Protein AF-0000000078660093 (afdb_homodimer)

InterPro domains:
  IPR001667 DDH domain [PF01368] (19-157)
  IPR003156 DHHA1 domain [PF02272] (225-298)
  IPR038763 DHH phosphoesterase superfamily [SSF64182] (18-307)
  IPR051319 Bifunctional oligoribonuclease/pAp-phosphatase and c-di-AMP PDE [PTHR47618] (3-318)

Sequence (646 aa):
MSQIDKFVNKVLEKEINDIAIVMHNKPDGDSLGSSVALEESLLRLGKKVDLIIHNKIPKKYKSIVGKNRVNRKILPSFGKHYDLLIMVDFSDPTRTVNNVENLSNFIVVLDHHIANLPYGDLYICEDCSATGMLVYKIIEKIDKITPTIATAIYLSIIADTNNFRNQNTTSETLALSSKLLSFGANIEVVNSIMDDKSLAYMKLIGLTFKDIEYDANYKITYLVITRDKIKASGATGEEVSSLIDQIRWVKDSDITFLFIEGISNVRISARSNKTPVNDILKNFGGGGHRNAAGCAINGAFIHTVVYDVLKYSKGYIDNVKKKMSQIDKFVNKVLEKEINDIAIVMHNKPDGDSLGSSVALEESLLRLGKKVDLIIHNKIPKKYKSIVGKNRVNRKILPSFGKHYDLLIMVDFSDPTRTVNNVENLSNFIVVLDHHIANLPYGDLYICEDCSATGMLVYKIIEKIDKITPTIATAIYLSIIADTNNFRNQNTTSETLALSSKLLSFGANIEVVNSIMDDKSLAYMKLIGLTFKDIEYDANYKITYLVITRDKIKASGATGEEVSSLIDQIRWVKDSDITFLFIEGISNVRISARSNKTPVNDILKNFGGGGHRNAAGCAINGAFIHTVVYDVLKYSKGYIDNVKKK

Structure (mmCIF, N/CA/C/O backbone):
data_AF-0000000078660093-model_v1
#
loop_
_entity.id
_entity.type
_entity.pdbx_description
1 polymer Gp260
#
loop_
_atom_site.group_PDB
_atom_site.id
_atom_site.type_symbol
_atom_site.label_atom_id
_atom_site.label_alt_id
_atom_site.label_comp_id
_atom_site.label_asym_id
_atom_site.label_entity_id
_atom_site.label_seq_id
_atom_site.pdbx_PDB_ins_code
_atom_site.Cartn_x
_atom_site.Cartn_y
_atom_site.Cartn_z
_atom_site.occupancy
_atom_site.B_iso_or_equiv
_atom_site.auth_seq_id
_atom_site.auth_comp_id
_atom_site.auth_asym_id
_atom_site.auth_atom_id
_atom_site.pdbx_PDB_model_num
ATOM 1 N N . MET A 1 1 ? 24.297 29.109 -10.828 1 74.88 1 MET A N 1
ATOM 2 C CA . MET A 1 1 ? 23.938 28.609 -9.508 1 74.88 1 MET A CA 1
ATOM 3 C C . MET A 1 1 ? 22.484 28.156 -9.484 1 74.88 1 MET A C 1
ATOM 5 O O . MET A 1 1 ? 21.594 28.875 -9.938 1 74.88 1 MET A O 1
ATOM 9 N N . SER A 1 2 ? 22.25 26.969 -9.039 1 89.06 2 SER A N 1
ATOM 10 C CA . SER A 1 2 ? 20.891 26.453 -8.992 1 89.06 2 SER A CA 1
ATOM 11 C C . SER A 1 2 ? 20.062 27.172 -7.93 1 89.06 2 SER A C 1
ATOM 13 O O . SER A 1 2 ? 20.609 27.844 -7.055 1 89.06 2 SER A O 1
ATOM 15 N N . GLN A 1 3 ? 18.859 27.188 -8.094 1 92.31 3 GLN A N 1
ATOM 16 C CA . GLN A 1 3 ? 17.984 27.797 -7.094 1 92.31 3 GLN A CA 1
ATOM 17 C C . GLN A 1 3 ? 18.219 27.172 -5.719 1 92.31 3 GLN A C 1
ATOM 19 O O . GLN A 1 3 ? 18.141 27.859 -4.699 1 92.31 3 GLN A O 1
ATOM 24 N N . ILE A 1 4 ? 18.578 25.984 -5.742 1 95 4 ILE A N 1
ATOM 25 C CA . ILE A 1 4 ? 18.875 25.281 -4.5 1 95 4 ILE A CA 1
ATOM 26 C C . ILE A 1 4 ? 20.141 25.859 -3.867 1 95 4 ILE A C 1
ATOM 28 O O . ILE A 1 4 ? 20.172 26.094 -2.658 1 95 4 ILE A O 1
ATOM 32 N N . ASP A 1 5 ? 21.094 26.109 -4.664 1 95.75 5 ASP A N 1
ATOM 33 C CA . ASP A 1 5 ? 22.344 26.688 -4.164 1 95.75 5 ASP A CA 1
ATOM 34 C C . ASP A 1 5 ? 22.094 28.078 -3.578 1 95.75 5 ASP A C 1
ATOM 36 O O . ASP A 1 5 ? 22.703 28.453 -2.564 1 95.75 5 ASP A O 1
ATOM 40 N N . LYS A 1 6 ? 21.281 28.828 -4.234 1 95.81 6 LYS A N 1
ATOM 41 C CA . LYS A 1 6 ? 20.938 30.156 -3.727 1 95.81 6 LYS A CA 1
ATOM 42 C C . LYS A 1 6 ? 20.297 30.062 -2.344 1 95.81 6 LYS A C 1
ATOM 44 O O . LYS A 1 6 ? 20.625 30.844 -1.45 1 95.81 6 LYS A O 1
ATOM 49 N N . PHE A 1 7 ? 19.422 29.141 -2.209 1 96.81 7 PHE A N 1
ATOM 50 C CA . PHE A 1 7 ? 18.766 28.938 -0.924 1 96.81 7 PHE A CA 1
ATOM 51 C C . PHE A 1 7 ? 19.766 28.531 0.143 1 96.81 7 PHE A C 1
ATOM 53 O O . PHE A 1 7 ? 19.766 29.078 1.249 1 96.81 7 PHE A O 1
ATOM 60 N N . VAL A 1 8 ? 20.578 27.594 -0.224 1 96.62 8 VAL A N 1
ATOM 61 C CA . VAL A 1 8 ? 21.594 27.078 0.698 1 96.62 8 VAL A CA 1
ATOM 62 C C . VAL A 1 8 ? 22.5 28.219 1.158 1 96.62 8 VAL A C 1
ATOM 64 O O . VAL A 1 8 ? 22.781 28.359 2.352 1 96.62 8 VAL A O 1
ATOM 67 N N . ASN A 1 9 ? 22.875 29.031 0.242 1 96.31 9 ASN A N 1
ATOM 68 C CA . ASN A 1 9 ? 23.719 30.188 0.582 1 96.31 9 ASN A CA 1
ATOM 69 C C . ASN A 1 9 ? 23 31.156 1.507 1 96.31 9 ASN A C 1
ATOM 71 O O . ASN A 1 9 ? 23.578 31.672 2.457 1 96.31 9 ASN A O 1
ATOM 75 N N . LYS A 1 10 ? 21.781 31.344 1.22 1 96.12 10 LYS A N 1
ATOM 76 C CA . LYS A 1 10 ? 20.984 32.281 2.018 1 96.12 10 LYS A CA 1
ATOM 77 C C . LYS A 1 10 ? 20.859 31.797 3.457 1 96.12 10 LYS A C 1
ATOM 79 O O . LYS A 1 10 ? 21.047 32.562 4.398 1 96.12 10 LYS A O 1
ATOM 84 N N . VAL A 1 11 ? 20.562 30.562 3.637 1 95.88 11 VAL A N 1
ATOM 85 C CA . VAL A 1 11 ? 20.297 29.984 4.953 1 95.88 11 VAL A CA 1
ATOM 86 C C . VAL A 1 11 ? 21.578 30 5.781 1 95.88 11 VAL A C 1
ATOM 88 O O . VAL A 1 11 ? 21.531 30.141 7.008 1 95.88 11 VAL A O 1
ATOM 91 N N . LEU A 1 12 ? 22.672 29.969 5.09 1 95.69 12 LEU A N 1
ATOM 92 C CA . LEU A 1 12 ? 23.953 29.859 5.785 1 95.69 12 LEU A CA 1
ATOM 93 C C . LEU A 1 12 ? 24.516 31.234 6.121 1 95.69 12 LEU A C 1
ATOM 95 O O . LEU A 1 12 ? 25.516 31.344 6.824 1 95.69 12 LEU A O 1
ATOM 99 N N . GLU A 1 13 ? 23.859 32.219 5.68 1 96.06 13 GLU A N 1
ATOM 100 C CA . GLU A 1 13 ? 24.297 33.594 6.023 1 96.06 13 GLU A CA 1
ATOM 101 C C . GLU A 1 13 ? 24.25 33.812 7.535 1 96.06 13 GLU A C 1
ATOM 103 O O . GLU A 1 13 ? 23.328 33.344 8.211 1 96.06 13 GLU A O 1
ATOM 108 N N . LYS A 1 14 ? 25.156 34.594 8.016 1 94.12 14 LYS A N 1
ATOM 109 C CA . LYS A 1 14 ? 25.312 34.844 9.445 1 94.12 14 LYS A CA 1
ATOM 110 C C . LYS A 1 14 ? 24.125 35.625 10 1 94.12 14 LYS A C 1
ATOM 112 O O . LYS A 1 14 ? 23.75 35.469 11.156 1 94.12 14 LYS A O 1
ATOM 117 N N . GLU A 1 15 ? 23.562 36.469 9.164 1 95.62 15 GLU A N 1
ATOM 118 C CA . GLU A 1 15 ? 22.469 37.344 9.594 1 95.62 15 GLU A CA 1
ATOM 119 C C . GLU A 1 15 ? 21.156 36.594 9.695 1 95.62 15 GLU A C 1
ATOM 121 O O . GLU A 1 15 ? 20.188 37.094 10.289 1 95.62 15 GLU A O 1
ATOM 126 N N . ILE A 1 16 ? 21.172 35.438 9.141 1 97 16 ILE A N 1
ATOM 127 C CA . ILE A 1 16 ? 19.953 34.594 9.164 1 97 16 ILE A CA 1
ATOM 128 C C . ILE A 1 16 ? 20.016 33.656 10.352 1 97 16 ILE A C 1
ATOM 130 O O . ILE A 1 16 ? 20.766 32.656 10.336 1 97 16 ILE A O 1
ATOM 134 N N . ASN A 1 17 ? 19.156 33.875 11.234 1 97.25 17 ASN A N 1
ATOM 135 C CA . ASN A 1 17 ? 19.172 33.062 12.438 1 97.25 17 ASN A CA 1
ATOM 136 C C . ASN A 1 17 ? 17.766 32.625 12.836 1 97.25 17 ASN A C 1
ATOM 138 O O . ASN A 1 17 ? 17.547 31.469 13.219 1 97.25 17 ASN A O 1
ATOM 142 N N . ASP A 1 18 ? 16.844 33.562 12.812 1 97.62 18 ASP A N 1
ATOM 143 C CA . ASP A 1 18 ? 15.453 33.281 13.141 1 97.62 18 ASP A CA 1
ATOM 144 C C . ASP A 1 18 ? 14.656 32.906 11.883 1 97.62 18 ASP A C 1
ATOM 146 O O . ASP A 1 18 ? 14.391 33.781 11.039 1 97.62 18 ASP A O 1
ATOM 150 N N . ILE A 1 19 ? 14.273 31.656 11.836 1 98 19 ILE A N 1
ATOM 151 C CA . ILE A 1 19 ? 13.656 31.156 10.617 1 98 19 ILE A CA 1
ATOM 152 C C . ILE A 1 19 ? 12.266 30.609 10.922 1 98 19 ILE A C 1
ATOM 154 O O . ILE A 1 19 ? 12.07 29.922 11.93 1 98 19 ILE A O 1
ATOM 158 N N . ALA A 1 20 ? 11.297 30.906 10.078 1 97.81 20 ALA A N 1
ATOM 159 C CA . ALA A 1 20 ? 9.961 30.312 10.148 1 97.81 20 ALA A CA 1
ATOM 160 C C . ALA A 1 20 ? 9.734 29.344 8.992 1 97.81 20 ALA A C 1
ATOM 162 O O . ALA A 1 20 ? 10.031 29.641 7.84 1 97.81 20 ALA A O 1
ATOM 163 N N . ILE A 1 21 ? 9.289 28.156 9.336 1 97.81 21 ILE A N 1
ATOM 164 C CA . ILE A 1 21 ? 8.789 27.203 8.359 1 97.81 21 ILE A CA 1
ATOM 165 C C . ILE A 1 21 ? 7.266 27.141 8.43 1 97.81 21 ILE A C 1
ATOM 167 O O . ILE A 1 21 ? 6.703 26.812 9.484 1 97.81 21 ILE A O 1
ATOM 171 N N . VAL A 1 22 ? 6.613 27.391 7.34 1 96.31 22 VAL A N 1
ATOM 172 C CA . VAL A 1 22 ? 5.16 27.516 7.344 1 96.31 22 VAL A CA 1
ATOM 173 C C . VAL A 1 22 ? 4.551 26.422 6.457 1 96.31 22 VAL A C 1
ATOM 175 O O . VAL A 1 22 ? 5.055 26.156 5.363 1 96.31 22 VAL A O 1
ATOM 178 N N . MET A 1 23 ? 3.523 25.828 6.957 1 93.88 23 MET A N 1
ATOM 179 C CA . MET A 1 23 ? 2.791 24.812 6.215 1 93.88 23 MET A CA 1
ATOM 180 C C . MET A 1 23 ? 1.416 25.312 5.797 1 93.88 23 MET A C 1
ATOM 182 O O . MET A 1 23 ? 0.942 26.328 6.312 1 93.88 23 MET A O 1
ATOM 186 N N . HIS A 1 24 ? 0.833 24.641 4.879 1 90 24 HIS A N 1
ATOM 187 C CA . HIS A 1 24 ? -0.515 25 4.465 1 90 24 HIS A CA 1
ATOM 188 C C . HIS A 1 24 ? -1.55 24.562 5.492 1 90 24 HIS A C 1
ATOM 190 O O . HIS A 1 24 ? -1.233 23.797 6.41 1 90 24 HIS A O 1
ATOM 196 N N . ASN A 1 25 ? -2.74 25 5.367 1 87.62 25 ASN A N 1
ATOM 197 C CA . ASN A 1 25 ? -3.795 24.891 6.371 1 87.62 25 ASN A CA 1
ATOM 198 C C . ASN A 1 25 ? -4.188 23.422 6.594 1 87.62 25 ASN A C 1
ATOM 200 O O . ASN A 1 25 ? -4.66 23.062 7.672 1 87.62 25 ASN A O 1
ATOM 204 N N . LYS A 1 26 ? -4.027 22.531 5.645 1 83.44 26 LYS A N 1
ATOM 205 C CA . LYS A 1 26 ? -4.332 21.109 5.762 1 83.44 26 LYS A CA 1
ATOM 206 C C . LYS A 1 26 ? -3.111 20.25 5.414 1 83.44 26 LYS A C 1
ATOM 208 O O . LYS A 1 26 ? -3.115 19.531 4.414 1 83.44 26 LYS A O 1
ATOM 213 N N . PRO A 1 27 ? -2.246 20.328 6.379 1 87.38 27 PRO A N 1
ATOM 214 C CA . PRO A 1 27 ? -0.995 19.641 6.062 1 87.38 27 PRO A CA 1
ATOM 215 C C . PRO A 1 27 ? -1.166 18.125 5.969 1 87.38 27 PRO A C 1
ATOM 217 O O . PRO A 1 27 ? -1.937 17.531 6.734 1 87.38 27 PRO A O 1
ATOM 220 N N . ASP A 1 28 ? -0.511 17.562 4.969 1 89.06 28 ASP A N 1
ATOM 221 C CA . ASP A 1 28 ? -0.484 16.109 4.82 1 89.06 28 ASP A CA 1
ATOM 222 C C . ASP A 1 28 ? 0.912 15.555 5.098 1 89.06 28 ASP A C 1
ATOM 224 O O . ASP A 1 28 ? 1.756 16.25 5.672 1 89.06 28 ASP A O 1
ATOM 228 N N . GLY A 1 29 ? 1.121 14.344 4.773 1 94.19 29 GLY A N 1
ATOM 229 C CA . GLY A 1 29 ? 2.391 13.695 5.07 1 94.19 29 GLY A CA 1
ATOM 230 C C . GLY A 1 29 ? 3.568 14.344 4.371 1 94.19 29 GLY A C 1
ATOM 231 O O . GLY A 1 29 ? 4.672 14.398 4.922 1 94.19 29 GLY A O 1
ATOM 232 N N . ASP A 1 30 ? 3.332 14.82 3.162 1 95.69 30 ASP A N 1
ATOM 233 C CA . ASP A 1 30 ? 4.41 15.492 2.439 1 95.69 30 ASP A CA 1
ATOM 234 C C . ASP A 1 30 ? 4.77 16.812 3.104 1 95.69 30 ASP A C 1
ATOM 236 O O . ASP A 1 30 ? 5.941 17.078 3.393 1 95.69 30 ASP A O 1
ATOM 240 N N . SER A 1 31 ? 3.744 17.562 3.371 1 94.94 31 SER A N 1
ATOM 241 C CA . SER A 1 31 ? 3.961 18.859 4.012 1 94.94 31 SER A CA 1
ATOM 242 C C . SER A 1 31 ? 4.637 18.703 5.367 1 94.94 31 SER A C 1
ATOM 244 O O . SER A 1 31 ? 5.656 19.344 5.641 1 94.94 31 SER A O 1
ATOM 246 N N . LEU A 1 32 ? 4.145 17.844 6.156 1 95.88 32 LEU A N 1
ATOM 247 C CA . LEU A 1 32 ? 4.648 17.672 7.516 1 95.88 32 LEU A CA 1
ATOM 248 C C . LEU A 1 32 ? 6.023 17.016 7.504 1 95.88 32 LEU A C 1
ATOM 250 O O . LEU A 1 32 ? 6.934 17.453 8.211 1 95.88 32 LEU A O 1
ATOM 254 N N . GLY A 1 33 ? 6.152 15.961 6.719 1 97.81 33 GLY A N 1
ATOM 255 C CA . GLY A 1 33 ? 7.445 15.297 6.625 1 97.81 33 GLY A CA 1
ATOM 256 C C . GLY A 1 33 ? 8.555 16.219 6.145 1 97.81 33 GLY A C 1
ATOM 257 O O . GLY A 1 33 ? 9.633 16.25 6.73 1 97.81 33 GLY A O 1
ATOM 258 N N . SER A 1 34 ? 8.266 16.953 5.125 1 98.19 34 SER A N 1
ATOM 259 C CA . SER A 1 34 ? 9.234 17.891 4.562 1 98.19 34 SER A CA 1
ATOM 260 C C . SER A 1 34 ? 9.594 18.969 5.566 1 98.19 34 SER A C 1
ATOM 262 O O . SER A 1 34 ? 10.766 19.297 5.742 1 98.19 34 SER A O 1
ATOM 264 N N . SER A 1 35 ? 8.602 19.531 6.199 1 97.88 35 SER A N 1
ATOM 265 C CA . SER A 1 35 ? 8.797 20.625 7.145 1 97.88 35 SER A CA 1
ATOM 266 C C . SER A 1 35 ? 9.617 20.172 8.352 1 97.88 35 SER A C 1
ATOM 268 O O . SER A 1 35 ? 10.547 20.859 8.773 1 97.88 35 SER A O 1
ATOM 270 N N . VAL A 1 36 ? 9.328 19.016 8.875 1 97.56 36 VAL A N 1
ATOM 271 C CA . VAL A 1 36 ? 10.008 18.5 10.055 1 97.56 36 VAL A CA 1
ATOM 272 C C . VAL A 1 36 ? 11.461 18.172 9.719 1 97.56 36 VAL A C 1
ATOM 274 O O . VAL A 1 36 ? 12.367 18.422 10.516 1 97.56 36 VAL A O 1
ATOM 277 N N . ALA A 1 37 ? 11.664 17.562 8.578 1 98.56 37 ALA A N 1
ATOM 278 C CA . ALA A 1 37 ? 13.023 17.266 8.141 1 98.56 37 ALA A CA 1
ATOM 279 C C . ALA A 1 37 ? 13.875 18.531 8.055 1 98.56 37 ALA A C 1
ATOM 281 O O . ALA A 1 37 ? 15 18.562 8.547 1 98.56 37 ALA A O 1
ATOM 282 N N . LEU A 1 38 ? 13.328 19.516 7.426 1 98.5 38 LEU A N 1
ATOM 283 C CA . LEU A 1 38 ? 14.031 20.781 7.277 1 98.5 38 LEU A CA 1
ATOM 284 C C . LEU A 1 38 ? 14.273 21.438 8.633 1 98.5 38 LEU A C 1
ATOM 286 O O . LEU A 1 38 ? 15.375 21.938 8.898 1 98.5 38 LEU A O 1
ATOM 290 N N . GLU A 1 39 ? 13.281 21.469 9.453 1 98.19 39 GLU A N 1
ATOM 291 C CA . GLU A 1 39 ? 13.406 22.016 10.805 1 98.19 39 GLU A CA 1
ATOM 292 C C . GLU A 1 39 ? 14.555 21.344 11.555 1 98.19 39 GLU A C 1
ATOM 294 O O . GLU A 1 39 ? 15.406 22.031 12.125 1 98.19 39 GLU A O 1
ATOM 299 N N . GLU A 1 40 ? 14.547 20.047 11.562 1 97.88 40 GLU A N 1
ATOM 300 C CA . GLU A 1 40 ? 15.57 19.281 12.281 1 97.88 40 GLU A CA 1
ATOM 301 C C . GLU A 1 40 ? 16.969 19.656 11.797 1 97.88 40 GLU A C 1
ATOM 303 O O . GLU A 1 40 ? 17.891 19.844 12.602 1 97.88 40 GLU A O 1
ATOM 308 N N . SER A 1 41 ? 17.109 19.703 10.539 1 98.25 41 SER A N 1
ATOM 309 C CA . SER A 1 41 ? 18.406 20.031 9.969 1 98.25 41 SER A CA 1
ATOM 310 C C . SER A 1 41 ? 18.844 21.438 10.359 1 98.25 41 SER A C 1
ATOM 312 O O . SER A 1 41 ? 20 21.641 10.766 1 98.25 41 SER A O 1
ATOM 314 N N . LEU A 1 42 ? 17.969 22.422 10.25 1 98.25 42 LEU A N 1
ATOM 315 C CA . LEU A 1 42 ? 18.297 23.812 10.547 1 98.25 42 LEU A CA 1
ATOM 316 C C . LEU A 1 42 ? 18.609 24 12.023 1 98.25 42 LEU A C 1
ATOM 318 O O . LEU A 1 42 ? 19.516 24.75 12.391 1 98.25 42 LEU A O 1
ATOM 322 N N . LEU A 1 43 ? 17.859 23.297 12.867 1 97.88 43 LEU A N 1
ATOM 323 C CA . LEU A 1 43 ? 18.156 23.328 14.297 1 97.88 43 LEU A CA 1
ATOM 324 C C . LEU A 1 43 ? 19.562 22.797 14.57 1 97.88 43 LEU A C 1
ATOM 326 O O . LEU A 1 43 ? 20.281 23.359 15.391 1 97.88 43 LEU A O 1
ATOM 330 N N . ARG A 1 44 ? 19.906 21.797 13.891 1 97.06 44 ARG A N 1
ATOM 331 C CA . ARG A 1 44 ? 21.234 21.188 14.062 1 97.06 44 ARG A CA 1
ATOM 332 C C . ARG A 1 44 ? 22.328 22.109 13.586 1 97.06 44 ARG A C 1
ATOM 334 O O . ARG A 1 44 ? 23.484 22.016 14.031 1 97.06 44 ARG A O 1
ATOM 341 N N . LEU A 1 45 ? 22.016 22.984 12.727 1 96.69 45 LEU A N 1
ATOM 342 C CA . LEU A 1 45 ? 22.969 23.969 12.234 1 96.69 45 LEU A CA 1
ATOM 343 C C . LEU A 1 45 ? 23.062 25.172 13.172 1 96.69 45 LEU A C 1
ATOM 345 O O . LEU A 1 45 ? 23.797 26.125 12.906 1 96.69 45 LEU A O 1
ATOM 349 N N . GLY A 1 46 ? 22.219 25.125 14.188 1 96.81 46 GLY A N 1
ATOM 350 C CA . GLY A 1 46 ? 22.281 26.156 15.203 1 96.81 46 GLY A CA 1
ATOM 351 C C . GLY A 1 46 ? 21.281 27.281 14.992 1 96.81 46 GLY A C 1
ATOM 352 O O . GLY A 1 46 ? 21.312 28.281 15.711 1 96.81 46 GLY A O 1
ATOM 353 N N . LYS A 1 47 ? 20.422 27.156 14.039 1 97.88 47 LYS A N 1
ATOM 354 C CA . LYS A 1 47 ? 19.406 28.172 13.797 1 97.88 47 LYS A CA 1
ATOM 355 C C . LYS A 1 47 ? 18.25 28.031 14.781 1 97.88 47 LYS A C 1
ATOM 357 O O . LYS A 1 47 ? 18.062 26.969 15.383 1 97.88 47 LYS A O 1
ATOM 362 N N . LYS A 1 48 ? 17.562 29.125 14.969 1 97.38 48 LYS A N 1
ATOM 363 C CA . LYS A 1 48 ? 16.266 29.109 15.664 1 97.38 48 LYS A CA 1
ATOM 364 C C . LYS A 1 48 ? 15.117 28.969 14.672 1 97.38 48 LYS A C 1
ATOM 366 O O . LYS A 1 48 ? 15.008 29.734 13.719 1 97.38 48 LYS A O 1
ATOM 371 N N . VAL A 1 49 ? 14.297 27.938 14.93 1 97.25 49 VAL A N 1
ATOM 372 C CA . VAL A 1 49 ? 13.281 27.641 13.93 1 97.25 49 VAL A CA 1
ATOM 373 C C . VAL A 1 49 ? 11.914 27.5 14.602 1 97.25 49 VAL A C 1
ATOM 375 O O . VAL A 1 49 ? 11.789 26.828 15.625 1 97.25 49 VAL A O 1
ATOM 378 N N . ASP A 1 50 ? 10.914 28.109 14.047 1 95.62 50 ASP A N 1
ATOM 379 C CA . ASP A 1 50 ? 9.523 27.906 14.438 1 95.62 50 ASP A CA 1
ATOM 380 C C . ASP A 1 50 ? 8.734 27.234 13.312 1 95.62 50 ASP A C 1
ATOM 382 O O . ASP A 1 50 ? 8.766 27.703 12.164 1 95.62 50 ASP A O 1
ATOM 386 N N . LEU A 1 51 ? 8.086 26.156 13.672 1 94.88 51 LEU A N 1
ATOM 387 C CA . LEU A 1 51 ? 7.145 25.516 12.758 1 94.88 51 LEU A CA 1
ATOM 388 C C . LEU A 1 51 ? 5.75 26.109 12.914 1 94.88 51 LEU A C 1
ATOM 390 O O . LEU A 1 51 ? 5.137 26.016 13.977 1 94.88 51 LEU A O 1
ATOM 394 N N . ILE A 1 52 ? 5.23 26.75 11.859 1 94.94 52 ILE A N 1
ATOM 395 C CA . ILE A 1 52 ? 3.984 27.5 11.953 1 94.94 52 ILE A CA 1
ATOM 396 C C . ILE A 1 52 ? 2.881 26.766 11.195 1 94.94 52 ILE A C 1
ATOM 398 O O . ILE A 1 52 ? 3.068 26.375 10.039 1 94.94 52 ILE A O 1
ATOM 402 N N . ILE A 1 53 ? 1.785 26.562 11.812 1 92.38 53 ILE A N 1
ATOM 403 C CA . ILE A 1 53 ? 0.622 25.922 11.203 1 92.38 53 ILE A CA 1
ATOM 404 C C . ILE A 1 53 ? -0.656 26.594 11.719 1 92.38 53 ILE A C 1
ATOM 406 O O . ILE A 1 53 ? -0.853 26.719 12.93 1 92.38 53 ILE A O 1
ATOM 410 N N . HIS A 1 54 ? -1.485 26.922 10.773 1 88.75 54 HIS A N 1
ATOM 411 C CA . HIS A 1 54 ? -2.727 27.609 11.133 1 88.75 54 HIS A CA 1
ATOM 412 C C . HIS A 1 54 ? -3.705 26.656 11.805 1 88.75 54 HIS A C 1
ATOM 414 O O . HIS A 1 54 ? -4.344 27 12.797 1 88.75 54 HIS A O 1
ATOM 420 N N . ASN A 1 55 ? -3.818 25.5 11.289 1 86.56 55 ASN A N 1
ATOM 421 C CA . ASN A 1 55 ? -4.719 24.5 11.836 1 86.56 55 ASN A CA 1
ATOM 422 C C . ASN A 1 55 ? -3.969 23.484 12.695 1 86.56 55 ASN A C 1
ATOM 424 O O . ASN A 1 55 ? -2.738 23.422 12.664 1 86.56 55 ASN A O 1
ATOM 428 N N . LYS A 1 56 ? -4.688 22.719 13.445 1 89.44 56 LYS A N 1
ATOM 429 C CA . LYS A 1 56 ? -4.078 21.719 14.328 1 89.44 56 LYS A CA 1
ATOM 430 C C . LYS A 1 56 ? -3.4 20.609 13.523 1 89.44 56 LYS A C 1
ATOM 432 O O . LYS A 1 56 ? -3.898 20.203 12.469 1 89.44 56 LYS A O 1
ATOM 437 N N . ILE A 1 57 ? -2.33 20.172 14.031 1 89.06 57 ILE A N 1
ATOM 438 C CA . ILE A 1 57 ? -1.679 19 13.469 1 89.06 57 ILE A CA 1
ATOM 439 C C . ILE A 1 57 ? -2.414 17.734 13.922 1 89.06 57 ILE A C 1
ATOM 441 O O . ILE A 1 57 ? -2.574 17.5 15.117 1 89.06 57 ILE A O 1
ATOM 445 N N . PRO A 1 58 ? -2.75 16.953 12.992 1 83.75 58 PRO A N 1
ATOM 446 C CA . PRO A 1 58 ? -3.445 15.727 13.391 1 83.75 58 PRO A CA 1
ATOM 447 C C . PRO A 1 58 ? -2.59 14.828 14.281 1 83.75 58 PRO A C 1
ATOM 449 O O . PRO A 1 58 ? -1.382 14.703 14.062 1 83.75 58 PRO A O 1
ATOM 452 N N . LYS A 1 59 ? -3.229 14.133 15.172 1 84.12 59 LYS A N 1
ATOM 453 C CA . LYS A 1 59 ? -2.584 13.297 16.172 1 84.12 59 LYS A CA 1
ATOM 454 C C . LYS A 1 59 ? -1.793 12.164 15.523 1 84.12 59 LYS A C 1
ATOM 456 O O . LYS A 1 59 ? -0.792 11.703 16.078 1 84.12 59 LYS A O 1
ATOM 461 N N . LYS A 1 60 ? -2.188 11.781 14.398 1 84.56 60 LYS A N 1
ATOM 462 C CA . LYS A 1 60 ? -1.552 10.648 13.742 1 84.56 60 LYS A CA 1
ATOM 463 C C . LYS A 1 60 ? -0.095 10.945 13.406 1 84.56 60 LYS A C 1
ATOM 465 O O . LYS A 1 60 ? 0.7 10.031 13.18 1 84.56 60 LYS A O 1
ATOM 470 N N . TYR A 1 61 ? 0.222 12.18 13.414 1 91.81 61 TYR A N 1
ATOM 471 C CA . TYR A 1 61 ? 1.582 12.547 13.047 1 91.81 61 TYR A CA 1
ATOM 472 C C . TYR A 1 61 ? 2.461 12.711 14.281 1 91.81 61 TYR A C 1
ATOM 474 O O . TYR A 1 61 ? 3.6 13.172 14.18 1 91.81 61 TYR A O 1
ATOM 482 N N . LYS A 1 62 ? 2.033 12.305 15.406 1 90.75 62 LYS A N 1
ATOM 483 C CA . LYS A 1 62 ? 2.711 12.523 16.688 1 90.75 62 LYS A CA 1
ATOM 484 C C . LYS A 1 62 ? 4.117 11.93 16.672 1 90.75 62 LYS A C 1
ATOM 486 O O . LYS A 1 62 ? 5.047 12.508 17.234 1 90.75 62 LYS A O 1
ATOM 491 N N . SER A 1 63 ? 4.277 10.844 16.016 1 90.38 63 SER A N 1
ATOM 492 C CA . SER A 1 63 ? 5.562 10.156 16.016 1 90.38 63 SER A CA 1
ATOM 493 C C . SER A 1 63 ? 6.609 10.93 15.227 1 90.38 63 SER A C 1
ATOM 495 O O . SER A 1 63 ? 7.809 10.75 15.438 1 90.38 63 SER A O 1
ATOM 497 N N . ILE A 1 64 ? 6.129 11.789 14.336 1 93.06 64 ILE A N 1
ATOM 498 C CA . ILE A 1 64 ? 7.039 12.547 13.484 1 93.06 64 ILE A CA 1
ATOM 499 C C . ILE A 1 64 ? 7.234 13.945 14.055 1 93.06 64 ILE A C 1
ATOM 501 O O . ILE A 1 64 ? 8.367 14.422 14.18 1 93.06 64 ILE A O 1
ATOM 505 N N . VAL A 1 65 ? 6.152 14.539 14.508 1 91.5 65 VAL A N 1
ATOM 506 C CA . VAL A 1 65 ? 6.203 15.953 14.883 1 91.5 65 VAL A CA 1
ATOM 507 C C . VAL A 1 65 ? 6.445 16.078 16.375 1 91.5 65 VAL A C 1
ATOM 509 O O . VAL A 1 65 ? 6.801 17.156 16.859 1 91.5 65 VAL A O 1
ATOM 512 N N . GLY A 1 66 ? 6.215 15.031 17.094 1 90.81 66 GLY A N 1
ATOM 513 C CA . GLY A 1 66 ? 6.305 15.07 18.531 1 90.81 66 GLY A CA 1
ATOM 514 C C . GLY A 1 66 ? 4.953 15.195 19.219 1 90.81 66 GLY A C 1
ATOM 515 O O . GLY A 1 66 ? 4.051 15.859 18.703 1 90.81 66 GLY A O 1
ATOM 516 N N . LYS A 1 67 ? 4.875 14.648 20.359 1 86.38 67 LYS A N 1
ATOM 517 C CA . LYS A 1 67 ? 3.621 14.57 21.094 1 86.38 67 LYS A CA 1
ATOM 518 C C . LYS A 1 67 ? 3.127 15.953 21.5 1 86.38 67 LYS A C 1
ATOM 520 O O . LYS A 1 67 ? 1.921 16.203 21.547 1 86.38 67 LYS A O 1
ATOM 525 N N . ASN A 1 68 ? 4.012 16.844 21.719 1 89.69 68 ASN A N 1
ATOM 526 C CA . ASN A 1 68 ? 3.658 18.156 22.234 1 89.69 68 ASN A CA 1
ATOM 527 C C . ASN A 1 68 ? 3.154 19.078 21.125 1 89.69 68 ASN A C 1
ATOM 529 O O . ASN A 1 68 ? 2.639 20.172 21.406 1 89.69 68 ASN A O 1
ATOM 533 N N . ARG A 1 69 ? 3.191 18.609 19.984 1 91.75 69 ARG A N 1
ATOM 534 C CA . ARG A 1 69 ? 2.859 19.5 18.875 1 91.75 69 ARG A CA 1
ATOM 535 C C . ARG A 1 69 ? 1.541 19.094 18.219 1 91.75 69 ARG A C 1
ATOM 537 O O . ARG A 1 69 ? 0.968 19.859 17.438 1 91.75 69 ARG A O 1
ATOM 544 N N . VAL A 1 70 ? 1.03 18.016 18.547 1 88.94 70 VAL A N 1
ATOM 545 C CA . VAL A 1 70 ? -0.183 17.531 17.906 1 88.94 70 VAL A CA 1
ATOM 546 C C . VAL A 1 70 ? -1.408 18.172 18.562 1 88.94 70 VAL A C 1
ATOM 548 O O . VAL A 1 70 ? -1.342 18.625 19.703 1 88.94 70 VAL A O 1
ATOM 551 N N . ASN A 1 71 ? -2.484 18.203 17.797 1 86.25 71 ASN A N 1
ATOM 552 C CA . ASN A 1 71 ? -3.797 18.703 18.188 1 86.25 71 ASN A CA 1
ATOM 553 C C . ASN A 1 71 ? -3.727 20.156 18.641 1 86.25 71 ASN A C 1
ATOM 555 O O . ASN A 1 71 ? -4.43 20.562 19.578 1 86.25 71 ASN A O 1
ATOM 559 N N . ARG A 1 72 ? -2.758 20.875 18.125 1 85.38 72 ARG A N 1
ATOM 560 C CA . ARG A 1 72 ? -2.658 22.281 18.438 1 85.38 72 ARG A CA 1
ATOM 561 C C . ARG A 1 72 ? -2.215 23.094 17.234 1 85.38 72 ARG A C 1
ATOM 563 O O . ARG A 1 72 ? -1.584 22.562 16.312 1 85.38 72 ARG A O 1
ATOM 570 N N . LYS A 1 73 ? -2.691 24.344 17.297 1 86.81 73 LYS A N 1
ATOM 571 C CA . LYS A 1 73 ? -2.174 25.344 16.375 1 86.81 73 LYS A CA 1
ATOM 572 C C . LYS A 1 73 ? -0.801 25.844 16.828 1 86.81 73 LYS A C 1
ATOM 574 O O . LYS A 1 73 ? -0.506 25.875 18.016 1 86.81 73 LYS A O 1
ATOM 579 N N . ILE A 1 74 ? -0.07 26.125 15.836 1 89.56 74 ILE A N 1
ATOM 580 C CA . ILE A 1 74 ? 1.215 26.75 16.109 1 89.56 74 ILE A CA 1
ATOM 581 C C . ILE A 1 74 ? 1.325 28.062 15.344 1 89.56 74 ILE A C 1
ATOM 583 O O . ILE A 1 74 ? 1.565 28.062 14.133 1 89.56 74 ILE A O 1
ATOM 587 N N . LEU A 1 75 ? 1.167 29.125 16.016 1 91 75 LEU A N 1
ATOM 588 C CA . LEU A 1 75 ? 1.114 30.453 15.43 1 91 75 LEU A CA 1
ATOM 589 C C . LEU A 1 75 ? 2.316 31.281 15.859 1 91 75 LEU A C 1
ATOM 591 O O . LEU A 1 75 ? 2.896 31.047 16.922 1 91 75 LEU A O 1
ATOM 595 N N . PRO A 1 76 ? 2.637 32.188 14.953 1 88.69 76 PRO A N 1
ATOM 596 C CA . PRO A 1 76 ? 3.709 33.094 15.383 1 88.69 76 PRO A CA 1
ATOM 597 C C . PRO A 1 76 ? 3.287 34 16.531 1 88.69 76 PRO A C 1
ATOM 599 O O . PRO A 1 76 ? 2.117 34.375 16.625 1 88.69 76 PRO A O 1
ATOM 602 N N . SER A 1 77 ? 4.297 34.281 17.312 1 85 77 SER A N 1
ATOM 603 C CA . SER A 1 77 ? 4.023 35.281 18.344 1 85 77 SER A CA 1
ATOM 604 C C . SER A 1 77 ? 3.688 36.625 17.719 1 85 77 SER A C 1
ATOM 606 O O . SER A 1 77 ? 4.176 36.969 16.641 1 85 77 SER A O 1
ATOM 608 N N . PHE A 1 78 ? 2.875 37.375 18.469 1 83.31 78 PHE A N 1
ATOM 609 C CA . PHE A 1 78 ? 2.479 38.719 17.984 1 83.31 78 PHE A CA 1
ATOM 610 C C . PHE A 1 78 ? 3.701 39.594 17.734 1 83.31 78 PHE A C 1
ATOM 612 O O . PHE A 1 78 ? 4.582 39.688 18.594 1 83.31 78 PHE A O 1
ATOM 619 N N . GLY A 1 79 ? 3.75 40.094 16.609 1 84.94 79 GLY A N 1
ATOM 620 C CA . GLY A 1 79 ? 4.797 41.062 16.266 1 84.94 79 GLY A CA 1
ATOM 621 C C . GLY A 1 79 ? 6.121 40.406 15.93 1 84.94 79 GLY A C 1
ATOM 622 O O . GLY A 1 79 ? 7.113 41.062 15.672 1 84.94 79 GLY A O 1
ATOM 623 N N . LYS A 1 80 ? 6.078 39.094 15.922 1 91.44 80 LYS A N 1
ATOM 624 C CA . LYS A 1 80 ? 7.324 38.406 15.625 1 91.44 80 LYS A CA 1
ATOM 625 C C . LYS A 1 80 ? 7.707 38.562 14.156 1 91.44 80 LYS A C 1
ATOM 627 O O . LYS A 1 80 ? 6.844 38.5 13.273 1 91.44 80 LYS A O 1
ATOM 632 N N . HIS A 1 81 ? 9.008 38.875 13.969 1 95.88 81 HIS A N 1
ATOM 633 C CA . HIS A 1 81 ? 9.586 38.969 12.633 1 95.88 81 HIS A CA 1
ATOM 634 C C . HIS A 1 81 ? 10.766 38.031 12.461 1 95.88 81 HIS A C 1
ATOM 636 O O . HIS A 1 81 ? 11.648 37.969 13.328 1 95.88 81 HIS A O 1
ATOM 642 N N . TYR A 1 82 ? 10.75 37.312 11.352 1 97.62 82 TYR A N 1
ATOM 643 C CA . TYR A 1 82 ? 11.797 36.312 11.125 1 97.62 82 TYR A CA 1
ATOM 644 C C . TYR A 1 82 ? 12.781 36.812 10.062 1 97.62 82 TYR A C 1
ATOM 646 O O . TYR A 1 82 ? 12.422 37.594 9.195 1 97.62 82 TYR A O 1
ATOM 654 N N . ASP A 1 83 ? 13.992 36.312 10.125 1 97.94 83 ASP A N 1
ATOM 655 C CA . ASP A 1 83 ? 15 36.625 9.117 1 97.94 83 ASP A CA 1
ATOM 656 C C . ASP A 1 83 ? 14.656 35.969 7.781 1 97.94 83 ASP A C 1
ATOM 658 O O . ASP A 1 83 ? 15.008 36.5 6.719 1 97.94 83 ASP A O 1
ATOM 662 N N . LEU A 1 84 ? 14.047 34.875 7.875 1 97.81 84 LEU A N 1
ATOM 663 C CA . LEU A 1 84 ? 13.727 34.031 6.711 1 97.81 84 LEU A CA 1
ATOM 664 C C . LEU A 1 84 ? 12.43 33.281 6.93 1 97.81 84 LEU A C 1
ATOM 666 O O . LEU A 1 84 ? 12.195 32.719 8.016 1 97.81 84 LEU A O 1
ATOM 670 N N . LEU A 1 85 ? 11.57 33.344 5.914 1 97.75 85 LEU A N 1
ATOM 671 C CA . LEU A 1 85 ? 10.352 32.562 5.918 1 97.75 85 LEU A CA 1
ATOM 672 C C . LEU A 1 85 ? 10.359 31.531 4.785 1 97.75 85 LEU A C 1
ATOM 674 O O . LEU A 1 85 ? 10.648 31.875 3.635 1 97.75 85 LEU A O 1
ATOM 678 N N . ILE A 1 86 ? 10.117 30.297 5.145 1 98 86 ILE A N 1
ATOM 679 C CA . ILE A 1 86 ? 10.109 29.219 4.156 1 98 86 ILE A CA 1
ATOM 680 C C . ILE A 1 86 ? 8.719 28.609 4.078 1 98 86 ILE A C 1
ATOM 682 O O . ILE A 1 86 ? 8.227 28.031 5.051 1 98 86 ILE A O 1
ATOM 686 N N . MET A 1 87 ? 8.102 28.703 2.953 1 96.38 87 MET A N 1
ATOM 687 C CA . MET A 1 87 ? 6.844 28.016 2.66 1 96.38 87 MET A CA 1
ATOM 688 C C . MET A 1 87 ? 7.109 26.641 2.037 1 96.38 87 MET A C 1
ATOM 690 O O . MET A 1 87 ? 7.789 26.547 1.013 1 96.38 87 MET A O 1
ATOM 694 N N . VAL A 1 88 ? 6.539 25.641 2.631 1 96.5 88 VAL A N 1
ATOM 695 C CA . VAL A 1 88 ? 6.875 24.281 2.219 1 96.5 88 VAL A CA 1
ATOM 696 C C . VAL A 1 88 ? 5.633 23.578 1.676 1 96.5 88 VAL A C 1
ATOM 698 O O . VAL A 1 88 ? 4.621 23.484 2.373 1 96.5 88 VAL A O 1
ATOM 701 N N . ASP A 1 89 ? 5.688 23.078 0.438 1 94.12 89 ASP A N 1
ATOM 702 C CA . ASP A 1 89 ? 4.727 22.188 -0.215 1 94.12 89 ASP A CA 1
ATOM 703 C C . ASP A 1 89 ? 3.475 22.953 -0.632 1 94.12 89 ASP A C 1
ATOM 705 O O . ASP A 1 89 ? 2.387 22.375 -0.709 1 94.12 89 ASP A O 1
ATOM 709 N N . PHE A 1 90 ? 3.578 24.219 -0.716 1 89.69 90 PHE A N 1
ATOM 710 C CA . PHE A 1 90 ? 2.523 25.078 -1.244 1 89.69 90 PHE A CA 1
ATOM 711 C C . PHE A 1 90 ? 3.084 26.422 -1.678 1 89.69 90 PHE A C 1
ATOM 713 O O . PHE A 1 90 ? 4.164 26.828 -1.233 1 89.69 90 PHE A O 1
ATOM 720 N N . SER A 1 91 ? 2.328 27.141 -2.537 1 89.81 91 SER A N 1
ATOM 721 C CA . SER A 1 91 ? 2.873 28.391 -3.066 1 89.81 91 SER A CA 1
ATOM 722 C C . SER A 1 91 ? 1.873 29.531 -2.926 1 89.81 91 SER A C 1
ATOM 724 O O . SER A 1 91 ? 2.215 30.688 -3.156 1 89.81 91 SER A O 1
ATOM 726 N N . ASP A 1 92 ? 0.671 29.219 -2.566 1 88 92 ASP A N 1
ATOM 727 C CA . ASP A 1 92 ? -0.377 30.219 -2.406 1 88 92 ASP A CA 1
ATOM 728 C C . ASP A 1 92 ? -0.43 30.734 -0.971 1 88 92 ASP A C 1
ATOM 730 O O . ASP A 1 92 ? -0.863 30.016 -0.064 1 88 92 ASP A O 1
ATOM 734 N N . PRO A 1 93 ? -0.11 31.969 -0.775 1 89.75 93 PRO A N 1
ATOM 735 C CA . PRO A 1 93 ? -0.044 32.5 0.591 1 89.75 93 PRO A CA 1
ATOM 736 C C . PRO A 1 93 ? -1.414 32.594 1.26 1 89.75 93 PRO A C 1
ATOM 738 O O . PRO A 1 93 ? -1.502 32.781 2.475 1 89.75 93 PRO A O 1
ATOM 741 N N . THR A 1 94 ? -2.434 32.438 0.582 1 88.38 94 THR A N 1
ATOM 742 C CA . THR A 1 94 ? -3.777 32.5 1.146 1 88.38 94 THR A CA 1
ATOM 743 C C . THR A 1 94 ? -4.16 31.156 1.779 1 88.38 94 THR A C 1
ATOM 745 O O . THR A 1 94 ? -5.156 31.078 2.502 1 88.38 94 THR A O 1
ATOM 748 N N . ARG A 1 95 ? -3.354 30.156 1.649 1 87.88 95 ARG A N 1
ATOM 749 C CA . ARG A 1 95 ? -3.66 28.812 2.143 1 87.88 95 ARG A CA 1
ATOM 750 C C . ARG A 1 95 ? -2.902 28.516 3.432 1 87.88 95 ARG A C 1
ATOM 752 O O . ARG A 1 95 ? -2.527 27.375 3.689 1 87.88 95 ARG A O 1
ATOM 759 N N . THR A 1 96 ? -2.578 29.484 4.117 1 91.19 96 THR A N 1
ATOM 760 C CA . THR A 1 96 ? -1.871 29.328 5.387 1 91.19 96 THR A CA 1
ATOM 761 C C . THR A 1 96 ? -2.275 30.422 6.367 1 91.19 96 THR A C 1
ATOM 763 O O . THR A 1 96 ? -3.393 30.938 6.301 1 91.19 96 THR A O 1
ATOM 766 N N . VAL A 1 97 ? -1.45 30.703 7.383 1 90 97 VAL A N 1
ATOM 767 C CA . VAL A 1 97 ? -1.758 31.703 8.398 1 90 97 VAL A CA 1
ATOM 768 C C . VAL A 1 97 ? -1.937 33.062 7.746 1 90 97 VAL A C 1
ATOM 770 O O . VAL A 1 97 ? -1.265 33.406 6.762 1 90 97 VAL A O 1
ATOM 773 N N . ASN A 1 98 ? -2.789 33.844 8.312 1 88.44 98 ASN A N 1
ATOM 774 C CA . ASN A 1 98 ? -3.074 35.156 7.785 1 88.44 98 ASN A CA 1
ATOM 775 C C . ASN A 1 98 ? -1.843 36.062 7.832 1 88.44 98 ASN A C 1
ATOM 777 O O . ASN A 1 98 ? -1.068 36.031 8.789 1 88.44 98 ASN A O 1
ATOM 781 N N . ASN A 1 99 ? -1.671 36.875 6.789 1 89.19 99 ASN A N 1
ATOM 782 C CA . ASN A 1 99 ? -0.611 37.875 6.691 1 89.19 99 ASN A CA 1
ATOM 783 C C . ASN A 1 99 ? 0.771 37.25 6.816 1 89.19 99 ASN A C 1
ATOM 785 O O . ASN A 1 99 ? 1.642 37.781 7.512 1 89.19 99 ASN A O 1
ATOM 789 N N . VAL A 1 100 ? 0.845 36.094 6.262 1 90.38 100 VAL A N 1
ATOM 790 C CA . VAL A 1 100 ? 2.105 35.375 6.309 1 90.38 100 VAL A CA 1
ATOM 791 C C . VAL A 1 100 ? 3.221 36.219 5.703 1 90.38 100 VAL A C 1
ATOM 793 O O . VAL A 1 100 ? 4.367 36.156 6.152 1 90.38 100 VAL A O 1
ATOM 796 N N . GLU A 1 101 ? 2.912 37.062 4.773 1 90.06 101 GLU A N 1
ATOM 797 C CA . GLU A 1 101 ? 3.869 37.906 4.066 1 90.06 101 GLU A CA 1
ATOM 798 C C . GLU A 1 101 ? 4.516 38.906 5.008 1 90.06 101 GLU A C 1
ATOM 800 O O . GLU A 1 101 ? 5.59 39.438 4.715 1 90.06 101 GLU A O 1
ATOM 805 N N . ASN A 1 102 ? 3.895 39.188 6.055 1 92.94 102 ASN A N 1
ATOM 806 C CA . ASN A 1 102 ? 4.387 40.188 6.992 1 92.94 102 ASN A CA 1
ATOM 807 C C . ASN A 1 102 ? 5.383 39.594 7.984 1 92.94 102 ASN A C 1
ATOM 809 O O . ASN A 1 102 ? 6.035 40.312 8.727 1 92.94 102 ASN A O 1
ATOM 813 N N . LEU A 1 103 ? 5.551 38.312 7.949 1 95.19 103 LEU A N 1
ATOM 814 C CA . LEU A 1 103 ? 6.352 37.656 8.961 1 95.19 103 LEU A CA 1
ATOM 815 C C . LEU A 1 103 ? 7.836 37.719 8.625 1 95.19 103 LEU A C 1
ATOM 817 O O . LEU A 1 103 ? 8.688 37.469 9.477 1 95.19 103 LEU A O 1
ATOM 821 N N . SER A 1 104 ? 8.125 38.094 7.402 1 96 104 SER A N 1
ATOM 822 C CA . SER A 1 104 ? 9.516 38.188 6.969 1 96 104 SER A CA 1
ATOM 823 C C . SER A 1 104 ? 9.641 39.031 5.703 1 96 104 SER A C 1
ATOM 825 O O . SER A 1 104 ? 8.703 39.094 4.91 1 96 104 SER A O 1
ATOM 827 N N . ASN A 1 105 ? 10.828 39.562 5.57 1 94.44 105 ASN A N 1
ATOM 828 C CA . ASN A 1 105 ? 11.102 40.312 4.355 1 94.44 105 ASN A CA 1
ATOM 829 C C . ASN A 1 105 ? 11.695 39.438 3.262 1 94.44 105 ASN A C 1
ATOM 831 O O . ASN A 1 105 ? 11.891 39.875 2.133 1 94.44 105 ASN A O 1
ATOM 835 N N . PHE A 1 106 ? 12.023 38.25 3.525 1 96.62 106 PHE A N 1
ATOM 836 C CA . PHE A 1 106 ? 12.539 37.281 2.549 1 96.62 106 PHE A CA 1
ATOM 837 C C . PHE A 1 106 ? 11.781 35.969 2.625 1 96.62 106 PHE A C 1
ATOM 839 O O . PHE A 1 106 ? 11.883 35.25 3.613 1 96.62 106 PHE A O 1
ATOM 846 N N . ILE A 1 107 ? 11.125 35.656 1.55 1 96.69 107 ILE A N 1
ATOM 847 C CA . ILE A 1 107 ? 10.25 34.5 1.517 1 96.69 107 ILE A CA 1
ATOM 848 C C . ILE A 1 107 ? 10.758 33.5 0.469 1 96.69 107 ILE A C 1
ATOM 850 O O . ILE A 1 107 ? 11 33.875 -0.681 1 96.69 107 ILE A O 1
ATOM 854 N N . VAL A 1 108 ? 10.977 32.25 0.903 1 96.88 108 VAL A N 1
ATOM 855 C CA . VAL A 1 108 ? 11.344 31.172 0.014 1 96.88 108 VAL A CA 1
ATOM 856 C C . VAL A 1 108 ? 10.188 30.172 -0.079 1 96.88 108 VAL A C 1
ATOM 858 O O . VAL A 1 108 ? 9.539 29.859 0.926 1 96.88 108 VAL A O 1
ATOM 861 N N . VAL A 1 109 ? 9.938 29.688 -1.293 1 95.81 109 VAL A N 1
ATOM 862 C CA . VAL A 1 109 ? 8.93 28.656 -1.505 1 95.81 109 VAL A CA 1
ATOM 863 C C . VAL A 1 109 ? 9.586 27.375 -2.014 1 95.81 109 VAL A C 1
ATOM 865 O O . VAL A 1 109 ? 10.352 27.406 -2.98 1 95.81 109 VAL A O 1
ATOM 868 N N . LEU A 1 110 ? 9.398 26.312 -1.28 1 95.81 110 LEU A N 1
ATOM 869 C CA . LEU A 1 110 ? 9.773 24.969 -1.707 1 95.81 110 LEU A CA 1
ATOM 870 C C . LEU A 1 110 ? 8.539 24.141 -2.057 1 95.81 110 LEU A C 1
ATOM 872 O O . LEU A 1 110 ? 7.746 23.797 -1.179 1 95.81 110 LEU A O 1
ATOM 876 N N . ASP A 1 111 ? 8.406 23.797 -3.277 1 90.62 111 ASP A N 1
ATOM 877 C CA . ASP A 1 111 ? 7.199 23.109 -3.717 1 90.62 111 ASP A CA 1
ATOM 878 C C . ASP A 1 111 ? 7.488 22.203 -4.914 1 90.62 111 ASP A C 1
ATOM 880 O O . ASP A 1 111 ? 8.508 22.359 -5.586 1 90.62 111 ASP A O 1
ATOM 884 N N . HIS A 1 112 ? 6.66 21.219 -5.062 1 87.5 112 HIS A N 1
ATOM 885 C CA . HIS A 1 112 ? 6.809 20.375 -6.242 1 87.5 112 HIS A CA 1
ATOM 886 C C . HIS A 1 112 ? 5.594 20.484 -7.16 1 87.5 112 HIS A C 1
ATOM 888 O O . HIS A 1 112 ? 5.613 19.984 -8.289 1 87.5 112 HIS A O 1
ATOM 894 N N . HIS A 1 113 ? 4.672 21.203 -6.703 1 77.06 113 HIS A N 1
ATOM 895 C CA . HIS A 1 113 ? 3.533 21.5 -7.562 1 77.06 113 HIS A CA 1
ATOM 896 C C . HIS A 1 113 ? 3.855 22.641 -8.531 1 77.06 113 HIS A C 1
ATOM 898 O O . HIS A 1 113 ? 4.266 23.719 -8.109 1 77.06 113 HIS A O 1
ATOM 904 N N . ILE A 1 114 ? 3.693 22.359 -9.703 1 71.44 114 ILE A N 1
ATOM 905 C CA . ILE A 1 114 ? 3.98 23.438 -10.648 1 71.44 114 ILE A CA 1
ATOM 906 C C . ILE A 1 114 ? 2.893 24.5 -10.57 1 71.44 114 ILE A C 1
ATOM 908 O O . ILE A 1 114 ? 1.708 24.203 -10.734 1 71.44 114 ILE A O 1
ATOM 912 N N . ALA A 1 115 ? 3.312 25.625 -10.086 1 67.44 115 ALA A N 1
ATOM 913 C CA . ALA A 1 115 ? 2.363 26.719 -9.945 1 67.44 115 ALA A CA 1
ATOM 914 C C . ALA A 1 115 ? 2.439 27.672 -11.133 1 67.44 115 ALA A C 1
ATOM 916 O O . ALA A 1 115 ? 3.496 27.812 -11.758 1 67.44 115 ALA A O 1
ATOM 917 N N . ASN A 1 116 ? 1.292 28.172 -11.414 1 64.12 116 ASN A N 1
ATOM 918 C CA . ASN A 1 116 ? 1.219 29.141 -12.508 1 64.12 116 ASN A CA 1
ATOM 919 C C . ASN A 1 116 ? 1.921 30.438 -12.156 1 64.12 116 ASN A C 1
ATOM 921 O O . ASN A 1 116 ? 2.59 31.047 -13 1 64.12 116 ASN A O 1
ATOM 925 N N . LEU A 1 117 ? 1.786 30.859 -10.82 1 70.25 117 LEU A N 1
ATOM 926 C CA . LEU A 1 117 ? 2.41 32.094 -10.406 1 70.25 117 LEU A CA 1
ATOM 927 C C . LEU A 1 117 ? 3.33 31.875 -9.211 1 70.25 117 LEU A C 1
ATOM 929 O O . LEU A 1 117 ? 2.859 31.625 -8.102 1 70.25 117 LEU A O 1
ATOM 933 N N . PRO A 1 118 ? 4.594 32.094 -9.516 1 76.69 118 PRO A N 1
ATOM 934 C CA . PRO A 1 118 ? 5.543 31.922 -8.414 1 76.69 118 PRO A CA 1
ATOM 935 C C . PRO A 1 118 ? 5.391 32.969 -7.328 1 76.69 118 PRO A C 1
ATOM 937 O O . PRO A 1 118 ? 5.137 34.156 -7.629 1 76.69 118 PRO A O 1
ATOM 940 N N . TYR A 1 119 ? 5.418 32.625 -6.168 1 85 119 TYR A N 1
ATOM 941 C CA . TYR A 1 119 ? 5.367 33.469 -4.988 1 85 119 TYR A CA 1
ATOM 942 C C . TYR A 1 119 ? 6.684 33.438 -4.219 1 85 119 TYR A C 1
ATOM 944 O O . TYR A 1 119 ? 7.426 32.438 -4.309 1 85 119 TYR A O 1
ATOM 952 N N . GLY A 1 120 ? 7.047 34.594 -3.631 1 90.44 120 GLY A N 1
ATOM 953 C CA . GLY A 1 120 ? 8.219 34.625 -2.768 1 90.44 120 GLY A CA 1
ATOM 954 C C . GLY A 1 120 ? 9.438 35.219 -3.436 1 90.44 120 GLY A C 1
ATOM 955 O O . GLY A 1 120 ? 9.43 35.469 -4.645 1 90.44 120 GLY A O 1
ATOM 956 N N . ASP A 1 121 ? 10.461 35.5 -2.689 1 94.19 121 ASP A N 1
ATOM 957 C CA . ASP A 1 121 ? 11.719 36.062 -3.178 1 94.19 121 ASP A CA 1
ATOM 958 C C . ASP A 1 121 ? 12.547 35 -3.879 1 94.19 121 ASP A C 1
ATOM 960 O O . ASP A 1 121 ? 13.32 35.281 -4.793 1 94.19 121 ASP A O 1
ATOM 964 N N . LEU A 1 122 ? 12.414 33.812 -3.449 1 94.62 122 LEU A N 1
ATOM 965 C CA . LEU A 1 122 ? 13.031 32.625 -4.062 1 94.62 122 LEU A CA 1
ATOM 966 C C . LEU A 1 122 ? 12.031 31.5 -4.184 1 94.62 122 LEU A C 1
ATOM 968 O O . LEU A 1 122 ? 11.484 31.031 -3.178 1 94.62 122 LEU A O 1
ATOM 972 N N . TYR A 1 123 ? 11.797 31.078 -5.367 1 92.38 123 TYR A N 1
ATOM 973 C CA . TYR A 1 123 ? 10.859 30 -5.66 1 92.38 123 TYR A CA 1
ATOM 974 C C . TYR A 1 123 ? 11.586 28.797 -6.23 1 92.38 123 TYR A C 1
ATOM 976 O O . TYR A 1 123 ? 12.117 28.844 -7.344 1 92.38 123 TYR A O 1
ATOM 984 N N . ILE A 1 124 ? 11.586 27.75 -5.539 1 92.88 124 ILE A N 1
ATOM 985 C CA . ILE A 1 124 ? 12.242 26.516 -5.941 1 92.88 124 ILE A CA 1
ATOM 986 C C . ILE A 1 124 ? 11.203 25.422 -6.176 1 92.88 124 ILE A C 1
ATOM 988 O O . ILE A 1 124 ? 10.547 24.969 -5.23 1 92.88 124 ILE A O 1
ATOM 992 N N . CYS A 1 125 ? 11.07 25.016 -7.402 1 86.31 125 CYS A N 1
ATOM 993 C CA . CYS A 1 125 ? 10.094 24.016 -7.777 1 86.31 125 CYS A CA 1
ATOM 994 C C . CYS A 1 125 ? 10.688 23 -8.75 1 86.31 125 CYS A C 1
ATOM 996 O O . CYS A 1 125 ? 11.328 23.391 -9.734 1 86.31 125 CYS A O 1
ATOM 998 N N . GLU A 1 126 ? 10.609 21.812 -8.375 1 88.06 126 GLU A N 1
ATOM 999 C CA . GLU A 1 126 ? 11.031 20.703 -9.242 1 88.06 126 GLU A CA 1
ATOM 1000 C C . GLU A 1 126 ? 9.891 19.734 -9.484 1 88.06 126 GLU A C 1
ATOM 1002 O O . GLU A 1 126 ? 9.031 19.547 -8.625 1 88.06 126 GLU A O 1
ATOM 1007 N N . ASP A 1 127 ? 9.891 19.203 -10.68 1 88.06 127 ASP A N 1
ATOM 1008 C CA . ASP A 1 127 ? 8.938 18.141 -10.992 1 88.06 127 ASP A CA 1
ATOM 1009 C C . ASP A 1 127 ? 9.367 16.812 -10.367 1 88.06 127 ASP A C 1
ATOM 1011 O O . ASP A 1 127 ? 10.086 16.031 -11 1 88.06 127 ASP A O 1
ATOM 1015 N N . CYS A 1 128 ? 9.055 16.656 -9.211 1 91.94 128 CYS A N 1
ATOM 1016 C CA . CYS A 1 128 ? 9.375 15.438 -8.484 1 91.94 128 CYS A CA 1
ATOM 1017 C C . CYS A 1 128 ? 8.148 14.906 -7.75 1 91.94 128 CYS A C 1
ATOM 1019 O O . CYS A 1 128 ? 7.098 15.547 -7.742 1 91.94 128 CYS A O 1
ATOM 1021 N N . SER A 1 129 ? 8.273 13.781 -7.191 1 93.25 129 SER A N 1
ATOM 1022 C CA . SER A 1 129 ? 7.121 13.055 -6.68 1 93.25 129 SER A CA 1
ATOM 1023 C C . SER A 1 129 ? 6.598 13.68 -5.395 1 93.25 129 SER A C 1
ATOM 1025 O O . SER A 1 129 ? 5.418 13.539 -5.062 1 93.25 129 SER A O 1
ATOM 1027 N N . ALA A 1 130 ? 7.492 14.352 -4.688 1 95.75 130 ALA A N 1
ATOM 1028 C CA . ALA A 1 130 ? 7.141 14.93 -3.393 1 95.75 130 ALA A CA 1
ATOM 1029 C C . ALA A 1 130 ? 8.102 16.047 -3.012 1 95.75 130 ALA A C 1
ATOM 1031 O O . ALA A 1 130 ? 9.273 16.031 -3.416 1 95.75 130 ALA A O 1
ATOM 1032 N N . THR A 1 131 ? 7.633 16.969 -2.281 1 96.69 131 THR A N 1
ATOM 1033 C CA . THR A 1 131 ? 8.469 18.078 -1.817 1 96.69 131 THR A CA 1
ATOM 1034 C C . THR A 1 131 ? 9.641 17.547 -0.99 1 96.69 131 THR A C 1
ATOM 1036 O O . THR A 1 131 ? 10.734 18.125 -1.023 1 96.69 131 THR A O 1
ATOM 1039 N N . GLY A 1 132 ? 9.438 16.438 -0.322 1 97.88 132 GLY A N 1
ATOM 1040 C CA . GLY A 1 132 ? 10.484 15.836 0.482 1 97.88 132 GLY A CA 1
ATOM 1041 C C . GLY A 1 132 ? 11.75 15.539 -0.307 1 97.88 132 GLY A C 1
ATOM 1042 O O . GLY A 1 132 ? 12.852 15.547 0.245 1 97.88 132 GLY A O 1
ATOM 1043 N N . MET A 1 133 ? 11.617 15.25 -1.558 1 97.62 133 MET A N 1
ATOM 1044 C CA . MET A 1 133 ? 12.773 14.977 -2.396 1 97.62 133 MET A CA 1
ATOM 1045 C C . MET A 1 133 ? 13.617 16.234 -2.594 1 97.62 133 MET A C 1
ATOM 1047 O O . MET A 1 133 ? 14.844 16.172 -2.604 1 97.62 133 MET A O 1
ATOM 1051 N N . LEU A 1 134 ? 12.961 17.312 -2.783 1 96.81 134 LEU A N 1
ATOM 1052 C CA . LEU A 1 134 ? 13.633 18.609 -2.865 1 96.81 134 LEU A CA 1
ATOM 1053 C C . LEU A 1 134 ? 14.328 18.938 -1.549 1 96.81 134 LEU A C 1
ATOM 1055 O O . LEU A 1 134 ? 15.477 19.391 -1.546 1 96.81 134 LEU A O 1
ATOM 1059 N N . VAL A 1 135 ? 13.695 18.75 -0.458 1 98.25 135 VAL A N 1
ATOM 1060 C CA . VAL A 1 135 ? 14.227 19.016 0.874 1 98.25 135 VAL A CA 1
ATOM 1061 C C . VAL A 1 135 ? 15.461 18.141 1.112 1 98.25 135 VAL A C 1
ATOM 1063 O O . VAL A 1 135 ? 16.438 18.594 1.705 1 98.25 135 VAL A O 1
ATOM 1066 N N . TYR A 1 136 ? 15.383 16.953 0.653 1 98.38 136 TYR A N 1
ATOM 1067 C CA . TYR A 1 136 ? 16.531 16.062 0.767 1 98.38 136 TYR A CA 1
ATOM 1068 C C . TYR A 1 136 ? 17.75 16.672 0.085 1 98.38 136 TYR A C 1
ATOM 1070 O O . TYR A 1 136 ? 18.844 16.688 0.658 1 98.38 136 TYR A O 1
ATOM 1078 N N . LYS A 1 137 ? 17.578 17.062 -1.119 1 97.75 137 LYS A N 1
ATOM 1079 C CA . LYS A 1 137 ? 18.672 17.672 -1.884 1 97.75 137 LYS A CA 1
ATOM 1080 C C . LYS A 1 137 ? 19.281 18.859 -1.144 1 97.75 137 LYS A C 1
ATOM 1082 O O . LYS A 1 137 ? 20.484 19.062 -1.171 1 97.75 137 LYS A O 1
ATOM 1087 N N . ILE A 1 138 ? 18.453 19.609 -0.557 1 97.69 138 ILE A N 1
ATOM 1088 C CA . ILE A 1 138 ? 18.906 20.797 0.185 1 97.69 138 ILE A CA 1
ATOM 1089 C C . ILE A 1 138 ? 19.703 20.359 1.412 1 97.69 138 ILE A C 1
ATOM 1091 O O . ILE A 1 138 ? 20.828 20.828 1.626 1 97.69 138 ILE A O 1
ATOM 1095 N N . ILE A 1 139 ? 19.172 19.453 2.203 1 98.31 139 ILE A N 1
ATOM 1096 C CA . ILE A 1 139 ? 19.797 19.047 3.461 1 98.31 139 ILE A CA 1
ATOM 1097 C C . ILE A 1 139 ? 21.125 18.359 3.182 1 98.31 139 ILE A C 1
ATOM 1099 O O . ILE A 1 139 ? 22.094 18.531 3.926 1 98.31 139 ILE A O 1
ATOM 1103 N N . GLU A 1 140 ? 21.109 17.594 2.141 1 97.06 140 GLU A N 1
ATOM 1104 C CA . GLU A 1 140 ? 22.328 16.875 1.783 1 97.06 140 GLU A CA 1
ATOM 1105 C C . GLU A 1 140 ? 23.5 17.844 1.618 1 97.06 140 GLU A C 1
ATOM 1107 O O . GLU A 1 140 ? 24.656 17.469 1.839 1 97.06 140 GLU A O 1
ATOM 1112 N N . LYS A 1 141 ? 23.266 19.078 1.326 1 96.69 141 LYS A N 1
ATOM 1113 C CA . LYS A 1 141 ? 24.297 20.078 1.089 1 96.69 141 LYS A CA 1
ATOM 1114 C C . LYS A 1 141 ? 24.719 20.766 2.389 1 96.69 141 LYS A C 1
ATOM 1116 O O . LYS A 1 141 ? 25.797 21.328 2.477 1 96.69 141 LYS A O 1
ATOM 1121 N N . ILE A 1 142 ? 23.891 20.719 3.354 1 96.62 142 ILE A N 1
ATOM 1122 C CA . ILE A 1 142 ? 24.172 21.578 4.488 1 96.62 142 ILE A CA 1
ATOM 1123 C C . ILE A 1 142 ? 24.281 20.75 5.762 1 96.62 142 ILE A C 1
ATOM 1125 O O . ILE A 1 142 ? 24.734 21.25 6.797 1 96.62 142 ILE A O 1
ATOM 1129 N N . ASP A 1 143 ? 23.797 19.484 5.684 1 95.69 143 ASP A N 1
ATOM 1130 C CA . ASP A 1 143 ? 23.734 18.672 6.891 1 95.69 143 ASP A CA 1
ATOM 1131 C C . ASP A 1 143 ? 23.812 17.188 6.555 1 95.69 143 ASP A C 1
ATOM 1133 O O . ASP A 1 143 ? 23.859 16.812 5.383 1 95.69 143 ASP A O 1
ATOM 1137 N N . LYS A 1 144 ? 23.984 16.344 7.574 1 97.19 144 LYS A N 1
ATOM 1138 C CA . LYS A 1 144 ? 23.859 14.898 7.422 1 97.19 144 LYS A CA 1
ATOM 1139 C C . LYS A 1 144 ? 22.406 14.445 7.547 1 97.19 144 LYS A C 1
ATOM 1141 O O . LYS A 1 144 ? 21.625 15.078 8.25 1 97.19 144 LYS A O 1
ATOM 1146 N N . ILE A 1 145 ? 22.141 13.328 6.984 1 98.25 145 ILE A N 1
ATOM 1147 C CA . ILE A 1 145 ? 20.797 12.758 7.066 1 98.25 145 ILE A CA 1
ATOM 1148 C C . ILE A 1 145 ? 20.719 11.805 8.258 1 98.25 145 ILE A C 1
ATOM 1150 O O . ILE A 1 145 ? 21.266 10.703 8.219 1 98.25 145 ILE A O 1
ATOM 1154 N N . THR A 1 146 ? 20.031 12.234 9.234 1 98.06 146 THR A N 1
ATOM 1155 C CA . THR A 1 146 ? 19.812 11.391 10.406 1 98.06 146 THR A CA 1
ATOM 1156 C C . THR A 1 146 ? 18.625 10.469 10.195 1 98.06 146 THR A C 1
ATOM 1158 O O . THR A 1 146 ? 17.828 10.664 9.273 1 98.06 146 THR A O 1
ATOM 1161 N N . PRO A 1 147 ? 18.422 9.5 11.047 1 98 147 PRO A N 1
ATOM 1162 C CA . PRO A 1 147 ? 17.266 8.625 10.93 1 98 147 PRO A CA 1
ATOM 1163 C C . PRO A 1 147 ? 15.938 9.375 11.039 1 98 147 PRO A C 1
ATOM 1165 O O . PRO A 1 147 ? 14.969 9.047 10.352 1 98 147 PRO A O 1
ATOM 1168 N N . THR A 1 148 ? 15.938 10.367 11.883 1 97.56 148 THR A N 1
ATOM 1169 C CA . THR A 1 148 ? 14.734 11.18 12.039 1 97.56 148 THR A CA 1
ATOM 1170 C C . THR A 1 148 ? 14.422 11.938 10.75 1 97.56 148 THR A C 1
ATOM 1172 O O . THR A 1 148 ? 13.281 11.93 10.289 1 97.56 148 THR A O 1
ATOM 1175 N N . ILE A 1 149 ? 15.453 12.531 10.203 1 98.38 149 ILE A N 1
ATOM 1176 C CA . ILE A 1 149 ? 15.297 13.25 8.953 1 98.38 149 ILE A CA 1
ATOM 1177 C C . ILE A 1 149 ? 14.891 12.281 7.844 1 98.38 149 ILE A C 1
ATOM 1179 O O . ILE A 1 149 ? 13.961 12.562 7.074 1 98.38 149 ILE A O 1
ATOM 1183 N N . ALA A 1 150 ? 15.547 11.141 7.816 1 98.69 150 ALA A N 1
ATOM 1184 C CA . ALA A 1 150 ? 15.258 10.117 6.816 1 98.69 150 ALA A CA 1
ATOM 1185 C C . ALA A 1 150 ? 13.805 9.648 6.91 1 98.69 150 ALA A C 1
ATOM 1187 O O . ALA A 1 150 ? 13.125 9.508 5.895 1 98.69 150 ALA A O 1
ATOM 1188 N N . THR A 1 151 ? 13.32 9.453 8.094 1 98.5 151 THR A N 1
ATOM 1189 C CA . THR A 1 151 ? 11.953 8.992 8.328 1 98.5 151 THR A CA 1
ATOM 1190 C C . THR A 1 151 ? 10.945 10.039 7.863 1 98.5 151 THR A C 1
ATOM 1192 O O . THR A 1 151 ? 9.945 9.703 7.223 1 98.5 151 THR A O 1
ATOM 1195 N N . ALA A 1 152 ? 11.227 11.227 8.188 1 98.5 152 ALA A N 1
ATOM 1196 C CA . ALA A 1 152 ? 10.328 12.32 7.812 1 98.5 152 ALA A CA 1
ATOM 1197 C C . ALA A 1 152 ? 10.234 12.461 6.297 1 98.5 152 ALA A C 1
ATOM 1199 O O . ALA A 1 152 ? 9.141 12.609 5.75 1 98.5 152 ALA A O 1
ATOM 1200 N N . ILE A 1 153 ? 11.367 12.414 5.645 1 98.75 153 ILE A N 1
ATOM 1201 C CA . ILE A 1 153 ? 11.375 12.523 4.191 1 98.75 153 ILE A CA 1
ATOM 1202 C C . ILE A 1 153 ? 10.695 11.297 3.58 1 98.75 153 ILE A C 1
ATOM 1204 O O . ILE A 1 153 ? 9.961 11.414 2.594 1 98.75 153 ILE A O 1
ATOM 1208 N N . TYR A 1 154 ? 10.953 10.172 4.109 1 98.62 154 TYR A N 1
ATOM 1209 C CA . TYR A 1 154 ? 10.289 8.961 3.641 1 98.62 154 TYR A CA 1
ATOM 1210 C C . TYR A 1 154 ? 8.773 9.094 3.744 1 98.62 154 TYR A C 1
ATOM 1212 O O . TYR A 1 154 ? 8.047 8.711 2.822 1 98.62 154 TYR A O 1
ATOM 1220 N N . LEU A 1 155 ? 8.312 9.625 4.84 1 98.06 155 LEU A N 1
ATOM 1221 C CA . LEU A 1 155 ? 6.883 9.875 5 1 98.06 155 LEU A CA 1
ATOM 1222 C C . LEU A 1 155 ? 6.359 10.773 3.881 1 98.06 155 LEU A C 1
ATOM 1224 O O . LEU A 1 155 ? 5.289 10.523 3.328 1 98.06 155 LEU A O 1
ATOM 1228 N N . SER A 1 156 ? 7.105 11.797 3.6 1 98 156 SER A N 1
ATOM 1229 C CA . SER A 1 156 ? 6.73 12.711 2.529 1 98 156 SER A CA 1
ATOM 1230 C C . SER A 1 156 ? 6.527 11.969 1.212 1 98 156 SER A C 1
ATOM 1232 O O . SER A 1 156 ? 5.496 12.133 0.556 1 98 156 SER A O 1
ATOM 1234 N N . ILE A 1 157 ? 7.449 11.156 0.897 1 97.81 157 ILE A N 1
ATOM 1235 C CA . ILE A 1 157 ? 7.418 10.414 -0.358 1 97.81 157 ILE A CA 1
ATOM 1236 C C . ILE A 1 157 ? 6.254 9.422 -0.348 1 97.81 157 ILE A C 1
ATOM 1238 O O . ILE A 1 157 ? 5.48 9.359 -1.308 1 97.81 157 ILE A O 1
ATOM 1242 N N . ILE A 1 158 ? 6.102 8.703 0.707 1 97.31 158 ILE A N 1
ATOM 1243 C CA . ILE A 1 158 ? 5.062 7.684 0.819 1 97.31 158 ILE A CA 1
ATOM 1244 C C . ILE A 1 158 ? 3.686 8.344 0.726 1 97.31 158 ILE A C 1
ATOM 1246 O O . ILE A 1 158 ? 2.795 7.832 0.04 1 97.31 158 ILE A O 1
ATOM 1250 N N . ALA A 1 159 ? 3.562 9.445 1.358 1 93.69 159 ALA A N 1
ATOM 1251 C CA . ALA A 1 159 ? 2.281 10.141 1.365 1 93.69 159 ALA A CA 1
ATOM 1252 C C . ALA A 1 159 ? 1.896 10.594 -0.041 1 93.69 159 ALA A C 1
ATOM 1254 O O . ALA A 1 159 ? 0.766 10.383 -0.483 1 93.69 159 ALA A O 1
ATOM 1255 N N . ASP A 1 160 ? 2.791 11.102 -0.75 1 92.62 160 ASP A N 1
ATOM 1256 C CA . ASP A 1 160 ? 2.461 11.703 -2.037 1 92.62 160 ASP A CA 1
ATOM 1257 C C . ASP A 1 160 ? 2.428 10.648 -3.145 1 92.62 160 ASP A C 1
ATOM 1259 O O . ASP A 1 160 ? 1.884 10.891 -4.223 1 92.62 160 ASP A O 1
ATOM 1263 N N . THR A 1 161 ? 3.041 9.516 -2.908 1 93.25 161 THR A N 1
ATOM 1264 C CA . THR A 1 161 ? 3.031 8.461 -3.916 1 93.25 161 THR A CA 1
ATOM 1265 C C . THR A 1 161 ? 2.031 7.367 -3.549 1 93.25 161 THR A C 1
ATOM 1267 O O . THR A 1 161 ? 1.883 6.383 -4.277 1 93.25 161 THR A O 1
ATOM 1270 N N . ASN A 1 162 ? 1.431 7.559 -2.42 1 89.62 162 ASN A N 1
ATOM 1271 C CA . ASN A 1 162 ? 0.56 6.508 -1.902 1 89.62 162 ASN A CA 1
ATOM 1272 C C . ASN A 1 162 ? 1.284 5.164 -1.824 1 89.62 162 ASN A C 1
ATOM 1274 O O . ASN A 1 162 ? 0.821 4.172 -2.387 1 89.62 162 ASN A O 1
ATOM 1278 N N . ASN A 1 163 ? 2.393 5.285 -1.151 1 94.12 163 ASN A N 1
ATOM 1279 C CA . ASN A 1 163 ? 3.236 4.109 -0.982 1 94.12 163 ASN A CA 1
ATOM 1280 C C . ASN A 1 163 ? 3.664 3.527 -2.326 1 94.12 163 ASN A C 1
ATOM 1282 O O . ASN A 1 163 ? 3.531 2.326 -2.561 1 94.12 163 ASN A O 1
ATOM 1286 N N . PHE A 1 164 ? 4.047 4.316 -3.254 1 95.19 164 PHE A N 1
ATOM 1287 C CA . PHE A 1 164 ? 4.664 4.016 -4.539 1 95.19 164 PHE A CA 1
ATOM 1288 C C . PHE A 1 164 ? 3.65 3.408 -5.5 1 95.19 164 PHE A C 1
ATOM 1290 O O . PHE A 1 164 ? 4.023 2.709 -6.445 1 95.19 164 PHE A O 1
ATOM 1297 N N . ARG A 1 165 ? 2.449 3.682 -5.277 1 89.19 165 ARG A N 1
ATOM 1298 C CA . ARG A 1 165 ? 1.412 3.105 -6.129 1 89.19 165 ARG A CA 1
ATOM 1299 C C . ARG A 1 165 ? 1.003 4.082 -7.227 1 89.19 165 ARG A C 1
ATOM 1301 O O . ARG A 1 165 ? 0.494 3.67 -8.273 1 89.19 165 ARG A O 1
ATOM 1308 N N . ASN A 1 166 ? 1.224 5.332 -6.973 1 84.94 166 ASN A N 1
ATOM 1309 C CA . ASN A 1 166 ? 0.787 6.352 -7.918 1 84.94 166 ASN A CA 1
ATOM 1310 C C . ASN A 1 166 ? 1.744 6.465 -9.102 1 84.94 166 ASN A C 1
ATOM 1312 O O . ASN A 1 166 ? 2.902 6.051 -9.008 1 84.94 166 ASN A O 1
ATOM 1316 N N . GLN A 1 167 ? 1.301 7.059 -10.109 1 81.94 167 GLN A N 1
ATOM 1317 C CA . GLN A 1 167 ? 2.051 7.184 -11.359 1 81.94 167 GLN A CA 1
ATOM 1318 C C . GLN A 1 167 ? 3.252 8.109 -11.188 1 81.94 167 GLN A C 1
ATOM 1320 O O . GLN A 1 167 ? 4.203 8.055 -11.969 1 81.94 167 GLN A O 1
ATOM 1325 N N . ASN A 1 168 ? 3.191 8.922 -10.219 1 88.5 168 ASN A N 1
ATOM 1326 C CA . ASN A 1 168 ? 4.309 9.836 -10 1 88.5 168 ASN A CA 1
ATOM 1327 C C . ASN A 1 168 ? 5.492 9.133 -9.344 1 88.5 168 ASN A C 1
ATOM 1329 O O . ASN A 1 168 ? 6.512 9.758 -9.055 1 88.5 168 ASN A O 1
ATOM 1333 N N . THR A 1 169 ? 5.332 7.812 -9.094 1 93.94 169 THR A N 1
ATOM 1334 C CA . THR A 1 169 ? 6.469 7.027 -8.617 1 93.94 169 THR A CA 1
ATOM 1335 C C . THR A 1 169 ? 7.465 6.785 -9.75 1 93.94 169 THR A C 1
ATOM 1337 O O . THR A 1 169 ? 7.109 6.219 -10.789 1 93.94 169 THR A O 1
ATOM 1340 N N . THR A 1 170 ? 8.672 7.199 -9.531 1 94.94 170 THR A N 1
ATOM 1341 C CA . THR A 1 170 ? 9.711 7.051 -10.531 1 94.94 170 THR A CA 1
ATOM 1342 C C . THR A 1 170 ? 10.883 6.234 -9.984 1 94.94 170 THR A C 1
ATOM 1344 O O . THR A 1 170 ? 10.914 5.922 -8.789 1 94.94 170 THR A O 1
ATOM 1347 N N . SER A 1 171 ? 11.797 5.895 -10.93 1 97.19 171 SER A N 1
ATOM 1348 C CA . SER A 1 171 ? 13.023 5.227 -10.508 1 97.19 171 SER A CA 1
ATOM 1349 C C . SER A 1 171 ? 13.781 6.066 -9.484 1 97.19 171 SER A C 1
ATOM 1351 O O . SER A 1 171 ? 14.312 5.531 -8.5 1 97.19 171 SER A O 1
ATOM 1353 N N . GLU A 1 172 ? 13.773 7.328 -9.664 1 97 172 GLU A N 1
ATOM 1354 C CA . GLU A 1 172 ? 14.445 8.242 -8.742 1 97 172 GLU A CA 1
ATOM 1355 C C . GLU A 1 172 ? 13.781 8.227 -7.367 1 97 172 GLU A C 1
ATOM 1357 O O . GLU A 1 172 ? 14.469 8.297 -6.344 1 97 172 GLU A O 1
ATOM 1362 N N . THR A 1 173 ? 12.453 8.164 -7.371 1 97.5 173 THR A N 1
ATOM 1363 C CA . THR A 1 173 ? 11.695 8.094 -6.133 1 97.5 173 THR A CA 1
ATOM 1364 C C . THR A 1 173 ? 12.109 6.883 -5.301 1 97.5 173 THR A C 1
ATOM 1366 O O . THR A 1 173 ? 12.398 7.012 -4.109 1 97.5 173 THR A O 1
ATOM 1369 N N . LEU A 1 174 ? 12.156 5.754 -5.984 1 98.38 174 LEU A N 1
ATOM 1370 C CA . LEU A 1 174 ? 12.508 4.512 -5.301 1 98.38 174 LEU A CA 1
ATOM 1371 C C . LEU A 1 174 ? 13.984 4.516 -4.895 1 98.38 174 LEU A C 1
ATOM 1373 O O . LEU A 1 174 ? 14.336 4.012 -3.828 1 98.38 174 LEU A O 1
ATOM 1377 N N . ALA A 1 175 ? 14.828 5.055 -5.719 1 98.25 175 ALA A N 1
ATOM 1378 C CA . ALA A 1 175 ? 16.25 5.141 -5.402 1 98.25 175 ALA A CA 1
ATOM 1379 C C . ALA A 1 175 ? 16.484 5.973 -4.141 1 98.25 175 ALA A C 1
ATOM 1381 O O . ALA A 1 175 ? 17.25 5.57 -3.256 1 98.25 175 ALA A O 1
ATOM 1382 N N . LEU A 1 176 ? 15.852 7.098 -4.109 1 98.44 176 LEU A N 1
ATOM 1383 C CA . LEU A 1 176 ? 15.984 7.93 -2.92 1 98.44 176 LEU A CA 1
ATOM 1384 C C . LEU A 1 176 ? 15.445 7.207 -1.689 1 98.44 176 LEU A C 1
ATOM 1386 O O . LEU A 1 176 ? 16.047 7.27 -0.615 1 98.44 176 LEU A O 1
ATOM 1390 N N . SER A 1 177 ? 14.312 6.582 -1.864 1 98.62 177 SER A N 1
ATOM 1391 C CA . SER A 1 177 ? 13.727 5.855 -0.745 1 98.62 177 SER A CA 1
ATOM 1392 C C . SER A 1 177 ? 14.664 4.762 -0.244 1 98.62 177 SER A C 1
ATOM 1394 O O . SER A 1 177 ? 14.727 4.496 0.958 1 98.62 177 SER A O 1
ATOM 1396 N N . SER A 1 178 ? 15.359 4.137 -1.168 1 98.5 178 SER A N 1
ATOM 1397 C CA . SER A 1 178 ? 16.391 3.17 -0.799 1 98.5 178 SER A CA 1
ATOM 1398 C C . SER A 1 178 ? 17.453 3.811 0.073 1 98.5 178 SER A C 1
ATOM 1400 O O . SER A 1 178 ? 17.844 3.258 1.107 1 98.5 178 SER A O 1
ATOM 1402 N N . LYS A 1 179 ? 17.922 4.93 -0.313 1 98.38 179 LYS A N 1
ATOM 1403 C CA . LYS A 1 179 ? 18.938 5.652 0.455 1 98.38 179 LYS A CA 1
ATOM 1404 C C . LYS A 1 179 ? 18.406 6.016 1.843 1 98.38 179 LYS A C 1
ATOM 1406 O O . LYS A 1 179 ? 19.125 5.867 2.838 1 98.38 179 LYS A O 1
ATOM 1411 N N . LEU A 1 180 ? 17.234 6.488 1.863 1 98.69 180 LEU A N 1
ATOM 1412 C CA . LEU A 1 180 ? 16.641 6.887 3.137 1 98.69 180 LEU A CA 1
ATOM 1413 C C . LEU A 1 180 ? 16.594 5.711 4.105 1 98.69 180 LEU A C 1
ATOM 1415 O O . LEU A 1 180 ? 16.859 5.871 5.297 1 98.69 180 LEU A O 1
ATOM 1419 N N . LEU A 1 181 ? 16.234 4.586 3.588 1 97.94 181 LEU A N 1
ATOM 1420 C CA . LEU A 1 181 ? 16.219 3.395 4.434 1 97.94 181 LEU A CA 1
ATOM 1421 C C . LEU A 1 181 ? 17.625 3.092 4.961 1 97.94 181 LEU A C 1
ATOM 1423 O O . LEU A 1 181 ? 17.781 2.688 6.117 1 97.94 181 LEU A O 1
ATOM 1427 N N . SER A 1 182 ? 18.578 3.277 4.102 1 97.75 182 SER A N 1
ATOM 1428 C CA . SER A 1 182 ? 19.953 3.029 4.527 1 97.75 182 SER A CA 1
ATOM 1429 C C . SER A 1 182 ? 20.391 4.016 5.609 1 97.75 182 SER A C 1
ATOM 1431 O O . SER A 1 182 ? 21.297 3.73 6.387 1 97.75 182 SER A O 1
ATOM 1433 N N . PHE A 1 183 ? 19.719 5.168 5.648 1 98.12 183 PHE A N 1
ATOM 1434 C CA . PHE A 1 183 ? 20.016 6.172 6.668 1 98.12 183 PHE A CA 1
ATOM 1435 C C . PHE A 1 183 ? 19.188 5.918 7.922 1 98.12 183 PHE A C 1
ATOM 1437 O O . PHE A 1 183 ? 19.281 6.664 8.898 1 98.12 183 PHE A O 1
ATOM 1444 N N . GLY A 1 184 ? 18.297 4.906 7.828 1 97.44 184 GLY A N 1
ATOM 1445 C CA . GLY A 1 184 ? 17.594 4.52 9.039 1 97.44 184 GLY A CA 1
ATOM 1446 C C . GLY A 1 184 ? 16.141 4.945 9.047 1 97.44 184 GLY A C 1
ATOM 1447 O O . GLY A 1 184 ? 15.508 5.012 10.109 1 97.44 184 GLY A O 1
ATOM 1448 N N . ALA A 1 185 ? 15.594 5.262 7.934 1 97.88 185 ALA A N 1
ATOM 1449 C CA . ALA A 1 185 ? 14.164 5.562 7.895 1 97.88 185 ALA A CA 1
ATOM 1450 C C . ALA A 1 185 ? 13.344 4.418 8.484 1 97.88 185 ALA A C 1
ATOM 1452 O O . ALA A 1 185 ? 13.633 3.246 8.227 1 97.88 185 ALA A O 1
ATOM 1453 N N . ASN A 1 186 ? 12.398 4.777 9.234 1 96.06 186 ASN A N 1
ATOM 1454 C CA . ASN A 1 186 ? 11.586 3.795 9.945 1 96.06 186 ASN A CA 1
ATOM 1455 C C . ASN A 1 186 ? 10.266 3.525 9.219 1 96.06 186 ASN A C 1
ATOM 1457 O O . ASN A 1 186 ? 9.312 4.285 9.359 1 96.06 186 ASN A O 1
ATOM 1461 N N . ILE A 1 187 ? 10.172 2.395 8.586 1 94 187 ILE A N 1
ATOM 1462 C CA . ILE A 1 187 ? 9.023 2.021 7.77 1 94 187 ILE A CA 1
ATOM 1463 C C . ILE A 1 187 ? 7.793 1.856 8.656 1 94 187 ILE A C 1
ATOM 1465 O O . ILE A 1 187 ? 6.695 2.271 8.281 1 94 187 ILE A O 1
ATOM 1469 N N . GLU A 1 188 ? 7.93 1.321 9.797 1 87.19 188 GLU A N 1
ATOM 1470 C CA . GLU A 1 188 ? 6.809 1.031 10.688 1 87.19 188 GLU A CA 1
ATOM 1471 C C . GLU A 1 188 ? 6.121 2.312 11.141 1 87.19 188 GLU A C 1
ATOM 1473 O O . GLU A 1 188 ? 4.891 2.369 11.219 1 87.19 188 GLU A O 1
ATOM 1478 N N . VAL A 1 189 ? 6.891 3.287 11.445 1 90.81 189 VAL A N 1
ATOM 1479 C CA . VAL A 1 189 ? 6.348 4.574 11.867 1 90.81 189 VAL A CA 1
ATOM 1480 C C . VAL A 1 189 ? 5.52 5.18 10.734 1 90.81 189 VAL A C 1
ATOM 1482 O O . VAL A 1 189 ? 4.398 5.645 10.961 1 90.81 189 VAL A O 1
ATOM 1485 N N . VAL A 1 190 ? 6.066 5.117 9.578 1 94.88 190 VAL A N 1
ATOM 1486 C CA . VAL A 1 190 ? 5.391 5.703 8.43 1 94.88 190 VAL A CA 1
ATOM 1487 C C . VAL A 1 190 ? 4.121 4.918 8.117 1 94.88 190 VAL A C 1
ATOM 1489 O O . VAL A 1 190 ? 3.066 5.504 7.852 1 94.88 190 VAL A O 1
ATOM 1492 N N . ASN A 1 191 ? 4.191 3.609 8.188 1 90 191 ASN A N 1
ATOM 1493 C CA . ASN A 1 191 ? 3.018 2.768 7.969 1 90 191 ASN A CA 1
ATOM 1494 C C . ASN A 1 191 ? 1.895 3.109 8.945 1 90 191 ASN A C 1
ATOM 1496 O O . ASN A 1 191 ? 0.729 3.186 8.555 1 90 191 ASN A O 1
ATOM 1500 N N . SER A 1 192 ? 2.256 3.24 10.156 1 85.5 192 SER A N 1
ATOM 1501 C CA . SER A 1 192 ? 1.26 3.537 11.18 1 85.5 192 SER A CA 1
ATOM 1502 C C . SER A 1 192 ? 0.553 4.859 10.898 1 85.5 192 SER A C 1
ATOM 1504 O O . SER A 1 192 ? -0.65 4.988 11.133 1 85.5 192 SER A O 1
ATOM 1506 N N . ILE A 1 193 ? 1.274 5.805 10.391 1 89.62 193 ILE A N 1
ATOM 1507 C CA . ILE A 1 193 ? 0.714 7.109 10.062 1 89.62 193 ILE A CA 1
ATOM 1508 C C . ILE A 1 193 ? -0.222 6.988 8.859 1 89.62 193 ILE A C 1
ATOM 1510 O O . ILE A 1 193 ? -1.316 7.555 8.859 1 89.62 193 ILE A O 1
ATOM 1514 N N . MET A 1 194 ? 0.204 6.207 7.961 1 88.25 194 MET A N 1
ATOM 1515 C CA . MET A 1 194 ? -0.515 6.125 6.691 1 88.25 194 MET A CA 1
ATOM 1516 C C . MET A 1 194 ? -1.75 5.242 6.82 1 88.25 194 MET A C 1
ATOM 1518 O O . MET A 1 194 ? -2.756 5.473 6.145 1 88.25 194 MET A O 1
ATOM 1522 N N . ASP A 1 195 ? -1.673 4.273 7.59 1 82.56 195 ASP A N 1
ATOM 1523 C CA . ASP A 1 195 ? -2.67 3.213 7.496 1 82.56 195 ASP A CA 1
ATOM 1524 C C . ASP A 1 195 ? -3.693 3.318 8.625 1 82.56 195 ASP A C 1
ATOM 1526 O O . ASP A 1 195 ? -4.746 2.684 8.578 1 82.56 195 ASP A O 1
ATOM 1530 N N . ASP A 1 196 ? -3.43 4.102 9.547 1 82.12 196 ASP A N 1
ATOM 1531 C CA . ASP A 1 196 ? -4.363 4.207 10.664 1 82.12 196 ASP A CA 1
ATOM 1532 C C . ASP A 1 196 ? -5.73 4.699 10.188 1 82.12 196 ASP A C 1
ATOM 1534 O O . ASP A 1 196 ? -5.816 5.66 9.422 1 82.12 196 ASP A O 1
ATOM 1538 N N . LYS A 1 197 ? -6.723 3.965 10.547 1 87.5 197 LYS A N 1
ATOM 1539 C CA . LYS A 1 197 ? -8.109 4.305 10.25 1 87.5 197 LYS A CA 1
ATOM 1540 C C . LYS A 1 197 ? -8.93 4.449 11.531 1 87.5 197 LYS A C 1
ATOM 1542 O O . LYS A 1 197 ? -8.742 3.691 12.484 1 87.5 197 LYS A O 1
ATOM 1547 N N . SER A 1 198 ? -9.758 5.426 11.57 1 87.81 198 SER A N 1
ATOM 1548 C CA . SER A 1 198 ? -10.617 5.602 12.734 1 87.81 198 SER A CA 1
ATOM 1549 C C . SER A 1 198 ? -11.672 4.5 12.812 1 87.81 198 SER A C 1
ATOM 1551 O O . SER A 1 198 ? -12.008 3.881 11.805 1 87.81 198 SER A O 1
ATOM 1553 N N . LEU A 1 199 ? -12.094 4.301 14.023 1 91.31 199 LEU A N 1
ATOM 1554 C CA . LEU A 1 199 ? -13.203 3.369 14.188 1 91.31 199 LEU A CA 1
ATOM 15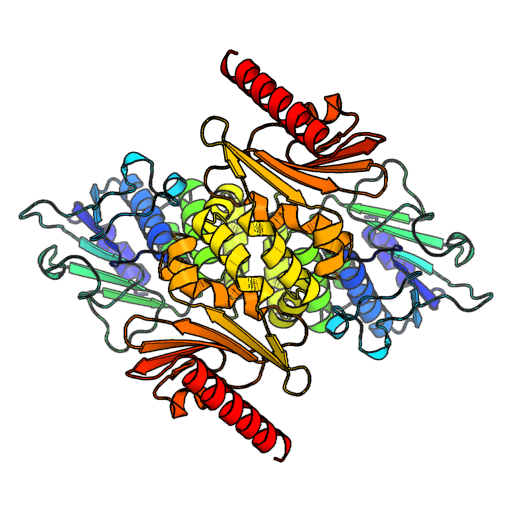55 C C . LEU A 1 199 ? -14.43 3.844 13.43 1 91.31 199 LEU A C 1
ATOM 1557 O O . LEU A 1 199 ? -15.172 3.033 12.867 1 91.31 199 LEU A O 1
ATOM 1561 N N . ALA A 1 200 ? -14.633 5.133 13.445 1 92.25 200 ALA A N 1
ATOM 1562 C CA . ALA A 1 200 ? -15.758 5.719 12.711 1 92.25 200 ALA A CA 1
ATOM 1563 C C . ALA A 1 200 ? -15.664 5.402 11.219 1 92.25 200 ALA A C 1
ATOM 1565 O O . ALA A 1 200 ? -16.672 5.066 10.594 1 92.25 200 ALA A O 1
ATOM 1566 N N . TYR A 1 201 ? -14.523 5.477 10.711 1 93.19 201 TYR A N 1
ATOM 1567 C CA . TYR A 1 201 ? -14.289 5.141 9.312 1 93.19 201 TYR A CA 1
ATOM 1568 C C . TYR A 1 201 ? -14.602 3.676 9.047 1 93.19 201 TYR A C 1
ATOM 1570 O O . TYR A 1 201 ? -15.273 3.348 8.062 1 93.19 201 TYR A O 1
ATOM 1578 N N . MET A 1 202 ? -14.148 2.82 9.891 1 93.81 202 MET A N 1
ATOM 1579 C CA . MET A 1 202 ? -14.406 1.391 9.742 1 93.81 202 MET A CA 1
ATOM 1580 C C . MET A 1 202 ? -15.898 1.096 9.828 1 93.81 202 MET A C 1
ATOM 1582 O O . MET A 1 202 ? -16.422 0.282 9.062 1 93.81 202 MET A O 1
ATOM 1586 N N . LYS A 1 203 ? -16.516 1.752 10.688 1 93.94 203 LYS A N 1
ATOM 1587 C CA . LYS A 1 203 ? -17.953 1.572 10.828 1 93.94 203 LYS A CA 1
ATOM 1588 C C . LYS A 1 203 ? -18.703 2.078 9.594 1 93.94 203 LYS A C 1
ATOM 1590 O O . LYS A 1 203 ? -19.703 1.491 9.18 1 93.94 203 LYS A O 1
ATOM 1595 N N . LEU A 1 204 ? -18.203 3.135 9.086 1 95.56 204 LEU A N 1
ATOM 1596 C CA . LEU A 1 204 ? -18.797 3.643 7.852 1 95.56 204 LEU A CA 1
ATOM 1597 C C . LEU A 1 204 ? -18.703 2.607 6.738 1 95.56 204 LEU A C 1
ATOM 1599 O O . LEU A 1 204 ? -19.672 2.371 6.02 1 95.56 204 LEU A O 1
ATOM 1603 N N . ILE A 1 205 ? -17.578 2.047 6.594 1 95.44 205 ILE A N 1
ATOM 1604 C CA . ILE A 1 205 ? -17.375 0.985 5.613 1 95.44 205 ILE A CA 1
ATOM 1605 C C . ILE A 1 205 ? -18.359 -0.144 5.863 1 95.44 205 ILE A C 1
ATOM 1607 O O . ILE A 1 205 ? -19.031 -0.609 4.938 1 95.44 205 ILE A O 1
ATOM 1611 N N . GLY A 1 206 ? -18.531 -0.455 7.059 1 94 206 GLY A N 1
ATOM 1612 C CA . GLY A 1 206 ? -19.469 -1.497 7.449 1 94 206 GLY A CA 1
ATOM 1613 C C . GLY A 1 206 ? -20.906 -1.163 7.109 1 94 206 GLY A C 1
ATOM 1614 O O . GLY A 1 206 ? -21.703 -2.057 6.812 1 94 206 GLY A O 1
ATOM 1615 N N . LEU A 1 207 ? -21.172 0.03 7.129 1 94.81 207 LEU A N 1
ATOM 1616 C CA . LEU A 1 207 ? -22.547 0.461 6.91 1 94.81 207 LEU A CA 1
ATOM 1617 C C . LEU A 1 207 ? -22.828 0.617 5.422 1 94.81 207 LEU A C 1
ATOM 1619 O O . LEU A 1 207 ? -24 0.692 5.016 1 94.81 207 LEU A O 1
ATOM 1623 N N . THR A 1 208 ? -21.781 0.638 4.629 1 96.38 208 THR A N 1
ATOM 1624 C CA . THR A 1 208 ? -22.062 1.136 3.285 1 96.38 208 THR A CA 1
ATOM 1625 C C . THR A 1 208 ? -21.625 0.116 2.232 1 96.38 208 THR A C 1
ATOM 1627 O O . THR A 1 208 ? -22.234 0.024 1.165 1 96.38 208 THR A O 1
ATOM 1630 N N . PHE A 1 209 ? -20.672 -0.706 2.471 1 96.25 209 PHE A N 1
ATOM 1631 C CA . PHE A 1 209 ? -20.047 -1.491 1.413 1 96.25 209 PHE A CA 1
ATOM 1632 C C . PHE A 1 209 ? -20.969 -2.615 0.957 1 96.25 209 PHE A C 1
ATOM 1634 O O . PHE A 1 209 ? -20.812 -3.154 -0.141 1 96.25 209 PHE A O 1
ATOM 1641 N N . LYS A 1 210 ? -21.891 -3.039 1.785 1 92.88 210 LYS A N 1
ATOM 1642 C CA . LYS A 1 210 ? -22.875 -4.035 1.353 1 92.88 210 LYS A CA 1
ATOM 1643 C C . LYS A 1 210 ? -23.719 -3.504 0.206 1 92.88 210 LYS A C 1
ATOM 1645 O O . LYS A 1 210 ? -24.359 -4.277 -0.51 1 92.88 210 LYS A O 1
ATOM 1650 N N . ASP A 1 211 ? -23.672 -2.215 0.007 1 95.06 211 ASP A N 1
ATOM 1651 C CA . ASP A 1 211 ? -24.531 -1.571 -0.985 1 95.06 211 ASP A CA 1
ATOM 1652 C C . ASP A 1 211 ? -23.766 -1.3 -2.277 1 95.06 211 ASP A C 1
ATOM 1654 O O . ASP A 1 211 ? -24.297 -0.693 -3.207 1 95.06 211 ASP A O 1
ATOM 1658 N N . ILE A 1 212 ? -22.578 -1.706 -2.336 1 96.75 212 ILE A N 1
ATOM 1659 C CA . ILE A 1 212 ? -21.797 -1.524 -3.557 1 96.75 212 ILE A CA 1
ATOM 1660 C C . ILE A 1 212 ? -22.484 -2.242 -4.715 1 96.75 212 ILE A C 1
ATOM 1662 O O . ILE A 1 212 ? -22.922 -3.391 -4.578 1 96.75 212 ILE A O 1
ATOM 1666 N N . GLU A 1 213 ? -22.594 -1.513 -5.793 1 96.44 213 GLU A N 1
ATOM 1667 C CA . GLU A 1 213 ? -23.156 -2.088 -7.012 1 96.44 213 GLU A CA 1
ATOM 1668 C C . GLU A 1 213 ? -22.109 -2.178 -8.117 1 96.44 213 GLU A C 1
ATOM 1670 O O . GLU A 1 213 ? -21.25 -1.307 -8.234 1 96.44 213 GLU A O 1
ATOM 1675 N N . TYR A 1 214 ? -22.25 -3.27 -8.859 1 96.19 214 TYR A N 1
ATOM 1676 C CA . TYR A 1 214 ? -21.344 -3.486 -9.992 1 96.19 214 TYR A CA 1
ATOM 1677 C C . TYR A 1 214 ? -22.125 -3.867 -11.242 1 96.19 214 TYR A C 1
ATOM 1679 O O . TYR A 1 214 ? -22.891 -4.836 -11.227 1 96.19 214 TYR A O 1
ATOM 1687 N N . ASP A 1 215 ? -21.922 -3.023 -12.219 1 96.25 215 ASP A N 1
ATOM 1688 C CA . ASP A 1 215 ? -22.469 -3.322 -13.539 1 96.25 215 ASP A CA 1
ATOM 1689 C C . ASP A 1 215 ? -21.422 -3.979 -14.43 1 96.25 215 ASP A C 1
ATOM 1691 O O . ASP A 1 215 ? -20.562 -3.299 -14.984 1 96.25 215 ASP A O 1
ATOM 1695 N N . ALA A 1 216 ? -21.547 -5.246 -14.68 1 93.5 216 ALA A N 1
ATOM 1696 C CA . ALA A 1 216 ? -20.531 -6.027 -15.383 1 93.5 216 ALA A CA 1
ATOM 1697 C C . ALA A 1 216 ? -20.5 -5.664 -16.875 1 93.5 216 ALA A C 1
ATOM 1699 O O . ALA A 1 216 ? -19.453 -5.742 -17.516 1 93.5 216 ALA A O 1
ATOM 1700 N N . ASN A 1 217 ? -21.625 -5.289 -17.375 1 94.94 217 ASN A N 1
ATOM 1701 C CA . ASN A 1 217 ? -21.703 -4.965 -18.797 1 94.94 217 ASN A CA 1
ATOM 1702 C C . ASN A 1 217 ? -20.922 -3.701 -19.125 1 94.94 217 ASN A C 1
ATOM 1704 O O . ASN A 1 217 ? -20.281 -3.613 -20.188 1 94.94 217 ASN A O 1
ATOM 1708 N N . TYR A 1 218 ? -20.938 -2.793 -18.219 1 96.56 218 TYR A N 1
ATOM 1709 C CA . TYR A 1 218 ? -20.297 -1.511 -18.5 1 96.56 218 TYR A CA 1
ATOM 1710 C C . TYR A 1 218 ? -19.047 -1.331 -17.641 1 96.56 218 TYR A C 1
ATOM 1712 O O . TYR A 1 218 ? -18.328 -0.339 -17.781 1 96.56 218 TYR A O 1
ATOM 1720 N N . LYS A 1 219 ? -18.844 -2.305 -16.703 1 95.5 219 LYS A N 1
ATOM 1721 C CA . LYS A 1 219 ? -17.703 -2.291 -15.797 1 95.5 219 LYS A CA 1
ATOM 1722 C C . LYS A 1 219 ? -17.703 -1.037 -14.93 1 95.5 219 LYS A C 1
ATOM 1724 O O . LYS A 1 219 ? -16.688 -0.35 -14.812 1 95.5 219 LYS A O 1
ATOM 1729 N N . ILE A 1 220 ? -18.875 -0.766 -14.414 1 97.75 220 ILE A N 1
ATOM 1730 C CA . ILE A 1 220 ? -19.062 0.392 -13.547 1 97.75 220 ILE A CA 1
ATOM 1731 C C . ILE A 1 220 ? -19.391 -0.073 -12.133 1 97.75 220 ILE A C 1
ATOM 1733 O O . ILE A 1 220 ? -20.328 -0.862 -11.93 1 97.75 220 ILE A O 1
ATOM 1737 N N . THR A 1 221 ? -18.609 0.377 -11.203 1 97.69 221 THR A N 1
ATOM 1738 C CA . THR A 1 221 ? -18.906 0.231 -9.781 1 97.69 221 THR A CA 1
ATOM 1739 C C . THR A 1 221 ? -19.375 1.558 -9.188 1 97.69 221 THR A C 1
ATOM 1741 O O . THR A 1 221 ? -18.844 2.617 -9.539 1 97.69 221 THR A O 1
ATOM 1744 N N . TYR A 1 222 ? -20.375 1.468 -8.328 1 98.12 222 TYR A N 1
ATOM 1745 C CA . TYR A 1 222 ? -20.719 2.711 -7.645 1 98.12 222 TYR A CA 1
ATOM 1746 C C . TYR A 1 222 ? -21.25 2.438 -6.25 1 98.12 222 TYR A C 1
ATOM 1748 O O . TYR A 1 222 ? -21.688 1.32 -5.949 1 98.12 222 TYR A O 1
ATOM 1756 N N . LEU A 1 223 ? -21.156 3.408 -5.41 1 98.19 223 LEU A N 1
ATOM 1757 C CA . LEU A 1 223 ? -21.625 3.393 -4.027 1 98.19 223 LEU A CA 1
ATOM 1758 C C . LEU A 1 223 ? -22.297 4.711 -3.668 1 98.19 223 LEU A C 1
ATOM 1760 O O . LEU A 1 223 ? -21.812 5.781 -4.031 1 98.19 223 LEU A O 1
ATOM 1764 N N . VAL A 1 224 ? -23.469 4.535 -3.029 1 97.88 224 VAL A N 1
ATOM 1765 C CA . VAL A 1 224 ? -24.219 5.691 -2.562 1 97.88 224 VAL A CA 1
ATOM 1766 C C . VAL A 1 224 ? -24.141 5.781 -1.04 1 97.88 224 VAL A C 1
ATOM 1768 O O . VAL A 1 224 ? -24.438 4.809 -0.341 1 97.88 224 VAL A O 1
ATOM 1771 N N . ILE A 1 225 ? -23.75 6.91 -0.597 1 97.62 225 ILE A N 1
ATOM 1772 C CA . ILE A 1 225 ? -23.688 7.137 0.842 1 97.62 225 ILE A CA 1
ATOM 1773 C C . ILE A 1 225 ? -24.688 8.203 1.248 1 97.62 225 ILE A C 1
ATOM 1775 O O . ILE A 1 225 ? -24.578 9.367 0.85 1 97.62 225 ILE A O 1
ATOM 1779 N N . THR A 1 226 ? -25.594 7.824 2.098 1 96.38 226 THR A N 1
ATOM 1780 C CA . THR A 1 226 ? -26.625 8.75 2.557 1 96.38 226 THR A CA 1
ATOM 1781 C C . THR A 1 226 ? -26.172 9.508 3.797 1 96.38 226 THR A C 1
ATOM 1783 O O . THR A 1 226 ? -25.234 9.078 4.477 1 96.38 226 THR A O 1
ATOM 1786 N N . ARG A 1 227 ? -26.844 10.531 4.055 1 95.12 227 ARG A N 1
ATOM 1787 C CA . ARG A 1 227 ? -26.547 11.328 5.238 1 95.12 227 ARG A CA 1
ATOM 1788 C C . ARG A 1 227 ? -26.766 10.523 6.516 1 95.12 227 ARG A C 1
ATOM 1790 O O . ARG A 1 227 ? -26.031 10.68 7.488 1 95.12 227 ARG A O 1
ATOM 1797 N N . ASP A 1 228 ? -27.719 9.734 6.508 1 95.62 228 ASP A N 1
ATOM 1798 C CA . ASP A 1 228 ? -28.047 8.922 7.68 1 95.62 228 ASP A CA 1
ATOM 1799 C C . ASP A 1 228 ? -26.891 7.977 8.023 1 95.62 228 ASP A C 1
ATOM 1801 O O . ASP A 1 228 ? -26.531 7.824 9.195 1 95.62 228 ASP A O 1
ATOM 1805 N N . LYS A 1 229 ? -26.359 7.383 7.066 1 95.19 229 LYS A N 1
ATOM 1806 C CA . LYS A 1 229 ? -25.266 6.445 7.301 1 95.19 229 LYS A CA 1
ATOM 1807 C C . LYS A 1 229 ? -24.016 7.176 7.785 1 95.19 229 LYS A C 1
ATOM 1809 O O . LYS A 1 229 ? -23.266 6.66 8.617 1 95.19 229 LYS A O 1
ATOM 1814 N N . ILE A 1 230 ? -23.797 8.352 7.203 1 95.25 230 ILE A N 1
ATOM 1815 C CA . ILE A 1 230 ? -22.672 9.164 7.633 1 95.25 230 ILE A CA 1
ATOM 1816 C C . ILE A 1 230 ? -22.812 9.523 9.109 1 95.25 230 ILE A C 1
ATOM 1818 O O . ILE A 1 230 ? -21.891 9.328 9.898 1 95.25 230 ILE A O 1
ATOM 1822 N N . LYS A 1 231 ? -23.938 9.93 9.438 1 95.06 231 LYS A N 1
ATOM 1823 C CA . LYS A 1 231 ? -24.219 10.312 10.812 1 95.06 231 LYS A CA 1
ATOM 1824 C C . LYS A 1 231 ? -24.094 9.117 11.758 1 95.06 231 LYS A C 1
ATOM 1826 O O . LYS A 1 231 ? -23.516 9.234 12.836 1 95.06 231 LYS A O 1
ATOM 1831 N N . ALA A 1 232 ? -24.609 8.055 11.352 1 94.75 232 ALA A N 1
ATOM 1832 C CA . ALA A 1 232 ? -24.578 6.848 12.172 1 94.75 232 ALA A CA 1
ATOM 1833 C C . ALA A 1 232 ? -23.156 6.379 12.43 1 94.75 232 ALA A C 1
ATOM 1835 O O . ALA A 1 232 ? -22.859 5.816 13.484 1 94.75 232 ALA A O 1
ATOM 1836 N N . SER A 1 233 ? -22.297 6.559 11.531 1 94 233 SER A N 1
ATOM 1837 C CA . SER A 1 233 ? -20.922 6.078 11.648 1 94 233 SER A CA 1
ATOM 1838 C C . SER A 1 233 ? -20.062 7.031 12.484 1 94 233 SER A C 1
ATOM 1840 O O . SER A 1 233 ? -19.094 6.617 13.102 1 94 233 SER A O 1
ATOM 1842 N N . GLY A 1 234 ? -20.359 8.312 12.352 1 93.81 234 GLY A N 1
ATOM 1843 C CA . GLY A 1 234 ? -19.547 9.336 13 1 93.81 234 GLY A CA 1
ATOM 1844 C C . GLY A 1 234 ? -18.297 9.695 12.211 1 93.81 234 GLY A C 1
ATOM 1845 O O . GLY A 1 234 ? -17.406 10.359 12.734 1 93.81 234 GLY A O 1
ATOM 1846 N N . ALA A 1 235 ? -18.25 9.32 11.008 1 92.19 235 ALA A N 1
ATOM 1847 C CA . ALA A 1 235 ? -17.062 9.586 10.188 1 92.19 235 ALA A CA 1
ATOM 1848 C C . ALA A 1 235 ? -17.016 11.039 9.734 1 92.19 235 ALA A C 1
ATOM 1850 O O . ALA A 1 235 ? -18.062 11.695 9.625 1 92.19 235 ALA A O 1
ATOM 1851 N N . THR A 1 236 ? -15.82 11.508 9.469 1 88.25 236 THR A N 1
ATOM 1852 C CA . THR A 1 236 ? -15.633 12.875 8.984 1 88.25 236 THR A CA 1
ATOM 1853 C C . THR A 1 236 ? -15.867 12.938 7.477 1 88.25 236 THR A C 1
ATOM 1855 O O . THR A 1 236 ? -15.891 11.914 6.797 1 88.25 236 THR A O 1
ATOM 1858 N N . GLY A 1 237 ? -16.031 14.164 7.02 1 86.88 237 GLY A N 1
ATOM 1859 C CA . GLY A 1 237 ? -16.188 14.367 5.59 1 86.88 237 GLY A CA 1
ATOM 1860 C C . GLY A 1 237 ? -15.016 13.852 4.781 1 86.88 237 GLY A C 1
ATOM 1861 O O . GLY A 1 237 ? -15.203 13.266 3.713 1 86.88 237 GLY A O 1
ATOM 1862 N N . GLU A 1 238 ? -13.906 14.023 5.312 1 82.75 238 GLU A N 1
ATOM 1863 C CA . GLU A 1 238 ? -12.703 13.555 4.637 1 82.75 238 GLU A CA 1
ATOM 1864 C C . GLU A 1 238 ? -12.68 12.031 4.543 1 82.75 238 GLU A C 1
ATOM 1866 O O . GLU A 1 238 ? -12.312 11.477 3.508 1 82.75 238 GLU A O 1
ATOM 1871 N N . GLU A 1 239 ? -13.039 11.438 5.551 1 87.81 239 GLU A N 1
ATOM 1872 C CA . GLU A 1 239 ? -13.086 9.977 5.574 1 87.81 239 GLU A CA 1
ATOM 1873 C C . GLU A 1 239 ? -14.109 9.445 4.586 1 87.81 239 GLU A C 1
ATOM 1875 O O . GLU A 1 239 ? -13.859 8.461 3.885 1 87.81 239 GLU A O 1
ATOM 1880 N N . VAL A 1 240 ? -15.188 10.156 4.582 1 92.94 240 VAL A N 1
ATOM 1881 C CA . VAL A 1 240 ? -16.25 9.742 3.658 1 92.94 240 VAL A CA 1
ATOM 1882 C C . VAL A 1 240 ? -15.727 9.828 2.223 1 92.94 240 VAL A C 1
ATOM 1884 O O . VAL A 1 240 ? -15.891 8.883 1.446 1 92.94 240 VAL A O 1
ATOM 1887 N N . SER A 1 241 ? -15.094 10.891 1.924 1 89.88 241 SER A N 1
ATOM 1888 C CA . SER A 1 241 ? -14.586 11.125 0.575 1 89.88 241 SER A CA 1
ATOM 1889 C C . SER A 1 241 ? -13.5 10.125 0.205 1 89.88 241 SER A C 1
ATOM 1891 O O . SER A 1 241 ? -13.32 9.805 -0.971 1 89.88 241 SER A O 1
ATOM 1893 N N . SER A 1 242 ? -12.852 9.594 1.171 1 88.06 242 SER A N 1
ATOM 1894 C CA . SER A 1 242 ? -11.727 8.703 0.917 1 88.06 242 SER A CA 1
ATOM 1895 C C . SER A 1 242 ? -12.195 7.301 0.543 1 88.06 242 SER A C 1
ATOM 1897 O O . SER A 1 242 ? -11.414 6.48 0.06 1 88.06 242 SER A O 1
ATOM 1899 N N . LEU A 1 243 ? -13.43 7.012 0.655 1 93.31 243 LEU A N 1
ATOM 1900 C CA . LEU A 1 243 ? -13.961 5.68 0.384 1 93.31 243 LEU A CA 1
ATOM 1901 C C . LEU A 1 243 ? -13.773 5.312 -1.084 1 93.31 243 LEU A C 1
ATOM 1903 O O . LEU A 1 243 ? -13.695 4.129 -1.426 1 93.31 243 LEU A O 1
ATOM 1907 N N . ILE A 1 244 ? -13.719 6.352 -1.939 1 93.19 244 ILE A N 1
ATOM 1908 C CA . ILE A 1 244 ? -13.555 6.113 -3.369 1 93.19 244 ILE A CA 1
ATOM 1909 C C . ILE A 1 244 ? -12.281 5.316 -3.621 1 93.19 244 ILE A C 1
ATOM 1911 O O . ILE A 1 244 ? -12.219 4.5 -4.543 1 93.19 244 ILE A O 1
ATOM 1915 N N . ASP A 1 245 ? -11.367 5.449 -2.729 1 86.31 245 ASP A N 1
ATOM 1916 C CA . ASP A 1 245 ? -10.07 4.801 -2.889 1 86.31 245 ASP A CA 1
ATOM 1917 C C . ASP A 1 245 ? -10.141 3.326 -2.498 1 86.31 245 ASP A C 1
ATOM 1919 O O . ASP A 1 245 ? -9.258 2.543 -2.846 1 86.31 245 ASP A O 1
ATOM 1923 N N . GLN A 1 246 ? -11.07 2.98 -1.817 1 88.5 246 GLN A N 1
ATOM 1924 C CA . GLN A 1 246 ? -11.289 1.578 -1.476 1 88.5 246 GLN A CA 1
ATOM 1925 C C . GLN A 1 246 ? -12.133 0.88 -2.537 1 88.5 246 GLN A C 1
ATOM 1927 O O . GLN A 1 246 ? -11.82 -0.235 -2.957 1 88.5 246 GLN A O 1
ATOM 1932 N N . ILE A 1 247 ? -13.133 1.539 -2.996 1 93.38 247 ILE A N 1
ATOM 1933 C CA . ILE A 1 247 ? -14.109 0.845 -3.824 1 93.38 247 ILE A CA 1
ATOM 1934 C C . ILE A 1 247 ? -13.625 0.802 -5.273 1 93.38 247 ILE A C 1
ATOM 1936 O O . ILE A 1 247 ? -14.141 0.027 -6.082 1 93.38 247 ILE A O 1
ATOM 1940 N N . ARG A 1 248 ? -12.672 1.585 -5.57 1 89.69 248 ARG A N 1
ATOM 1941 C CA . ARG A 1 248 ? -12.164 1.593 -6.934 1 89.69 248 ARG A CA 1
ATOM 1942 C C . ARG A 1 248 ? -11.5 0.262 -7.277 1 89.69 248 ARG A C 1
ATOM 1944 O O . ARG A 1 248 ? -11.25 -0.028 -8.453 1 89.69 248 ARG A O 1
ATOM 1951 N N . TRP A 1 249 ? -11.281 -0.542 -6.281 1 86.06 249 TRP A N 1
ATOM 1952 C CA . TRP A 1 249 ? -10.508 -1.758 -6.5 1 86.06 249 TRP A CA 1
ATOM 1953 C C . TRP A 1 249 ? -11.422 -2.969 -6.645 1 86.06 249 TRP A C 1
ATOM 1955 O O . TRP A 1 249 ? -10.961 -4.113 -6.566 1 86.06 249 TRP A O 1
ATOM 1965 N N . VAL A 1 250 ? -12.641 -2.668 -6.82 1 89.69 250 VAL A N 1
ATOM 1966 C CA . VAL A 1 250 ? -13.531 -3.773 -7.164 1 89.69 250 VAL A CA 1
ATOM 1967 C C . VAL A 1 250 ? -13.062 -4.426 -8.461 1 89.69 250 VAL A C 1
ATOM 1969 O O . VAL A 1 250 ? -12.867 -3.744 -9.469 1 89.69 250 VAL A O 1
ATOM 1972 N N . LYS A 1 251 ? -12.969 -5.699 -8.375 1 86.81 251 LYS A N 1
ATOM 1973 C CA . LYS A 1 251 ? -12.43 -6.473 -9.492 1 86.81 251 LYS A CA 1
ATOM 1974 C C . LYS A 1 251 ? -13.227 -6.219 -10.766 1 86.81 251 LYS A C 1
ATOM 1976 O O . LYS A 1 251 ? -14.461 -6.152 -10.734 1 86.81 251 LYS A O 1
ATOM 1981 N N . ASP A 1 252 ? -12.516 -6.047 -11.906 1 86.12 252 ASP A N 1
ATOM 1982 C CA . ASP A 1 252 ? -13.039 -5.961 -13.266 1 86.12 252 ASP A CA 1
ATOM 1983 C C . ASP A 1 252 ? -13.734 -4.617 -13.5 1 86.12 252 ASP A C 1
ATOM 1985 O O . ASP A 1 252 ? -14.289 -4.383 -14.578 1 86.12 252 ASP A O 1
ATOM 1989 N N . SER A 1 253 ? -13.672 -3.773 -12.516 1 91.25 253 SER A N 1
ATOM 1990 C CA . SER A 1 253 ? -14.258 -2.449 -12.68 1 91.25 253 SER A CA 1
ATOM 1991 C C . SER A 1 253 ? -13.328 -1.518 -13.445 1 91.25 253 SER A C 1
ATOM 1993 O O . SER A 1 253 ? -12.109 -1.55 -13.25 1 91.25 253 SER A O 1
ATOM 1995 N N . ASP A 1 254 ? -13.922 -0.712 -14.289 1 92.56 254 ASP A N 1
ATOM 1996 C CA . ASP A 1 254 ? -13.172 0.352 -14.945 1 92.56 254 ASP A CA 1
ATOM 1997 C C . ASP A 1 254 ? -13.492 1.712 -14.328 1 92.56 254 ASP A C 1
ATOM 1999 O O . ASP A 1 254 ? -12.594 2.42 -13.875 1 92.56 254 ASP A O 1
ATOM 2003 N N . ILE A 1 255 ? -14.734 1.955 -14.242 1 96.38 255 ILE A N 1
ATOM 2004 C CA . ILE A 1 255 ? -15.195 3.223 -13.688 1 96.38 255 ILE A CA 1
ATOM 2005 C C . ILE A 1 255 ? -15.789 2.992 -12.297 1 96.38 255 ILE A C 1
ATOM 2007 O O . ILE A 1 255 ? -16.531 2.033 -12.086 1 96.38 255 ILE A O 1
ATOM 2011 N N . THR A 1 256 ? -15.406 3.859 -11.391 1 97.38 256 THR A N 1
ATOM 2012 C CA . THR A 1 256 ? -15.984 3.826 -10.055 1 97.38 256 THR A CA 1
ATOM 2013 C C . THR A 1 256 ? -16.531 5.199 -9.664 1 97.38 256 THR A C 1
ATOM 2015 O O . THR A 1 256 ? -15.844 6.211 -9.828 1 97.38 256 THR A O 1
ATOM 2018 N N . PHE A 1 257 ? -17.766 5.18 -9.148 1 98.25 257 PHE A N 1
ATOM 2019 C CA . PHE A 1 257 ? -18.375 6.406 -8.648 1 98.25 257 PHE A CA 1
ATOM 2020 C C . PHE A 1 257 ? -18.688 6.289 -7.16 1 98.25 257 PHE A C 1
ATOM 2022 O O . PHE A 1 257 ? -19.156 5.242 -6.699 1 98.25 257 PHE A O 1
ATOM 2029 N N . LEU A 1 258 ? -18.438 7.336 -6.484 1 98.31 258 LEU A N 1
ATOM 2030 C CA . LEU A 1 258 ? -18.922 7.535 -5.125 1 98.31 258 LEU A CA 1
ATOM 2031 C C . LEU A 1 258 ? -19.891 8.719 -5.062 1 98.31 258 LEU A C 1
ATOM 2033 O O . LEU A 1 258 ? -19.516 9.844 -5.414 1 98.31 258 LEU A O 1
ATOM 2037 N N . PHE A 1 259 ? -21.125 8.43 -4.695 1 98.31 259 PHE A N 1
ATOM 2038 C CA . PHE A 1 259 ? -22.125 9.461 -4.512 1 98.31 259 PHE A CA 1
ATOM 2039 C C . PHE A 1 259 ? -22.344 9.75 -3.031 1 98.31 259 PHE A C 1
ATOM 2041 O O . PHE A 1 259 ? -22.703 8.852 -2.266 1 98.31 259 PHE A O 1
ATOM 2048 N N . ILE A 1 260 ? -22.188 10.984 -2.67 1 97.75 260 ILE A N 1
ATOM 2049 C CA . ILE A 1 260 ? -22.344 11.375 -1.272 1 97.75 260 ILE A CA 1
ATOM 2050 C C . ILE A 1 260 ? -23.469 12.391 -1.133 1 97.75 260 ILE A C 1
ATOM 2052 O O . ILE A 1 260 ? -23.422 13.469 -1.722 1 97.75 260 ILE A O 1
ATOM 2056 N N . GLU A 1 261 ? -24.406 12.023 -0.319 1 96.38 261 GLU A N 1
ATOM 2057 C CA . GLU A 1 261 ? -25.531 12.906 -0.067 1 96.38 261 GLU A CA 1
ATOM 2058 C C . GLU A 1 261 ? -25.156 14.023 0.906 1 96.38 261 GLU A C 1
ATOM 2060 O O . GLU A 1 261 ? -24.688 13.75 2.014 1 96.38 261 GLU A O 1
ATOM 2065 N N . GLY A 1 262 ? -25.312 15.25 0.489 1 92.94 262 GLY A N 1
ATOM 2066 C CA . GLY A 1 262 ? -25.141 16.406 1.355 1 92.94 262 GLY A CA 1
ATOM 2067 C C . GLY A 1 262 ? -26.469 17 1.803 1 92.94 262 GLY A C 1
ATOM 2068 O O . GLY A 1 262 ? -27.516 16.375 1.663 1 92.94 262 GLY A O 1
ATOM 2069 N N . ILE A 1 263 ? -26.375 18.094 2.447 1 89.88 263 ILE A N 1
ATOM 2070 C CA . ILE A 1 263 ? -27.578 18.766 2.936 1 89.88 263 ILE A CA 1
ATOM 2071 C C . ILE A 1 263 ? -28.422 19.25 1.753 1 89.88 263 ILE A C 1
ATOM 2073 O O . ILE A 1 263 ? -29.625 18.969 1.679 1 89.88 263 ILE A O 1
ATOM 2077 N N . SER A 1 264 ? -27.734 19.938 0.761 1 91.44 264 SER A N 1
ATOM 2078 C CA . SER A 1 264 ? -28.469 20.453 -0.382 1 91.44 264 SER A CA 1
ATOM 2079 C C . SER A 1 264 ? -27.766 20.141 -1.693 1 91.44 264 SER A C 1
ATOM 2081 O O . SER A 1 264 ? -27.922 20.844 -2.684 1 91.44 264 SER A O 1
ATOM 2083 N N . ASN A 1 265 ? -26.953 19.203 -1.596 1 94.25 265 ASN A N 1
ATOM 2084 C CA . ASN A 1 265 ? -26.203 18.844 -2.795 1 94.25 265 ASN A CA 1
ATOM 2085 C C . ASN A 1 265 ? -25.812 17.359 -2.781 1 94.25 265 ASN A C 1
ATOM 2087 O O . ASN A 1 265 ? -26.016 16.672 -1.786 1 94.25 265 ASN A O 1
ATOM 2091 N N . VAL A 1 266 ? -25.453 16.906 -3.939 1 96.62 266 VAL A N 1
ATOM 2092 C CA . VAL A 1 266 ? -24.844 15.586 -4.09 1 96.62 266 VAL A CA 1
ATOM 2093 C C . VAL A 1 266 ? -23.422 15.727 -4.613 1 96.62 266 VAL A C 1
ATOM 2095 O O . VAL A 1 266 ? -23.203 16.297 -5.688 1 96.62 266 VAL A O 1
ATOM 2098 N N . ARG A 1 267 ? -22.5 15.273 -3.83 1 96.88 267 ARG A N 1
ATOM 2099 C CA . ARG A 1 267 ? -21.109 15.258 -4.273 1 96.88 267 ARG A CA 1
ATOM 2100 C C . ARG A 1 267 ? -20.781 13.938 -4.965 1 96.88 267 ARG A C 1
ATOM 2102 O O . ARG A 1 267 ? -21.203 12.875 -4.516 1 96.88 267 ARG A O 1
ATOM 2109 N N . ILE A 1 268 ? -20.016 14.031 -6.051 1 97.62 268 ILE A N 1
ATOM 2110 C CA . ILE A 1 268 ? -19.625 12.859 -6.828 1 97.62 268 ILE A CA 1
ATOM 2111 C C . ILE A 1 268 ? -18.109 12.789 -6.934 1 97.62 268 ILE A C 1
ATOM 2113 O O . ILE A 1 268 ? -17.453 13.797 -7.215 1 97.62 268 ILE A O 1
ATOM 2117 N N . SER A 1 269 ? -17.547 11.688 -6.656 1 96.75 269 SER A N 1
ATOM 2118 C CA . SER A 1 269 ? -16.156 11.359 -6.965 1 96.75 269 SER A CA 1
ATOM 2119 C C . SER A 1 269 ? -16.062 10.195 -7.945 1 96.75 269 SER A C 1
ATOM 2121 O O . SER A 1 269 ? -16.828 9.242 -7.855 1 96.75 269 SER A O 1
ATOM 2123 N N . ALA A 1 270 ? -15.133 10.305 -8.852 1 96.62 270 ALA A N 1
ATOM 2124 C CA . ALA A 1 270 ? -14.992 9.25 -9.852 1 96.62 270 ALA A CA 1
ATOM 2125 C C . ALA A 1 270 ? -13.523 8.867 -10.031 1 96.62 270 ALA A C 1
ATOM 2127 O O . ALA A 1 270 ? -12.633 9.719 -9.945 1 96.62 270 ALA A O 1
ATOM 2128 N N . ARG A 1 271 ? -13.305 7.613 -10.211 1 91.88 271 ARG A N 1
ATOM 2129 C CA . ARG A 1 271 ? -12.023 7.035 -10.586 1 91.88 271 ARG A CA 1
ATOM 2130 C C . ARG A 1 271 ? -12.18 6.07 -11.758 1 91.88 271 ARG A C 1
ATOM 2132 O O . ARG A 1 271 ? -13.258 5.512 -11.969 1 91.88 271 ARG A O 1
ATOM 2139 N N . SER A 1 272 ? -11.125 5.953 -12.531 1 91.88 272 SER A N 1
ATOM 2140 C CA . SER A 1 272 ? -11.164 4.973 -13.609 1 91.88 272 SER A CA 1
ATOM 2141 C C . SER A 1 272 ? -9.766 4.457 -13.93 1 91.88 272 SER A C 1
ATOM 2143 O O . SER A 1 272 ? -8.766 5.066 -13.547 1 91.88 272 SER A O 1
ATOM 2145 N N . ASN A 1 273 ? -9.773 3.314 -14.562 1 82.31 273 ASN A N 1
ATOM 2146 C CA . ASN A 1 273 ? -8.508 2.77 -15.062 1 82.31 273 ASN A CA 1
ATOM 2147 C C . ASN A 1 273 ? -8.227 3.229 -16.484 1 82.31 273 ASN A C 1
ATOM 2149 O O . ASN A 1 273 ? -7.086 3.541 -16.828 1 82.31 273 ASN A O 1
ATOM 2153 N N . LYS A 1 274 ? -9.195 3.299 -17.328 1 83.56 274 LYS A N 1
ATOM 2154 C CA . LYS A 1 274 ? -9 3.592 -18.734 1 83.56 274 LYS A CA 1
ATOM 2155 C C . LYS A 1 274 ? -9.898 4.746 -19.188 1 83.56 274 LYS A C 1
ATOM 2157 O O . LYS A 1 274 ? -9.422 5.695 -19.812 1 83.56 274 LYS A O 1
ATOM 2162 N N . THR A 1 275 ? -11.156 4.656 -18.828 1 92.25 275 THR A N 1
ATOM 2163 C CA . THR A 1 275 ? -12.148 5.613 -19.312 1 92.25 275 THR A CA 1
ATOM 2164 C C . THR A 1 275 ? -11.898 6.996 -18.719 1 92.25 275 THR A C 1
ATOM 2166 O O . THR A 1 275 ? -11.711 7.129 -17.5 1 92.25 275 THR A O 1
ATOM 2169 N N . PRO A 1 276 ? -11.875 7.988 -19.5 1 93.81 276 PRO A N 1
ATOM 2170 C CA . PRO A 1 276 ? -11.703 9.344 -18.969 1 93.81 276 PRO A CA 1
ATOM 2171 C C . PRO A 1 276 ? -12.93 9.836 -18.203 1 93.81 276 PRO A C 1
ATOM 2173 O O . PRO A 1 276 ? -13.836 10.43 -18.797 1 93.81 276 PRO A O 1
ATOM 2176 N N . VAL A 1 277 ? -12.898 9.75 -16.984 1 95.5 277 VAL A N 1
ATOM 2177 C CA . VAL A 1 277 ? -14.062 10.078 -16.172 1 95.5 277 VAL A CA 1
ATOM 2178 C C . VAL A 1 277 ? -14.211 11.594 -16.062 1 95.5 277 VAL A C 1
ATOM 2180 O O . VAL A 1 277 ? -15.289 12.094 -15.742 1 95.5 277 VAL A O 1
ATOM 2183 N N . ASN A 1 278 ? -13.109 12.328 -16.25 1 92.75 278 ASN A N 1
ATOM 2184 C CA . ASN A 1 278 ? -13.227 13.781 -16.25 1 92.75 278 ASN A CA 1
ATOM 2185 C C . ASN A 1 278 ? -14.133 14.266 -17.375 1 92.75 278 ASN A C 1
ATOM 2187 O O . ASN A 1 278 ? -14.898 15.219 -17.188 1 92.75 278 ASN A O 1
ATOM 2191 N N . ASP A 1 279 ? -14.117 13.633 -18.484 1 94.31 279 ASP A N 1
ATOM 2192 C CA . ASP A 1 279 ? -15 13.969 -19.594 1 94.31 279 ASP A CA 1
ATOM 2193 C C . ASP A 1 279 ? -16.469 13.695 -19.234 1 94.31 279 ASP A C 1
ATOM 2195 O O . ASP A 1 279 ? -17.359 14.438 -19.641 1 94.31 279 ASP A O 1
ATOM 2199 N N . ILE A 1 280 ? -16.672 12.734 -18.547 1 96.19 280 ILE A N 1
ATOM 2200 C CA . ILE A 1 280 ? -18.016 12.359 -18.141 1 96.19 280 ILE A CA 1
ATOM 2201 C C . ILE A 1 280 ? -18.578 13.391 -17.156 1 96.19 280 ILE A C 1
ATOM 2203 O O . ILE A 1 280 ? -19.672 13.93 -17.359 1 96.19 280 ILE A O 1
ATOM 2207 N N . LEU A 1 281 ? -17.828 13.688 -16.156 1 96.75 281 LEU A N 1
ATOM 2208 C CA . LEU A 1 281 ? -18.328 14.531 -15.086 1 96.75 281 LEU A CA 1
ATOM 2209 C C . LEU A 1 281 ? -18.359 16 -15.516 1 96.75 281 LEU A C 1
ATOM 2211 O O . LEU A 1 281 ? -19.031 16.828 -14.883 1 96.75 281 LEU A O 1
ATOM 2215 N N . LYS A 1 282 ? -17.641 16.375 -16.547 1 95.75 282 LYS A N 1
ATOM 2216 C CA . LYS A 1 282 ? -17.75 17.719 -17.109 1 95.75 282 LYS A CA 1
ATOM 2217 C C . LYS A 1 282 ? -19.188 18.031 -17.5 1 95.75 282 LYS A C 1
ATOM 2219 O O . LYS A 1 282 ? -19.625 19.188 -17.391 1 95.75 282 LYS A O 1
ATOM 2224 N N . ASN A 1 283 ? -19.875 17.109 -17.938 1 95.19 283 ASN A N 1
ATOM 2225 C CA . ASN A 1 283 ? -21.266 17.281 -18.328 1 95.19 283 ASN A CA 1
ATOM 2226 C C . ASN A 1 283 ? -22.156 17.578 -17.125 1 95.19 283 ASN A C 1
ATOM 2228 O O . ASN A 1 283 ? -23.328 17.953 -17.297 1 95.19 283 ASN A O 1
ATOM 2232 N N . PHE A 1 284 ? -21.625 17.453 -16.016 1 96 284 PHE A N 1
ATOM 2233 C CA . PHE A 1 284 ? -22.375 17.719 -14.789 1 96 284 PHE A CA 1
ATOM 2234 C C . PHE A 1 284 ? -21.75 18.844 -13.992 1 96 284 PHE A C 1
ATOM 2236 O O . PHE A 1 284 ? -22 18.984 -12.789 1 96 284 PHE A O 1
ATOM 2243 N N . GLY A 1 285 ? -20.844 19.547 -14.648 1 93.62 285 GLY A N 1
ATOM 2244 C CA . GLY A 1 285 ? -20.234 20.719 -14.031 1 93.62 285 GLY A CA 1
ATOM 2245 C C . GLY A 1 285 ? -18.984 20.391 -13.234 1 93.62 285 GLY A C 1
ATOM 2246 O O . GLY A 1 285 ? -18.547 21.203 -12.406 1 93.62 285 GLY A O 1
ATOM 2247 N N . GLY A 1 286 ? -18.516 19.156 -13.453 1 93.19 286 GLY A N 1
ATOM 2248 C CA . GLY A 1 286 ? -17.328 18.75 -12.719 1 93.19 286 GLY A CA 1
ATOM 2249 C C . GLY A 1 286 ? -16.062 18.812 -13.555 1 93.19 286 GLY A C 1
ATOM 2250 O O . GLY A 1 286 ? -15.984 19.594 -14.516 1 93.19 286 GLY A O 1
ATOM 2251 N N . GLY A 1 287 ? -15.055 18.219 -12.992 1 86.62 287 GLY A N 1
ATOM 2252 C CA . GLY A 1 287 ? -13.758 18.141 -13.641 1 86.62 287 GLY A CA 1
ATOM 2253 C C . GLY A 1 287 ? -12.703 17.469 -12.781 1 86.62 287 GLY A C 1
ATOM 2254 O O . GLY A 1 287 ? -13.023 16.812 -11.789 1 86.62 287 GLY A O 1
ATOM 2255 N N . GLY A 1 288 ? -11.492 17.547 -13.289 1 83.25 288 GLY A N 1
ATOM 2256 C CA . GLY A 1 288 ? -10.359 16.906 -12.656 1 83.25 288 GLY A CA 1
ATOM 2257 C C . GLY A 1 288 ? -9.406 16.25 -13.641 1 83.25 288 GLY A C 1
ATOM 2258 O O . GLY A 1 288 ? -9.289 16.703 -14.781 1 83.25 288 GLY A O 1
ATOM 2259 N N . HIS A 1 289 ? -8.758 15.266 -13.18 1 79.38 289 HIS A N 1
ATOM 2260 C CA . HIS A 1 289 ? -7.836 14.539 -14.047 1 79.38 289 HIS A CA 1
ATOM 2261 C C . HIS A 1 289 ? -8.562 13.469 -14.852 1 79.38 289 HIS A C 1
ATOM 2263 O O . HIS A 1 289 ? -9.727 13.164 -14.57 1 79.38 289 HIS A O 1
ATOM 2269 N N . ARG A 1 290 ? -7.828 12.977 -15.781 1 84.06 290 ARG A N 1
ATOM 2270 C CA . ARG A 1 290 ? -8.414 12.023 -16.719 1 84.06 290 ARG A CA 1
ATOM 2271 C C . ARG A 1 290 ? -9.078 10.867 -15.969 1 84.06 290 ARG A C 1
ATOM 2273 O O . ARG A 1 290 ? -10.211 10.5 -16.266 1 84.06 290 ARG A O 1
ATOM 2280 N N . ASN A 1 291 ? -8.445 10.312 -14.938 1 88.5 291 ASN A N 1
ATOM 2281 C CA . ASN A 1 291 ? -8.938 9.109 -14.281 1 88.5 291 ASN A CA 1
ATOM 2282 C C . ASN A 1 291 ? -9.352 9.383 -12.844 1 88.5 291 ASN A C 1
ATOM 2284 O O . ASN A 1 291 ? -9.508 8.453 -12.047 1 88.5 291 ASN A O 1
ATOM 2288 N N . ALA A 1 292 ? -9.398 10.633 -12.461 1 87.44 292 ALA A N 1
ATOM 2289 C CA . ALA A 1 292 ? -9.828 11.086 -11.141 1 87.44 292 ALA A CA 1
ATOM 2290 C C . ALA A 1 292 ? -10.531 12.438 -11.219 1 87.44 292 ALA A C 1
ATOM 2292 O O . ALA A 1 292 ? -9.898 13.469 -11.43 1 87.44 292 ALA A O 1
ATOM 2293 N N . ALA A 1 293 ? -11.812 12.383 -11 1 90.81 293 ALA A N 1
ATOM 2294 C CA . ALA A 1 293 ? -12.609 13.602 -11.172 1 90.81 293 ALA A CA 1
ATOM 2295 C C . ALA A 1 293 ? -13.719 13.68 -10.133 1 90.81 293 ALA A C 1
ATOM 2297 O O . ALA A 1 293 ? -13.977 12.711 -9.414 1 90.81 293 ALA A O 1
ATOM 2298 N N . GLY A 1 294 ? -14.273 14.898 -9.984 1 93.94 294 GLY A N 1
ATOM 2299 C CA . GLY A 1 294 ? -15.367 15.109 -9.055 1 93.94 294 GLY A CA 1
ATOM 2300 C C . GLY A 1 294 ? -16.266 16.281 -9.438 1 93.94 294 GLY A C 1
ATOM 2301 O O . GLY A 1 294 ? -15.914 17.062 -10.312 1 93.94 294 GLY A O 1
ATOM 2302 N N . CYS A 1 295 ? -17.438 16.297 -8.852 1 94.12 295 CYS A N 1
ATOM 2303 C CA . CYS A 1 295 ? -18.359 17.422 -9 1 94.12 295 CYS A CA 1
ATOM 2304 C C . CYS A 1 295 ? -19.391 17.422 -7.887 1 94.12 295 CYS A C 1
ATOM 2306 O O . CYS A 1 295 ? -19.469 16.469 -7.105 1 94.12 295 CYS A O 1
ATOM 2308 N N . ALA A 1 296 ? -20.016 18.547 -7.762 1 95.25 296 ALA A N 1
ATOM 2309 C CA . ALA A 1 296 ? -21.141 18.719 -6.84 1 95.25 296 ALA A CA 1
ATOM 2310 C C . ALA A 1 296 ? -22.375 19.25 -7.566 1 95.25 296 ALA A C 1
ATOM 2312 O O . ALA A 1 296 ? -22.281 20.219 -8.312 1 95.25 296 ALA A O 1
ATOM 2313 N N . ILE A 1 297 ? -23.438 18.547 -7.402 1 95.06 297 ILE A N 1
ATOM 2314 C CA . ILE A 1 297 ? -24.688 18.953 -8.031 1 95.06 297 ILE A CA 1
ATOM 2315 C C . ILE A 1 297 ? -25.656 19.484 -6.969 1 95.06 297 ILE A C 1
ATOM 2317 O O . ILE A 1 297 ? -26.016 18.75 -6.039 1 95.06 297 ILE A O 1
ATOM 2321 N N . ASN A 1 298 ? -26.062 20.672 -7.145 1 94.12 298 ASN A N 1
ATOM 2322 C CA . ASN A 1 298 ? -26.922 21.312 -6.156 1 94.12 298 ASN A CA 1
ATOM 2323 C C . ASN A 1 298 ? -28.391 21.078 -6.461 1 94.12 298 ASN A C 1
ATOM 2325 O O . ASN A 1 298 ? -28.781 20.953 -7.625 1 94.12 298 ASN A O 1
ATOM 2329 N N . GLY A 1 299 ? -29.172 21.016 -5.457 1 89.06 299 GLY A N 1
ATOM 2330 C CA . GLY A 1 299 ? -30.625 21.031 -5.555 1 89.06 299 GLY A CA 1
ATOM 2331 C C . GLY A 1 299 ? -31.203 19.797 -6.199 1 89.06 299 GLY A C 1
ATOM 2332 O O . GLY A 1 299 ? -32.219 19.844 -6.867 1 89.06 299 GLY A O 1
ATOM 2333 N N . ALA A 1 300 ? -30.562 18.703 -6.082 1 87.38 300 ALA A N 1
ATOM 2334 C CA . ALA A 1 300 ? -31.047 17.453 -6.688 1 87.38 300 ALA A CA 1
ATOM 2335 C C . ALA A 1 300 ? -31.078 16.328 -5.668 1 87.38 300 ALA A C 1
ATOM 2337 O O . ALA A 1 300 ? -30.297 16.312 -4.715 1 87.38 300 ALA A O 1
ATOM 2338 N N . PHE A 1 301 ? -32.094 15.453 -5.949 1 92.38 301 PHE A N 1
ATOM 2339 C CA . PHE A 1 301 ? -32.156 14.234 -5.145 1 92.38 301 PHE A CA 1
ATOM 2340 C C . PHE A 1 301 ? -31.078 13.242 -5.574 1 92.38 301 PHE A C 1
ATOM 2342 O O . PHE A 1 301 ? -30.812 13.086 -6.77 1 92.38 301 PHE A O 1
ATOM 2349 N N . ILE A 1 302 ? -30.578 12.531 -4.602 1 94.94 302 ILE A N 1
ATOM 2350 C CA . ILE A 1 302 ? -29.422 11.68 -4.84 1 94.94 302 ILE A CA 1
ATOM 2351 C C . ILE A 1 302 ? -29.797 10.57 -5.828 1 94.94 302 ILE A C 1
ATOM 2353 O O . ILE A 1 302 ? -28.984 10.211 -6.695 1 94.94 302 ILE A O 1
ATOM 2357 N N . HIS A 1 303 ? -30.984 10.031 -5.777 1 95.12 303 HIS A N 1
ATOM 2358 C CA . HIS A 1 303 ? -31.391 8.953 -6.672 1 95.12 303 HIS A CA 1
ATOM 2359 C C . HIS A 1 303 ? -31.438 9.43 -8.125 1 95.12 303 HIS A C 1
ATOM 2361 O O . HIS A 1 303 ? -31.094 8.68 -9.039 1 95.12 303 HIS A O 1
ATOM 2367 N N . THR A 1 304 ? -31.812 10.648 -8.281 1 95.94 304 THR A N 1
ATOM 2368 C CA . THR A 1 304 ? -31.859 11.227 -9.617 1 95.94 304 THR A CA 1
ATOM 2369 C C . THR A 1 304 ? -30.453 11.43 -10.18 1 95.94 304 THR A C 1
ATOM 2371 O O . THR A 1 304 ? -30.188 11.133 -11.344 1 95.94 304 THR A O 1
ATOM 2374 N N . VAL A 1 305 ? -29.672 11.945 -9.344 1 96.88 305 VAL A N 1
ATOM 2375 C CA . VAL A 1 305 ? -28.281 12.203 -9.75 1 96.88 305 VAL A CA 1
ATOM 2376 C C . VAL A 1 305 ? -27.609 10.891 -10.148 1 96.88 305 VAL A C 1
ATOM 2378 O O . VAL A 1 305 ? -26.938 10.812 -11.172 1 96.88 305 VAL A O 1
ATOM 2381 N N . VAL A 1 306 ? -27.812 9.859 -9.352 1 97.62 306 VAL A N 1
ATOM 2382 C CA . VAL A 1 306 ? -27.234 8.547 -9.617 1 97.62 306 VAL A CA 1
ATOM 2383 C C . VAL A 1 306 ? -27.719 8.031 -10.969 1 97.62 306 VAL A C 1
ATOM 2385 O O . VAL A 1 306 ? -26.922 7.598 -11.797 1 97.62 306 VAL A O 1
ATOM 2388 N N . TYR A 1 307 ? -28.969 8.125 -11.141 1 97.12 307 TYR A N 1
ATOM 2389 C CA . TYR A 1 307 ? -29.562 7.664 -12.383 1 97.12 307 TYR A CA 1
ATOM 2390 C C . TYR A 1 307 ? -28.984 8.406 -13.578 1 97.12 307 TYR A C 1
ATOM 2392 O O . TYR A 1 307 ? -28.578 7.789 -14.562 1 97.12 307 TYR A O 1
ATOM 2400 N N . ASP A 1 308 ? -28.906 9.695 -13.516 1 97.19 308 ASP A N 1
ATOM 2401 C CA . ASP A 1 308 ? -28.453 10.531 -14.625 1 97.19 308 ASP A CA 1
ATOM 2402 C C . ASP A 1 308 ? -26.984 10.273 -14.945 1 97.19 308 ASP A C 1
ATOM 2404 O O . ASP A 1 308 ? -26.625 10.164 -16.109 1 97.19 308 ASP A O 1
ATOM 2408 N N . VAL A 1 309 ? -26.188 10.211 -13.953 1 97.75 309 VAL A N 1
ATOM 2409 C CA . VAL A 1 309 ? -24.766 10.031 -14.156 1 97.75 309 VAL A CA 1
ATOM 2410 C C . VAL A 1 309 ? -24.484 8.648 -14.758 1 97.75 309 VAL A C 1
ATOM 2412 O O . VAL A 1 309 ? -23.703 8.523 -15.695 1 97.75 309 VAL A O 1
ATOM 2415 N N . LEU A 1 310 ? -25.172 7.652 -14.203 1 98 310 LEU A N 1
ATOM 2416 C CA . LEU A 1 310 ? -24.969 6.301 -14.719 1 98 310 LEU A CA 1
ATOM 2417 C C . LEU A 1 310 ? -25.469 6.18 -16.156 1 98 310 LEU A C 1
ATOM 2419 O O . LEU A 1 310 ? -24.812 5.562 -17 1 98 310 LEU A O 1
ATOM 2423 N N . LYS A 1 311 ? -26.578 6.766 -16.391 1 97.56 311 LYS A N 1
ATOM 2424 C CA . LYS A 1 311 ? -27.141 6.742 -17.734 1 97.56 311 LYS A CA 1
ATOM 2425 C C . LYS A 1 311 ? -26.203 7.41 -18.734 1 97.56 311 LYS A C 1
ATOM 2427 O O . LYS A 1 311 ? -25.922 6.863 -19.812 1 97.56 311 LYS A O 1
ATOM 2432 N N . TYR A 1 312 ? -25.781 8.523 -18.359 1 97.56 312 TYR A N 1
ATOM 2433 C CA . TYR A 1 312 ? -24.859 9.242 -19.234 1 97.56 312 TYR A CA 1
ATOM 2434 C C . TYR A 1 312 ? -23.578 8.438 -19.453 1 97.56 312 TYR A C 1
ATOM 2436 O O . TYR A 1 312 ? -23.047 8.383 -20.562 1 97.56 312 TYR A O 1
ATOM 2444 N N . SER A 1 313 ? -23.047 7.852 -18.406 1 97.62 313 SER A N 1
ATOM 2445 C CA . SER A 1 313 ? -21.812 7.078 -18.484 1 97.62 313 SER A CA 1
ATOM 2446 C C . SER A 1 313 ? -21.953 5.891 -19.422 1 97.62 313 SER A C 1
ATOM 2448 O O . SER A 1 313 ? -21.047 5.605 -20.219 1 97.62 313 SER A O 1
ATOM 2450 N N . LYS A 1 314 ? -23.031 5.227 -19.297 1 97.12 314 LYS A N 1
ATOM 2451 C CA . LYS A 1 314 ? -23.297 4.094 -20.172 1 97.12 314 LYS A CA 1
ATOM 2452 C C . LYS A 1 314 ? -23.391 4.535 -21.625 1 97.12 314 LYS A C 1
ATOM 2454 O O . LYS A 1 314 ? -22.828 3.879 -22.516 1 97.12 314 LYS A O 1
ATOM 2459 N N . GLY A 1 315 ? -24 5.652 -21.875 1 96.31 315 GLY A N 1
ATOM 2460 C CA . GLY A 1 315 ? -24.031 6.219 -23.203 1 96.31 315 GLY A CA 1
ATOM 2461 C C . GLY A 1 315 ? -22.656 6.59 -23.734 1 96.31 315 GLY A C 1
ATOM 2462 O O . GLY A 1 315 ? -22.359 6.367 -24.906 1 96.31 315 GLY A O 1
ATOM 2463 N N . TYR A 1 316 ? -21.938 7.188 -22.859 1 95.88 316 TYR A N 1
ATOM 2464 C CA . TYR A 1 316 ? -20.578 7.578 -23.203 1 95.88 316 TYR A CA 1
ATOM 2465 C C . TYR A 1 316 ? -19.766 6.367 -23.656 1 95.88 316 TYR A C 1
ATOM 2467 O O . TYR A 1 316 ? -19.062 6.418 -24.672 1 95.88 316 TYR A O 1
ATOM 2475 N N . ILE A 1 317 ? -19.844 5.297 -22.906 1 94.81 317 ILE A N 1
ATOM 2476 C CA . ILE A 1 317 ? -19.094 4.078 -23.188 1 94.81 317 ILE A CA 1
ATOM 2477 C C . ILE A 1 317 ? -19.562 3.463 -24.5 1 94.81 317 ILE A C 1
ATOM 2479 O O . ILE A 1 317 ? -18.75 3.01 -25.312 1 94.81 317 ILE A O 1
ATOM 2483 N N . ASP A 1 318 ? -20.797 3.465 -24.641 1 94.31 318 ASP A N 1
ATOM 2484 C CA . ASP A 1 318 ? -21.359 2.902 -25.859 1 94.31 318 ASP A CA 1
ATOM 2485 C C . ASP A 1 318 ? -20.906 3.688 -27.094 1 94.31 318 ASP A C 1
ATOM 2487 O O . ASP A 1 318 ? -20.688 3.111 -28.156 1 94.31 318 ASP A O 1
ATOM 2491 N N . ASN A 1 319 ? -20.734 4.918 -26.938 1 90.69 319 ASN A N 1
ATOM 2492 C CA . ASN A 1 319 ? -20.312 5.777 -28.047 1 90.69 319 ASN A CA 1
ATOM 2493 C C . ASN A 1 319 ? -18.844 5.594 -28.375 1 90.69 319 ASN A C 1
ATOM 2495 O O . ASN A 1 319 ? -18.438 5.703 -29.531 1 90.69 319 ASN A O 1
ATOM 2499 N N . VAL A 1 320 ? -18.031 5.406 -27.328 1 85 320 VAL A N 1
ATOM 2500 C CA . VAL A 1 320 ? -16.609 5.207 -27.547 1 85 320 VAL A CA 1
ATOM 2501 C C . VAL A 1 320 ? -16.359 3.838 -28.172 1 85 320 VAL A C 1
ATOM 2503 O O . VAL A 1 320 ? -15.461 3.682 -29 1 85 320 VAL A O 1
ATOM 2506 N N . LYS A 1 321 ? -17.031 2.811 -27.75 1 73.19 321 LYS A N 1
ATOM 2507 C CA . LYS A 1 321 ? -16.891 1.479 -28.328 1 73.19 321 LYS A CA 1
ATOM 2508 C C . LYS A 1 321 ? -17.297 1.483 -29.797 1 73.19 321 LYS A C 1
ATOM 2510 O O . LYS A 1 321 ? -16.75 0.706 -30.594 1 73.19 321 LYS A O 1
ATOM 2515 N N . LYS A 1 322 ? -18.172 2.201 -30.219 1 66.12 322 LYS A N 1
ATOM 2516 C CA . LYS A 1 322 ? -18.609 2.32 -31.609 1 66.12 322 LYS A CA 1
ATOM 2517 C C . LYS A 1 322 ? -17.562 3.059 -32.438 1 66.12 322 LYS A C 1
ATOM 2519 O O . LYS A 1 322 ? -17.453 2.828 -33.656 1 66.12 322 LYS A O 1
ATOM 2524 N N . LYS A 1 323 ? -16.766 3.76 -31.984 1 56.66 323 LYS A N 1
ATOM 2525 C CA . LYS A 1 323 ? -15.734 4.453 -32.75 1 56.66 323 LYS A CA 1
ATOM 2526 C C . LYS A 1 323 ? -14.469 3.615 -32.844 1 56.66 323 LYS A C 1
ATOM 2528 O O . LYS A 1 323 ? -13.781 3.627 -33.875 1 56.66 323 LYS A O 1
ATOM 2533 N N . MET B 1 1 ? 32.906 -20.609 -6.977 1 75.19 1 MET B N 1
ATOM 2534 C CA . MET B 1 1 ? 31.766 -20.344 -7.824 1 75.19 1 MET B CA 1
ATOM 2535 C C . MET B 1 1 ? 30.469 -20.312 -7 1 75.19 1 MET B C 1
ATOM 2537 O O . MET B 1 1 ? 30.234 -21.203 -6.191 1 75.19 1 MET B O 1
ATOM 2541 N N . SER B 1 2 ? 29.734 -19.266 -7.145 1 89.06 2 SER B N 1
ATOM 2542 C CA . SER B 1 2 ? 28.484 -19.141 -6.383 1 89.06 2 SER B CA 1
ATOM 2543 C C . SER B 1 2 ? 27.438 -20.141 -6.867 1 89.06 2 SER B C 1
ATOM 2545 O O . SER B 1 2 ? 27.578 -20.703 -7.949 1 89.06 2 SER B O 1
ATOM 2547 N N . GLN B 1 3 ? 26.594 -20.453 -6.066 1 92.31 3 GLN B N 1
ATOM 2548 C CA . GLN B 1 3 ? 25.5 -21.344 -6.465 1 92.31 3 GLN B CA 1
ATOM 2549 C C . GLN B 1 3 ? 24.766 -20.797 -7.68 1 92.31 3 GLN B C 1
ATOM 2551 O O . GLN B 1 3 ? 24.312 -21.562 -8.539 1 92.31 3 GLN B O 1
ATOM 2556 N N . ILE B 1 4 ? 24.734 -19.562 -7.762 1 95 4 ILE B N 1
ATOM 2557 C CA . ILE B 1 4 ? 24.094 -18.922 -8.898 1 95 4 ILE B CA 1
ATOM 2558 C C . ILE B 1 4 ? 24.891 -19.188 -10.172 1 95 4 ILE B C 1
ATOM 2560 O O . ILE B 1 4 ? 24.328 -19.5 -11.219 1 95 4 ILE B O 1
ATOM 2564 N N . ASP B 1 5 ? 26.172 -19.109 -10.055 1 95.75 5 ASP B N 1
ATOM 2565 C CA . ASP B 1 5 ? 27.031 -19.375 -11.203 1 95.75 5 ASP B CA 1
ATOM 2566 C C . ASP B 1 5 ? 26.891 -20.812 -11.68 1 95.75 5 ASP B C 1
ATOM 2568 O O . ASP B 1 5 ? 26.891 -21.078 -12.883 1 95.75 5 ASP B O 1
ATOM 2572 N N . LYS B 1 6 ? 26.781 -21.703 -10.742 1 95.88 6 LYS B N 1
ATOM 2573 C CA . LYS B 1 6 ? 26.594 -23.109 -11.078 1 95.88 6 LYS B CA 1
ATOM 2574 C C . LYS B 1 6 ? 25.297 -23.297 -11.875 1 95.88 6 LYS B C 1
ATOM 2576 O O . LYS B 1 6 ? 25.266 -24.031 -12.859 1 95.88 6 LYS B O 1
ATOM 2581 N N . PHE B 1 7 ? 24.281 -22.672 -11.422 1 96.88 7 PHE B N 1
ATOM 2582 C CA . PHE B 1 7 ? 23 -22.766 -12.109 1 96.88 7 PHE B CA 1
ATOM 2583 C C . PHE B 1 7 ? 23.094 -22.188 -13.516 1 96.88 7 PHE B C 1
ATOM 2585 O O . PHE B 1 7 ? 22.625 -22.797 -14.477 1 96.88 7 PHE B O 1
ATOM 2592 N N . VAL B 1 8 ? 23.703 -21.031 -13.586 1 96.62 8 VAL B N 1
ATOM 2593 C CA . VAL B 1 8 ? 23.844 -20.344 -14.867 1 96.62 8 VAL B CA 1
ATOM 2594 C C . VAL B 1 8 ? 24.609 -21.234 -15.844 1 96.62 8 VAL B C 1
ATOM 2596 O O . VAL B 1 8 ? 24.203 -21.391 -17 1 96.62 8 VAL B O 1
ATOM 2599 N N . ASN B 1 9 ? 25.625 -21.844 -15.352 1 96.31 9 ASN B N 1
ATOM 2600 C CA . ASN B 1 9 ? 26.406 -22.734 -16.203 1 96.31 9 ASN B CA 1
ATOM 2601 C C . ASN B 1 9 ? 25.594 -23.938 -16.641 1 96.31 9 ASN B C 1
ATOM 2603 O O . ASN B 1 9 ? 25.672 -24.359 -17.797 1 96.31 9 ASN B O 1
ATOM 2607 N N . LYS B 1 10 ? 24.844 -24.438 -15.75 1 96.12 10 LYS B N 1
ATOM 2608 C CA . LYS B 1 10 ? 24.031 -25.609 -16.047 1 96.12 10 LYS B CA 1
ATOM 2609 C C . LYS B 1 10 ? 23 -25.297 -17.125 1 96.12 10 LYS B C 1
ATOM 2611 O O . LYS B 1 10 ? 22.844 -26.047 -18.078 1 96.12 10 LYS B O 1
ATOM 2616 N N . VAL B 1 11 ? 22.344 -24.203 -17.016 1 95.88 11 VAL B N 1
ATOM 2617 C CA . VAL B 1 11 ? 21.25 -23.828 -17.922 1 95.88 11 VAL B CA 1
ATOM 2618 C C . VAL B 1 11 ? 21.797 -23.547 -19.312 1 95.88 11 VAL B C 1
ATOM 2620 O O . VAL B 1 11 ? 21.125 -23.797 -20.312 1 95.88 11 VAL B O 1
ATOM 2623 N N . LEU B 1 12 ? 23.047 -23.172 -19.344 1 95.69 12 LEU B N 1
ATOM 2624 C CA . LEU B 1 12 ? 23.641 -22.781 -20.609 1 95.69 12 LEU B CA 1
ATOM 2625 C C . LEU B 1 12 ? 24.266 -23.984 -21.312 1 95.69 12 LEU B C 1
ATOM 2627 O O . LEU B 1 12 ? 24.703 -23.875 -22.469 1 95.69 12 LEU B O 1
ATOM 2631 N N . GLU B 1 13 ? 24.25 -25.094 -20.672 1 96.06 13 GLU B N 1
ATOM 2632 C CA . GLU B 1 13 ? 24.766 -26.297 -21.312 1 96.06 13 GLU B CA 1
ATOM 2633 C C . GLU B 1 13 ? 23.953 -26.641 -22.562 1 96.06 13 GLU B C 1
ATOM 2635 O O . GLU B 1 13 ? 22.734 -26.5 -22.578 1 96.06 13 GLU B O 1
ATOM 2640 N N . LYS B 1 14 ? 24.625 -27.188 -23.531 1 94.12 14 LYS B N 1
ATOM 2641 C CA . LYS B 1 14 ? 24.016 -27.5 -24.812 1 94.12 14 LYS B CA 1
ATOM 2642 C C . LYS B 1 14 ? 22.984 -28.625 -24.688 1 94.12 14 LYS B C 1
ATOM 2644 O O . LYS B 1 14 ? 22 -28.656 -25.422 1 94.12 14 LYS B O 1
ATOM 2649 N N . GLU B 1 15 ? 23.219 -29.531 -23.75 1 95.62 15 GLU B N 1
ATOM 2650 C CA . GLU B 1 15 ? 22.375 -30.688 -23.578 1 95.62 15 GLU B CA 1
ATOM 2651 C C . GLU B 1 15 ? 21.062 -30.328 -22.875 1 95.62 15 GLU B C 1
ATOM 2653 O O . GLU B 1 15 ? 20.109 -31.109 -22.875 1 95.62 15 GLU B O 1
ATOM 2658 N N . ILE B 1 16 ? 21.078 -29.156 -22.328 1 96.94 16 ILE B N 1
ATOM 2659 C CA . ILE B 1 16 ? 19.891 -28.703 -21.609 1 96.94 16 ILE B CA 1
ATOM 2660 C C . ILE B 1 16 ? 19.016 -27.859 -22.547 1 96.94 16 ILE B C 1
ATOM 2662 O O . ILE B 1 16 ? 19.359 -26.719 -22.859 1 96.94 16 ILE B O 1
ATOM 2666 N N . ASN B 1 17 ? 17.922 -28.391 -22.828 1 97.25 17 ASN B N 1
ATOM 2667 C CA . ASN B 1 17 ? 17.047 -27.688 -23.766 1 97.25 17 ASN B CA 1
ATOM 2668 C C . ASN B 1 17 ? 15.594 -27.688 -23.297 1 97.25 17 ASN B C 1
ATOM 2670 O O . ASN B 1 17 ? 14.898 -26.672 -23.406 1 97.25 17 ASN B O 1
ATOM 2674 N N . ASP B 1 18 ? 15.133 -28.828 -22.844 1 97.56 18 ASP B N 1
ATOM 2675 C CA . ASP B 1 18 ? 13.773 -28.953 -22.312 1 97.56 18 ASP B CA 1
ATOM 2676 C C . ASP B 1 18 ? 13.742 -28.719 -20.812 1 97.56 18 ASP B C 1
ATOM 2678 O O . ASP B 1 18 ? 14.227 -29.547 -20.031 1 97.56 18 ASP B O 1
ATOM 2682 N N . ILE B 1 19 ? 13.133 -27.609 -20.453 1 98 19 ILE B N 1
ATOM 2683 C CA . ILE B 1 19 ? 13.188 -27.188 -19.062 1 98 19 ILE B CA 1
ATOM 2684 C C . ILE B 1 19 ? 11.773 -27.047 -18.5 1 98 19 ILE B C 1
ATOM 2686 O O . ILE B 1 19 ? 10.875 -26.531 -19.172 1 98 19 ILE B O 1
ATOM 2690 N N . ALA B 1 20 ? 11.555 -27.531 -17.266 1 97.88 20 ALA B N 1
ATOM 2691 C CA . ALA B 1 20 ? 10.305 -27.328 -16.547 1 97.88 20 ALA B CA 1
ATOM 2692 C C . ALA B 1 20 ? 10.5 -26.359 -15.383 1 97.88 20 ALA B C 1
ATOM 2694 O O . ALA B 1 20 ? 11.453 -26.484 -14.609 1 97.88 20 ALA B O 1
ATOM 2695 N N . ILE B 1 21 ? 9.648 -25.375 -15.328 1 97.88 21 ILE B N 1
ATOM 2696 C CA . ILE B 1 21 ? 9.539 -24.516 -14.156 1 97.88 21 ILE B CA 1
ATOM 2697 C C . ILE B 1 21 ? 8.273 -24.859 -13.375 1 97.88 21 ILE B C 1
ATOM 2699 O O . ILE B 1 21 ? 7.164 -24.781 -13.906 1 97.88 21 ILE B O 1
ATOM 2703 N N . VAL B 1 22 ? 8.438 -25.188 -12.125 1 96.38 22 VAL B N 1
ATOM 2704 C CA . VAL B 1 22 ? 7.316 -25.688 -11.336 1 96.38 22 VAL B CA 1
ATOM 2705 C C . VAL B 1 22 ? 7.035 -24.734 -10.172 1 96.38 22 VAL B C 1
ATOM 2707 O O . VAL B 1 22 ? 7.965 -24.25 -9.523 1 96.38 22 VAL B O 1
ATOM 2710 N N . MET B 1 23 ? 5.785 -24.484 -9.969 1 94.06 23 MET B N 1
ATOM 2711 C CA . MET B 1 23 ? 5.348 -23.641 -8.859 1 94.06 23 MET B CA 1
ATOM 2712 C C . MET B 1 23 ? 4.621 -24.453 -7.801 1 94.06 23 MET B C 1
ATOM 2714 O O . MET B 1 23 ? 4.223 -25.594 -8.055 1 94.06 23 MET B O 1
ATOM 2718 N N . HIS B 1 24 ? 4.492 -23.891 -6.656 1 90 24 HIS B N 1
ATOM 2719 C CA . HIS B 1 24 ? 3.754 -24.562 -5.598 1 90 24 HIS B CA 1
ATOM 2720 C C . HIS B 1 24 ? 2.25 -24.5 -5.844 1 90 24 HIS B C 1
ATOM 2722 O O . HIS B 1 24 ? 1.792 -23.75 -6.715 1 90 24 HIS B O 1
ATOM 2728 N N . ASN B 1 25 ? 1.493 -25.234 -5.113 1 87.5 25 ASN B N 1
ATOM 2729 C CA . ASN B 1 25 ? 0.073 -25.469 -5.352 1 87.5 25 ASN B CA 1
ATOM 2730 C C . ASN B 1 25 ? -0.745 -24.203 -5.195 1 87.5 25 ASN B C 1
ATOM 2732 O O . ASN B 1 25 ? -1.812 -24.062 -5.801 1 87.5 25 ASN B O 1
ATOM 2736 N N . LYS B 1 26 ? -0.328 -23.219 -4.43 1 83.25 26 LYS B N 1
ATOM 2737 C CA . LYS B 1 26 ? -1.007 -21.938 -4.238 1 83.25 26 LYS B CA 1
ATOM 2738 C C . LYS B 1 26 ? -0.078 -20.766 -4.551 1 83.25 26 LYS B C 1
ATOM 2740 O O . LYS B 1 26 ? 0.283 -20 -3.66 1 83.25 26 LYS B O 1
ATOM 2745 N N . PRO B 1 27 ? 0.101 -20.688 -5.83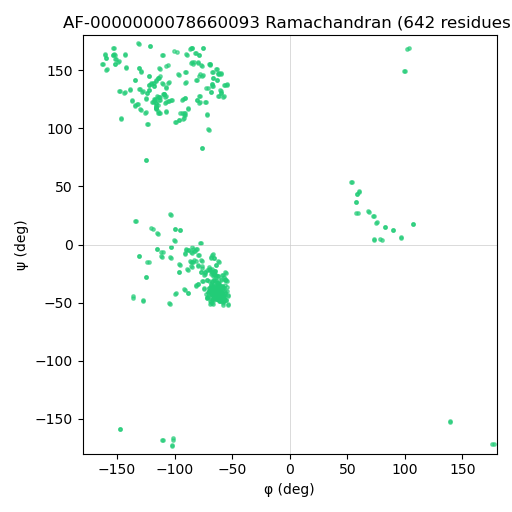6 1 87.44 27 PRO B N 1
ATOM 2746 C CA . PRO B 1 27 ? 1.08 -19.672 -6.207 1 87.44 27 PRO B CA 1
ATOM 2747 C C . PRO B 1 27 ? 0.593 -18.25 -5.91 1 87.44 27 PRO B C 1
ATOM 2749 O O . PRO B 1 27 ? -0.594 -17.953 -6.07 1 87.44 27 PRO B O 1
ATOM 2752 N N . ASP B 1 28 ? 1.503 -17.453 -5.387 1 89 28 ASP B N 1
ATOM 2753 C CA . ASP B 1 28 ? 1.217 -16.031 -5.16 1 89 28 ASP B CA 1
ATOM 2754 C C . ASP B 1 28 ? 2.018 -15.156 -6.113 1 89 28 ASP B C 1
ATOM 2756 O O . ASP B 1 28 ? 2.549 -15.641 -7.117 1 89 28 ASP B O 1
ATOM 2760 N N . GLY B 1 29 ? 2.037 -13.898 -5.859 1 94.19 29 GLY B N 1
ATOM 2761 C CA . GLY B 1 29 ? 2.701 -12.961 -6.754 1 94.19 29 GLY B CA 1
ATOM 2762 C C . GLY B 1 29 ? 4.191 -13.219 -6.883 1 94.19 29 GLY B C 1
ATOM 2763 O O . GLY B 1 29 ? 4.773 -13.016 -7.949 1 94.19 29 GLY B O 1
ATOM 2764 N N . ASP B 1 30 ? 4.797 -13.648 -5.789 1 95.69 30 ASP B N 1
ATOM 2765 C CA . ASP B 1 30 ? 6.227 -13.938 -5.844 1 95.69 30 ASP B CA 1
ATOM 2766 C C . ASP B 1 30 ? 6.5 -15.172 -6.703 1 95.69 30 ASP B C 1
ATOM 2768 O O . ASP B 1 30 ? 7.332 -15.125 -7.613 1 95.69 30 ASP B O 1
ATOM 2772 N N . SER B 1 31 ? 5.742 -16.188 -6.418 1 95 31 SER B N 1
ATOM 2773 C CA . SER B 1 31 ? 5.906 -17.422 -7.18 1 95 31 SER B CA 1
ATOM 2774 C C . SER B 1 31 ? 5.645 -17.203 -8.664 1 95 31 SER B C 1
ATOM 2776 O O . SER B 1 31 ? 6.469 -17.562 -9.508 1 95 31 SER B O 1
ATOM 2778 N N . LEU B 1 32 ? 4.594 -16.578 -8.977 1 95.94 32 LEU B N 1
ATOM 2779 C CA . LEU B 1 32 ? 4.191 -16.391 -10.367 1 95.94 32 LEU B CA 1
ATOM 2780 C C . LEU B 1 32 ? 5.113 -15.391 -11.062 1 95.94 32 LEU B C 1
ATOM 2782 O O . LEU B 1 32 ? 5.562 -15.633 -12.188 1 95.94 32 LEU B O 1
ATOM 2786 N N . GLY B 1 33 ? 5.371 -14.273 -10.391 1 97.81 33 GLY B N 1
ATOM 2787 C CA . GLY B 1 33 ? 6.266 -13.281 -10.977 1 97.81 33 GLY B CA 1
ATOM 2788 C C . GLY B 1 33 ? 7.648 -13.828 -11.266 1 97.81 33 GLY B C 1
ATOM 2789 O O . GLY B 1 33 ? 8.188 -13.625 -12.352 1 97.81 33 GLY B O 1
ATOM 2790 N N . SER B 1 34 ? 8.188 -14.531 -10.32 1 98.19 34 SER B N 1
ATOM 2791 C CA . SER B 1 34 ? 9.508 -15.125 -10.469 1 98.19 34 SER B CA 1
ATOM 2792 C C . SER B 1 34 ? 9.531 -16.156 -11.586 1 98.19 34 SER B C 1
ATOM 2794 O O . SER B 1 34 ? 10.445 -16.172 -12.414 1 98.19 34 SER B O 1
ATOM 2796 N N . SER B 1 35 ? 8.539 -17 -11.609 1 97.88 35 SER B N 1
ATOM 2797 C CA . SER B 1 35 ? 8.469 -18.078 -12.594 1 97.88 35 SER B CA 1
ATOM 2798 C C . SER B 1 35 ? 8.328 -17.516 -14.008 1 97.88 35 SER B C 1
ATOM 2800 O O . SER B 1 35 ? 9.016 -17.969 -14.93 1 97.88 35 SER B O 1
ATOM 2802 N N . VAL B 1 36 ? 7.504 -16.547 -14.188 1 97.56 36 VAL B N 1
ATOM 2803 C CA . VAL B 1 36 ? 7.246 -15.961 -15.508 1 97.56 36 VAL B CA 1
ATOM 2804 C C . VAL B 1 36 ? 8.492 -15.227 -16 1 97.56 36 VAL B C 1
ATOM 2806 O O . VAL B 1 36 ? 8.828 -15.289 -17.188 1 97.56 36 VAL B O 1
ATOM 2809 N N . ALA B 1 37 ? 9.125 -14.5 -15.117 1 98.56 37 ALA B N 1
ATOM 2810 C CA . ALA B 1 37 ? 10.359 -13.812 -15.492 1 98.56 37 ALA B CA 1
ATOM 2811 C C . ALA B 1 37 ? 11.406 -14.789 -15.992 1 98.56 37 ALA B C 1
ATOM 2813 O O . ALA B 1 37 ? 12.039 -14.562 -17.031 1 98.56 37 ALA B O 1
ATOM 2814 N N . LEU B 1 38 ? 11.594 -15.844 -15.242 1 98.56 38 LEU B N 1
ATOM 2815 C CA . LEU B 1 38 ? 12.57 -16.859 -15.617 1 98.56 38 LEU B CA 1
ATOM 2816 C C . LEU B 1 38 ? 12.18 -17.531 -16.922 1 98.56 38 LEU B C 1
ATOM 2818 O O . LEU B 1 38 ? 13.031 -17.734 -17.797 1 98.56 38 LEU B O 1
ATOM 2822 N N . GLU B 1 39 ? 10.945 -17.891 -17.062 1 98.19 39 GLU B N 1
ATOM 2823 C CA . GLU B 1 39 ? 10.438 -18.484 -18.281 1 98.19 39 GLU B CA 1
ATOM 2824 C C . GLU B 1 39 ? 10.758 -17.609 -19.5 1 98.19 39 GLU B C 1
ATOM 2826 O O . GLU B 1 39 ? 11.297 -18.094 -20.5 1 98.19 39 GLU B O 1
ATOM 2831 N N . GLU B 1 40 ? 10.398 -16.359 -19.391 1 97.88 40 GLU B N 1
ATOM 2832 C CA . GLU B 1 40 ? 10.609 -15.43 -20.5 1 97.88 40 GLU B CA 1
ATOM 2833 C C . GLU B 1 40 ? 12.086 -15.367 -20.891 1 97.88 40 GLU B C 1
ATOM 2835 O O . GLU B 1 40 ? 12.414 -15.367 -22.078 1 97.88 40 GLU B O 1
ATOM 2840 N N . SER B 1 41 ? 12.898 -15.266 -19.922 1 98.31 41 SER B N 1
ATOM 2841 C CA . SER B 1 41 ? 14.328 -15.18 -20.203 1 98.31 41 SER B CA 1
ATOM 2842 C C . SER B 1 41 ? 14.836 -16.438 -20.891 1 98.31 41 SER B C 1
ATOM 2844 O O . SER B 1 41 ? 15.57 -16.375 -21.875 1 98.31 41 SER B O 1
ATOM 2846 N N . LEU B 1 42 ? 14.469 -17.609 -20.391 1 98.25 42 LEU B N 1
ATOM 2847 C CA . LEU B 1 42 ? 14.938 -18.875 -20.938 1 98.25 42 LEU B CA 1
ATOM 2848 C C . LEU B 1 42 ? 14.414 -19.078 -22.359 1 98.25 42 LEU B C 1
ATOM 2850 O O . LEU B 1 42 ? 15.133 -19.609 -23.219 1 98.25 42 LEU B O 1
ATOM 2854 N N . LEU B 1 43 ? 13.172 -18.703 -22.578 1 97.94 43 LEU B N 1
ATOM 2855 C CA . LEU B 1 43 ? 12.617 -18.75 -23.922 1 97.94 43 LEU B CA 1
ATOM 2856 C C . LEU B 1 43 ? 13.438 -17.891 -24.875 1 97.94 43 LEU B C 1
ATOM 2858 O O . LEU B 1 43 ? 13.703 -18.297 -26.016 1 97.94 43 LEU B O 1
ATOM 2862 N N . ARG B 1 44 ? 13.82 -16.781 -24.422 1 97.19 44 ARG B N 1
ATOM 2863 C CA . ARG B 1 44 ? 14.594 -15.859 -25.234 1 97.19 44 ARG B CA 1
ATOM 2864 C C . ARG B 1 44 ? 15.984 -16.422 -25.531 1 97.19 44 ARG B C 1
ATOM 2866 O O . ARG B 1 44 ? 16.609 -16.047 -26.516 1 97.19 44 ARG B O 1
ATOM 2873 N N . LEU B 1 45 ? 16.438 -17.281 -24.719 1 96.69 45 LEU B N 1
ATOM 2874 C CA . LEU B 1 45 ? 17.734 -17.922 -24.922 1 96.69 45 LEU B CA 1
ATOM 2875 C C . LEU B 1 45 ? 17.594 -19.125 -25.844 1 96.69 45 LEU B C 1
ATOM 2877 O O . LEU B 1 45 ? 18.578 -19.828 -26.109 1 96.69 45 LEU B O 1
ATOM 2881 N N . GLY B 1 46 ? 16.359 -19.391 -26.234 1 96.81 46 GLY B N 1
ATOM 2882 C CA . GLY B 1 46 ? 16.141 -20.438 -27.203 1 96.81 46 GLY B CA 1
ATOM 2883 C C . GLY B 1 46 ? 15.766 -21.766 -26.562 1 96.81 46 GLY B C 1
ATOM 2884 O O . GLY B 1 46 ? 15.656 -22.781 -27.266 1 96.81 46 GLY B O 1
ATOM 2885 N N . LYS B 1 47 ? 15.57 -21.797 -25.297 1 97.88 47 LYS B N 1
ATOM 2886 C CA . LYS B 1 47 ? 15.172 -23.031 -24.625 1 97.88 47 LYS B CA 1
ATOM 2887 C C . LYS B 1 47 ? 13.68 -23.297 -24.797 1 97.88 47 LYS B C 1
ATOM 2889 O O . LYS B 1 47 ? 12.914 -22.375 -25.094 1 97.88 47 LYS B O 1
ATOM 2894 N N . LYS B 1 48 ? 13.32 -24.547 -24.656 1 97.38 48 LYS B N 1
ATOM 2895 C CA . LYS B 1 48 ? 11.914 -24.938 -24.516 1 97.38 48 LYS B CA 1
ATOM 2896 C C . LYS B 1 48 ? 11.516 -25.031 -23.047 1 97.38 48 LYS B C 1
ATOM 2898 O O . LYS B 1 48 ? 12.164 -25.719 -22.266 1 97.38 48 LYS B O 1
ATOM 2903 N N . VAL B 1 49 ? 10.461 -24.266 -22.719 1 97.31 49 VAL B N 1
ATOM 2904 C CA . VAL B 1 49 ? 10.133 -24.172 -21.297 1 97.31 49 VAL B CA 1
ATOM 2905 C C . VAL B 1 49 ? 8.648 -24.453 -21.094 1 97.31 49 VAL B C 1
ATOM 2907 O O . VAL B 1 49 ? 7.797 -23.938 -21.812 1 97.31 49 VAL B O 1
ATOM 2910 N N . ASP B 1 50 ? 8.32 -25.266 -20.141 1 95.62 50 ASP B N 1
ATOM 2911 C CA . ASP B 1 50 ? 6.949 -25.484 -19.672 1 95.62 50 ASP B CA 1
ATOM 2912 C C . ASP B 1 50 ? 6.77 -24.953 -18.25 1 95.62 50 ASP B C 1
ATOM 2914 O O . ASP B 1 50 ? 7.547 -25.297 -17.344 1 95.62 50 ASP B O 1
ATOM 2918 N N . LEU B 1 51 ? 5.781 -24.125 -18.094 1 94.94 51 LEU B N 1
ATOM 2919 C CA . LEU B 1 51 ? 5.371 -23.688 -16.766 1 94.94 51 LEU B CA 1
ATOM 2920 C C . LEU B 1 51 ? 4.34 -24.641 -16.172 1 94.94 51 LEU B C 1
ATOM 2922 O O . LEU B 1 51 ? 3.24 -24.781 -16.719 1 94.94 51 LEU B O 1
ATOM 2926 N N . ILE B 1 52 ? 4.672 -25.281 -15.062 1 94.94 52 ILE B N 1
ATOM 2927 C CA . ILE B 1 52 ? 3.834 -26.344 -14.508 1 94.94 52 ILE B CA 1
ATOM 2928 C C . ILE B 1 52 ? 3.189 -25.875 -13.211 1 94.94 52 ILE B C 1
ATOM 2930 O O . ILE B 1 52 ? 3.871 -25.344 -12.32 1 94.94 52 ILE B O 1
ATOM 2934 N N . ILE B 1 53 ? 1.923 -26.031 -13.102 1 92.44 53 ILE B N 1
ATOM 2935 C CA . ILE B 1 53 ? 1.171 -25.672 -11.906 1 92.44 53 ILE B CA 1
ATOM 2936 C C . ILE B 1 53 ? 0.05 -26.688 -11.68 1 92.44 53 ILE B C 1
ATOM 2938 O O . ILE B 1 53 ? -0.744 -26.953 -12.586 1 92.44 53 ILE B O 1
ATOM 2942 N N . HIS B 1 54 ? 0.005 -27.156 -10.477 1 89 54 HIS B N 1
ATOM 2943 C CA . HIS B 1 54 ? -0.995 -28.172 -10.141 1 89 54 HIS B CA 1
ATOM 2944 C C . HIS B 1 54 ? -2.393 -27.562 -10.086 1 89 54 HIS B C 1
ATOM 2946 O O . HIS B 1 54 ? -3.346 -28.141 -10.617 1 89 54 HIS B O 1
ATOM 2952 N N . ASN B 1 55 ? -2.51 -26.469 -9.484 1 86.75 55 ASN B N 1
ATOM 2953 C CA . ASN B 1 55 ? -3.793 -25.781 -9.359 1 86.75 55 ASN B CA 1
ATOM 2954 C C . ASN B 1 55 ? -3.949 -24.672 -10.406 1 86.75 55 ASN B C 1
ATOM 2956 O O . ASN B 1 55 ? -2.975 -24.281 -11.055 1 86.75 55 ASN B O 1
ATOM 2960 N N . LYS B 1 56 ? -5.141 -24.203 -10.562 1 89.75 56 LYS B N 1
ATOM 2961 C CA . LYS B 1 56 ? -5.418 -23.156 -11.539 1 89.75 56 LYS B CA 1
ATOM 2962 C C . LYS B 1 56 ? -4.742 -21.844 -11.148 1 89.75 56 LYS B C 1
ATOM 2964 O O . LYS B 1 56 ? -4.66 -21.5 -9.969 1 89.75 56 LYS B O 1
ATOM 2969 N N . ILE B 1 57 ? -4.293 -21.156 -12.133 1 89.06 57 ILE B N 1
ATOM 2970 C CA . ILE B 1 57 ? -3.781 -19.812 -11.922 1 89.06 57 ILE B CA 1
ATOM 2971 C C . ILE B 1 57 ? -4.949 -18.828 -11.805 1 89.06 57 ILE B C 1
ATOM 2973 O O . ILE B 1 57 ? -5.785 -18.75 -12.703 1 89.06 57 ILE B O 1
ATOM 2977 N N . PRO B 1 58 ? -4.926 -18.094 -10.781 1 83.75 58 PRO B N 1
ATOM 2978 C CA . PRO B 1 58 ? -6.023 -17.125 -10.648 1 83.75 58 PRO B CA 1
ATOM 2979 C C . PRO B 1 58 ? -6.062 -16.109 -11.781 1 83.75 58 PRO B C 1
ATOM 2981 O O . PRO B 1 58 ? -5.012 -15.648 -12.234 1 83.75 58 PRO B O 1
ATOM 2984 N N . LYS B 1 59 ? -7.238 -15.68 -12.133 1 84.19 59 LYS B N 1
ATOM 2985 C CA . LYS B 1 59 ? -7.492 -14.781 -13.25 1 84.19 59 LYS B CA 1
ATOM 2986 C C . LYS B 1 59 ? -6.805 -13.438 -13.039 1 84.19 59 LYS B C 1
ATOM 2988 O O . LYS B 1 59 ? -6.43 -12.766 -14.008 1 84.19 59 LYS B O 1
ATOM 2993 N N . LYS B 1 60 ? -6.605 -13.078 -11.844 1 84.44 60 LYS B N 1
ATOM 2994 C CA . LYS B 1 60 ? -6.039 -11.766 -11.547 1 84.44 60 LYS B CA 1
ATOM 2995 C C . LYS B 1 60 ? -4.617 -11.648 -12.086 1 84.44 60 LYS B C 1
ATOM 2997 O O . LYS B 1 60 ? -4.102 -10.539 -12.258 1 84.44 60 LYS B O 1
ATOM 3002 N N . TYR B 1 61 ? -4.043 -12.758 -12.367 1 91.88 61 TYR B N 1
ATOM 3003 C CA . TYR B 1 61 ? -2.662 -12.734 -12.836 1 91.88 61 TYR B CA 1
ATOM 3004 C C . TYR B 1 61 ? -2.598 -12.758 -14.359 1 91.88 61 TYR B C 1
ATOM 3006 O O . TYR B 1 61 ? -1.519 -12.891 -14.938 1 91.88 61 TYR B O 1
ATOM 3014 N N . LYS B 1 62 ? -3.666 -12.555 -15.023 1 90.94 62 LYS B N 1
ATOM 3015 C CA . LYS B 1 62 ? -3.768 -12.695 -16.469 1 90.94 62 LYS B CA 1
ATOM 3016 C C . LYS B 1 62 ? -2.795 -11.758 -17.188 1 90.94 62 LYS B C 1
ATOM 3018 O O . LYS B 1 62 ? -2.219 -12.109 -18.219 1 90.94 62 LYS B O 1
ATOM 3023 N N . SER B 1 63 ? -2.602 -10.617 -16.656 1 90.38 63 SER B N 1
ATOM 3024 C CA . SER B 1 63 ? -1.765 -9.617 -17.312 1 90.38 63 SER B CA 1
ATOM 3025 C C . SER B 1 63 ? -0.295 -10.023 -17.281 1 90.38 63 SER B C 1
ATOM 3027 O O . SER B 1 63 ? 0.496 -9.562 -18.109 1 90.38 63 SER B O 1
ATOM 3029 N N . ILE B 1 64 ? 0.043 -10.898 -16.359 1 93.19 64 ILE B N 1
ATOM 3030 C CA . ILE B 1 64 ? 1.433 -11.32 -16.203 1 93.19 64 ILE B CA 1
ATOM 3031 C C . ILE B 1 64 ? 1.64 -12.664 -16.891 1 93.19 64 ILE B C 1
ATOM 3033 O O . ILE B 1 64 ? 2.596 -12.836 -17.656 1 93.19 64 ILE B O 1
ATOM 3037 N N . VAL B 1 65 ? 0.689 -13.562 -16.719 1 91.75 65 VAL B N 1
ATOM 3038 C CA . VAL B 1 65 ? 0.902 -14.938 -17.156 1 91.75 65 VAL B CA 1
ATOM 3039 C C . VAL B 1 65 ? 0.303 -15.125 -18.547 1 91.75 65 VAL B C 1
ATOM 3041 O O . VAL B 1 65 ? 0.599 -16.109 -19.234 1 91.75 65 VAL B O 1
ATOM 3044 N N . GLY B 1 66 ? -0.534 -14.227 -18.938 1 91.06 66 GLY B N 1
ATOM 3045 C CA . GLY B 1 66 ? -1.246 -14.367 -20.203 1 91.06 66 GLY B CA 1
ATOM 3046 C C . GLY B 1 66 ? -2.66 -14.891 -20.031 1 91.06 66 GLY B C 1
ATOM 3047 O O . GLY B 1 66 ? -2.92 -15.719 -19.156 1 91.06 66 GLY B O 1
ATOM 3048 N N . LYS B 1 67 ? -3.482 -14.484 -20.906 1 86.81 67 LYS B N 1
ATOM 3049 C CA . LYS B 1 67 ? -4.906 -14.797 -20.828 1 86.81 67 LYS B CA 1
ATOM 3050 C C . LYS B 1 67 ? -5.152 -16.297 -21 1 86.81 67 LYS B C 1
ATOM 3052 O O . LYS B 1 67 ? -6.07 -16.844 -20.406 1 86.81 67 LYS B O 1
ATOM 3057 N N . ASN B 1 68 ? -4.336 -16.922 -21.734 1 89.75 68 ASN B N 1
ATOM 3058 C CA . ASN B 1 68 ? -4.559 -18.328 -22.094 1 89.75 68 ASN B CA 1
ATOM 3059 C C . ASN B 1 68 ? -4.113 -19.266 -20.969 1 89.75 68 ASN B C 1
ATOM 3061 O O . ASN B 1 68 ? -4.398 -20.453 -21 1 89.75 68 ASN B O 1
ATOM 3065 N N . ARG B 1 69 ? -3.576 -18.703 -20 1 91.94 69 ARG B N 1
ATOM 3066 C CA . ARG B 1 69 ? -2.998 -19.562 -18.969 1 91.94 69 ARG B CA 1
ATOM 3067 C C . ARG B 1 69 ? -3.799 -19.484 -17.672 1 91.94 69 ARG B C 1
ATOM 3069 O O . ARG B 1 69 ? -3.633 -20.312 -16.781 1 91.94 69 ARG B O 1
ATOM 3076 N N . VAL B 1 70 ? -4.676 -18.594 -17.578 1 89 70 VAL B N 1
ATOM 3077 C CA . VAL B 1 70 ? -5.41 -18.406 -16.328 1 89 70 VAL B CA 1
ATOM 3078 C C . VAL B 1 70 ? -6.578 -19.375 -16.25 1 89 70 VAL B C 1
ATOM 3080 O O . VAL B 1 70 ? -7.043 -19.891 -17.281 1 89 70 VAL B O 1
ATOM 3083 N N . ASN B 1 71 ? -6.992 -19.656 -15.016 1 86.44 71 ASN B N 1
ATOM 3084 C CA . ASN B 1 71 ? -8.117 -20.5 -14.664 1 86.44 71 ASN B CA 1
ATOM 3085 C C . ASN B 1 71 ? -7.945 -21.922 -15.203 1 86.44 71 ASN B C 1
ATOM 3087 O O . ASN B 1 71 ? -8.914 -22.562 -15.617 1 86.44 71 ASN B O 1
ATOM 3091 N N . ARG B 1 72 ? -6.695 -22.312 -15.375 1 85.88 72 ARG B N 1
ATOM 3092 C CA . ARG B 1 72 ? -6.434 -23.672 -15.805 1 85.88 72 ARG B CA 1
ATOM 3093 C C . ARG B 1 72 ? -5.195 -24.234 -15.109 1 85.88 72 ARG B C 1
ATOM 3095 O O . ARG B 1 72 ? -4.324 -23.484 -14.68 1 85.88 72 ARG B O 1
ATOM 3102 N N . LYS B 1 73 ? -5.266 -25.562 -1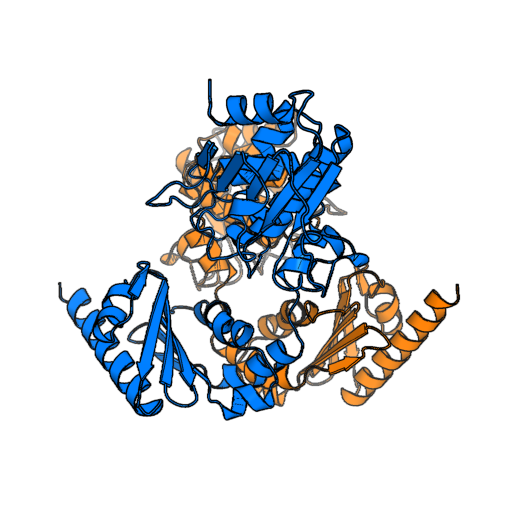5.016 1 87.06 73 LYS B N 1
ATOM 3103 C CA . LYS B 1 73 ? -4.078 -26.312 -14.609 1 87.06 73 LYS B CA 1
ATOM 3104 C C . LYS B 1 73 ? -3.104 -26.469 -15.773 1 87.06 73 LYS B C 1
ATOM 3106 O O . LYS B 1 73 ? -3.518 -26.547 -16.938 1 87.06 73 LYS B O 1
ATOM 3111 N N . ILE B 1 74 ? -1.905 -26.438 -15.383 1 89.75 74 ILE B N 1
ATOM 3112 C CA . ILE B 1 74 ? -0.875 -26.719 -16.375 1 89.75 74 ILE B CA 1
ATOM 3113 C C . ILE B 1 74 ? -0.013 -27.891 -15.898 1 89.75 74 ILE B C 1
ATOM 3115 O O . ILE B 1 74 ? 0.851 -27.719 -15.031 1 89.75 74 ILE B O 1
ATOM 3119 N N . LEU B 1 75 ? -0.228 -29 -16.438 1 91 75 LEU B N 1
ATOM 3120 C CA . LEU B 1 75 ? 0.412 -30.25 -16.031 1 91 75 LEU B CA 1
ATOM 3121 C C . LEU B 1 75 ? 1.348 -30.766 -17.109 1 91 75 LEU B C 1
ATOM 3123 O O . LEU B 1 75 ? 1.161 -30.469 -18.297 1 91 75 LEU B O 1
ATOM 3127 N N . PRO B 1 76 ? 2.342 -31.469 -16.609 1 88.62 76 PRO B N 1
ATOM 3128 C CA . PRO B 1 76 ? 3.191 -32.094 -17.641 1 88.62 76 PRO B CA 1
ATOM 3129 C C . PRO B 1 76 ? 2.467 -33.188 -18.422 1 88.62 76 PRO B C 1
ATOM 3131 O O . PRO B 1 76 ? 1.596 -33.875 -17.875 1 88.62 76 PRO B O 1
ATOM 3134 N N . SER B 1 77 ? 2.912 -33.25 -19.656 1 84.75 77 SER B N 1
ATOM 3135 C CA . SER B 1 77 ? 2.395 -34.375 -20.422 1 84.75 77 SER B CA 1
ATOM 3136 C C . SER B 1 77 ? 2.836 -35.719 -19.844 1 84.75 77 SER B C 1
ATOM 3138 O O . SER B 1 77 ? 3.912 -35.812 -19.25 1 84.75 77 SER B O 1
ATOM 3140 N N . PHE B 1 78 ? 1.984 -36.719 -20.062 1 82.94 78 PHE B N 1
ATOM 3141 C CA . PHE B 1 78 ? 2.293 -38.062 -19.562 1 82.94 78 PHE B CA 1
ATOM 3142 C C . PHE B 1 78 ? 3.627 -38.531 -20.109 1 82.94 78 PHE B C 1
ATOM 3144 O O . PHE B 1 78 ? 3.871 -38.469 -21.312 1 82.94 78 PHE B O 1
ATOM 3151 N N . GLY B 1 79 ? 4.43 -38.938 -19.25 1 84.5 79 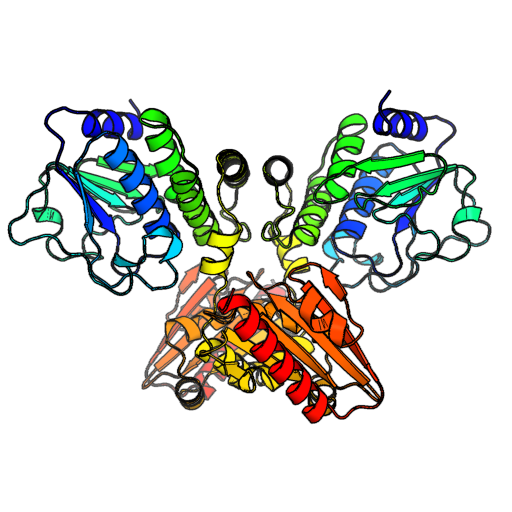GLY B N 1
ATOM 3152 C CA . GLY B 1 79 ? 5.695 -39.531 -19.641 1 84.5 79 GLY B CA 1
ATOM 3153 C C . GLY B 1 79 ? 6.742 -38.5 -20.047 1 84.5 79 GLY B C 1
ATOM 3154 O O . GLY B 1 79 ? 7.852 -38.875 -20.438 1 84.5 79 GLY B O 1
ATOM 3155 N N . LYS B 1 80 ? 6.363 -37.25 -19.891 1 91.25 80 LYS B N 1
ATOM 3156 C CA . LYS B 1 80 ? 7.324 -36.25 -20.281 1 91.25 80 LYS B CA 1
ATOM 3157 C C . LYS B 1 80 ? 8.484 -36.156 -19.297 1 91.25 80 LYS B C 1
ATOM 3159 O O . LYS B 1 80 ? 8.281 -36.281 -18.078 1 91.25 80 LYS B O 1
ATOM 3164 N N . HIS B 1 81 ? 9.695 -36.094 -19.891 1 95.81 81 HIS B N 1
ATOM 3165 C CA . HIS B 1 81 ? 10.922 -35.938 -19.125 1 95.81 81 HIS B CA 1
ATOM 3166 C C . HIS B 1 81 ? 11.695 -34.688 -19.562 1 95.81 81 HIS B C 1
ATOM 3168 O O . HIS B 1 81 ? 11.898 -34.469 -20.75 1 95.81 81 HIS B O 1
ATOM 3174 N N . TYR B 1 82 ? 12.117 -33.938 -18.562 1 97.56 82 TYR B N 1
ATOM 3175 C CA . TYR B 1 82 ? 12.805 -32.688 -18.859 1 97.56 82 TYR B CA 1
ATOM 3176 C C . TYR B 1 82 ? 14.297 -32.812 -18.562 1 97.56 82 TYR B C 1
ATOM 3178 O O . TYR B 1 82 ? 14.711 -33.594 -17.719 1 97.56 82 TYR B O 1
ATOM 3186 N N . ASP B 1 83 ? 15.094 -32.031 -19.25 1 97.88 83 ASP B N 1
ATOM 3187 C CA . ASP B 1 83 ? 16.531 -31.969 -19 1 97.88 83 ASP B CA 1
ATOM 3188 C C . ASP B 1 83 ? 16.828 -31.328 -17.641 1 97.88 83 ASP B C 1
ATOM 3190 O O . ASP B 1 83 ? 17.828 -31.641 -17 1 97.88 83 ASP B O 1
ATOM 3194 N N . LEU B 1 84 ? 15.992 -30.406 -17.297 1 97.75 84 LEU B N 1
ATOM 3195 C CA . LEU B 1 84 ? 16.172 -29.625 -16.094 1 97.75 84 LEU B CA 1
ATOM 3196 C C . LEU B 1 84 ? 14.812 -29.25 -15.484 1 97.75 84 LEU B C 1
ATOM 3198 O O . LEU B 1 84 ? 13.891 -28.875 -16.219 1 97.75 84 LEU B O 1
ATOM 3202 N N . LEU B 1 85 ? 14.711 -29.469 -14.172 1 97.75 85 LEU B N 1
ATOM 3203 C CA . LEU B 1 85 ? 13.539 -29.031 -13.43 1 97.75 85 LEU B CA 1
ATOM 3204 C C . LEU B 1 85 ? 13.898 -27.953 -12.414 1 97.75 85 LEU B C 1
ATOM 3206 O O . LEU B 1 85 ? 14.859 -28.109 -11.656 1 97.75 85 LEU B O 1
ATOM 3210 N N . ILE B 1 86 ? 13.188 -26.859 -12.477 1 98 86 ILE B N 1
ATOM 3211 C CA . ILE B 1 86 ? 13.438 -25.75 -11.57 1 98 86 ILE B CA 1
ATOM 3212 C C . ILE B 1 86 ? 12.219 -25.516 -10.68 1 98 86 ILE B C 1
ATOM 3214 O O . ILE B 1 86 ? 11.141 -25.172 -11.172 1 98 86 ILE B O 1
ATOM 3218 N N . MET B 1 87 ? 12.383 -25.688 -9.414 1 96.38 87 MET B N 1
ATOM 3219 C CA . MET B 1 87 ? 11.367 -25.328 -8.422 1 96.38 87 MET B CA 1
ATOM 3220 C C . MET B 1 87 ? 11.555 -23.906 -7.934 1 96.38 87 MET B C 1
ATOM 3222 O O . MET B 1 87 ? 12.633 -23.547 -7.449 1 96.38 87 MET B O 1
ATOM 3226 N N . VAL B 1 88 ? 10.516 -23.141 -8.039 1 96.56 88 VAL B N 1
ATOM 3227 C CA . VAL B 1 88 ? 10.648 -21.719 -7.77 1 96.56 88 VAL B CA 1
ATOM 3228 C C . VAL B 1 88 ? 9.781 -21.328 -6.57 1 96.56 88 VAL B C 1
ATOM 3230 O O . VAL B 1 88 ? 8.57 -21.547 -6.578 1 96.56 88 VAL B O 1
ATOM 3233 N N . ASP B 1 89 ? 10.383 -20.719 -5.523 1 94.12 89 ASP B N 1
ATOM 3234 C CA . ASP B 1 89 ? 9.75 -20.078 -4.375 1 94.12 89 ASP B CA 1
ATOM 3235 C C . ASP B 1 89 ? 9.195 -21.109 -3.4 1 94.12 89 ASP B C 1
ATOM 3237 O O . ASP B 1 89 ? 8.234 -20.844 -2.68 1 94.12 89 ASP B O 1
ATOM 3241 N N . PHE B 1 90 ? 9.656 -22.297 -3.496 1 89.69 90 PHE B N 1
ATOM 3242 C CA . PHE B 1 90 ? 9.344 -23.359 -2.547 1 89.69 90 PHE B CA 1
ATOM 3243 C C . PHE B 1 90 ? 10.383 -24.469 -2.613 1 89.69 90 PHE B C 1
ATOM 3245 O O . PHE B 1 90 ? 11.094 -24.609 -3.611 1 89.69 90 PHE B O 1
ATOM 3252 N N . SER B 1 91 ? 10.445 -25.281 -1.539 1 89.81 91 SER B N 1
ATOM 3253 C CA . SER B 1 91 ? 11.5 -26.281 -1.504 1 89.81 91 SER B CA 1
ATOM 3254 C C . SER B 1 91 ? 10.93 -27.656 -1.164 1 89.81 91 SER B C 1
ATOM 3256 O O . SER B 1 91 ? 11.633 -28.672 -1.258 1 89.81 91 SER B O 1
ATOM 3258 N N . ASP B 1 92 ? 9.703 -27.703 -0.767 1 88.12 92 ASP B N 1
ATOM 3259 C CA . ASP B 1 92 ? 9.055 -28.953 -0.402 1 88.12 92 ASP B CA 1
ATOM 3260 C C . ASP B 1 92 ? 8.352 -29.594 -1.605 1 88.12 92 ASP B C 1
ATOM 3262 O O . ASP B 1 92 ? 7.316 -29.094 -2.057 1 88.12 92 ASP B O 1
ATOM 3266 N N . PRO B 1 93 ? 8.82 -30.719 -2.049 1 89.81 93 PRO B N 1
ATOM 3267 C CA . PRO B 1 93 ? 8.258 -31.312 -3.262 1 89.81 93 PRO B CA 1
ATOM 3268 C C . PRO B 1 93 ? 6.828 -31.812 -3.064 1 89.81 93 PRO B C 1
ATOM 3270 O O . PRO B 1 93 ? 6.141 -32.125 -4.039 1 89.81 93 PRO B O 1
ATOM 3273 N N . THR B 1 94 ? 6.359 -31.875 -1.934 1 88.62 94 THR B N 1
ATOM 3274 C CA . THR B 1 94 ? 5.004 -32.344 -1.665 1 88.62 94 THR B CA 1
ATOM 3275 C C . THR B 1 94 ? 3.996 -31.219 -1.868 1 88.62 94 THR B C 1
ATOM 3277 O O . THR B 1 94 ? 2.787 -31.469 -1.907 1 88.62 94 THR B O 1
ATOM 3280 N N . ARG B 1 95 ? 4.441 -30.031 -2.127 1 88.06 95 ARG B N 1
ATOM 3281 C CA . ARG B 1 95 ? 3.568 -28.875 -2.252 1 88.06 95 ARG B CA 1
ATOM 3282 C C . ARG B 1 95 ? 3.373 -28.484 -3.717 1 88.06 95 ARG B C 1
ATOM 3284 O O . ARG B 1 95 ? 3.217 -27.312 -4.043 1 88.06 95 ARG B O 1
ATOM 3291 N N . THR B 1 96 ? 3.506 -29.391 -4.543 1 91.31 96 THR B N 1
ATOM 3292 C CA . THR B 1 96 ? 3.32 -29.156 -5.973 1 91.31 96 THR B CA 1
ATOM 3293 C C . THR B 1 96 ? 2.754 -30.391 -6.652 1 91.31 96 THR B C 1
ATOM 3295 O O . THR B 1 96 ? 2.053 -31.188 -6.023 1 91.31 96 THR B O 1
ATOM 3298 N N . VAL B 1 97 ? 2.912 -30.531 -7.984 1 90.06 97 VAL B N 1
ATOM 3299 C CA . VAL B 1 97 ? 2.375 -31.656 -8.742 1 90.06 97 VAL B CA 1
ATOM 3300 C C . VAL B 1 97 ? 2.961 -32.969 -8.211 1 90.06 97 VAL B C 1
ATOM 3302 O O . VAL B 1 97 ? 4.121 -33 -7.793 1 90.06 97 VAL B O 1
ATOM 3305 N N . ASN B 1 98 ? 2.184 -33.969 -8.273 1 88.44 98 ASN B N 1
ATOM 3306 C CA . ASN B 1 98 ? 2.604 -35.281 -7.785 1 88.44 98 ASN B CA 1
ATOM 3307 C C . ASN B 1 98 ? 3.791 -35.812 -8.578 1 88.44 98 ASN B C 1
ATOM 3309 O O . ASN B 1 98 ? 3.861 -35.656 -9.797 1 88.44 98 ASN B O 1
ATOM 3313 N N . ASN B 1 99 ? 4.723 -36.469 -7.883 1 89.19 99 ASN B N 1
ATOM 3314 C CA . ASN B 1 99 ? 5.879 -37.125 -8.469 1 89.19 99 ASN B CA 1
ATOM 3315 C C . ASN B 1 99 ? 6.734 -36.156 -9.281 1 89.19 99 ASN B C 1
ATOM 3317 O O . ASN B 1 99 ? 7.184 -36.5 -10.383 1 89.19 99 ASN B O 1
ATOM 3321 N N . VAL B 1 100 ? 6.789 -35 -8.766 1 90.44 100 VAL B N 1
ATOM 3322 C CA . VAL B 1 100 ? 7.559 -33.969 -9.438 1 90.44 100 VAL B CA 1
ATOM 3323 C C . VAL B 1 100 ? 9 -34.406 -9.617 1 90.44 100 VAL B C 1
ATOM 3325 O O . VAL B 1 100 ? 9.648 -34.094 -10.625 1 90.44 100 VAL B O 1
ATOM 3328 N N . GLU B 1 101 ? 9.5 -35.25 -8.742 1 90 101 GLU B N 1
ATOM 3329 C CA . GLU B 1 101 ? 10.875 -35.719 -8.758 1 90 101 GLU B CA 1
ATOM 3330 C C . GLU B 1 101 ? 11.133 -36.594 -9.977 1 90 101 GLU B C 1
ATOM 3332 O O . GLU B 1 101 ? 12.289 -36.812 -10.375 1 90 101 GLU B O 1
ATOM 3337 N N . ASN B 1 102 ? 10.141 -37.125 -10.531 1 92.81 102 ASN B N 1
ATOM 3338 C CA . ASN B 1 102 ? 10.273 -38.031 -11.664 1 92.81 102 ASN B CA 1
ATOM 3339 C C . ASN B 1 102 ? 10.352 -37.281 -12.984 1 92.81 102 ASN B C 1
ATOM 3341 O O . ASN B 1 102 ? 10.656 -37.844 -14.023 1 92.81 102 ASN B O 1
ATOM 3345 N N . LEU B 1 103 ? 10.148 -36 -12.945 1 95.19 103 LEU B N 1
ATOM 3346 C CA . LEU B 1 103 ? 10.047 -35.219 -14.164 1 95.19 103 LEU B CA 1
ATOM 3347 C C . LEU B 1 103 ? 11.43 -34.875 -14.719 1 95.19 103 LEU B C 1
ATOM 3349 O O . LEU B 1 103 ? 11.555 -34.469 -15.875 1 95.19 103 LEU B O 1
ATOM 3353 N N . SER B 1 104 ? 12.438 -35.062 -13.898 1 96 104 SER B N 1
ATOM 3354 C CA . SER B 1 104 ? 13.797 -34.75 -14.32 1 96 104 SER B CA 1
ATOM 3355 C C . SER B 1 104 ? 14.82 -35.406 -13.414 1 96 104 SER B C 1
ATOM 3357 O O . SER B 1 104 ? 14.547 -35.656 -12.242 1 96 104 SER B O 1
ATOM 3359 N N . ASN B 1 105 ? 15.969 -35.594 -14 1 94.25 105 ASN B N 1
ATOM 3360 C CA . ASN B 1 105 ? 17.062 -36.156 -13.203 1 94.25 105 ASN B CA 1
ATOM 3361 C C . ASN B 1 105 ? 17.891 -35.062 -12.555 1 94.25 105 ASN B C 1
ATOM 3363 O O . ASN B 1 105 ? 18.797 -35.344 -11.766 1 94.25 105 ASN B O 1
ATOM 3367 N N . PHE B 1 106 ? 17.703 -33.844 -12.859 1 96.62 106 PHE B N 1
ATOM 3368 C CA . PHE B 1 106 ? 18.391 -32.719 -12.258 1 96.62 106 PHE B CA 1
ATOM 3369 C C . PHE B 1 106 ? 17.406 -31.656 -11.789 1 96.62 106 PHE B C 1
ATOM 3371 O O . PHE B 1 106 ? 16.734 -31.016 -12.602 1 96.62 106 PHE B O 1
ATOM 3378 N N . ILE B 1 107 ? 17.391 -31.453 -10.5 1 96.75 107 ILE B N 1
ATOM 3379 C CA . ILE B 1 107 ? 16.422 -30.562 -9.891 1 96.75 107 ILE B CA 1
ATOM 3380 C C . ILE B 1 107 ? 17.125 -29.391 -9.219 1 96.75 107 ILE B C 1
ATOM 3382 O O . ILE B 1 107 ? 18.062 -29.594 -8.43 1 96.75 107 ILE B O 1
ATOM 3386 N N . VAL B 1 108 ? 16.734 -28.188 -9.602 1 96.88 108 VAL B N 1
ATOM 3387 C CA . VAL B 1 108 ? 17.219 -26.953 -8.977 1 96.88 108 VAL B CA 1
ATOM 3388 C C . VAL B 1 108 ? 16.094 -26.297 -8.18 1 96.88 108 VAL B C 1
ATOM 3390 O O . VAL B 1 108 ? 14.953 -26.266 -8.633 1 96.88 108 VAL B O 1
ATOM 3393 N N . VAL B 1 109 ? 16.438 -25.797 -6.988 1 95.81 109 VAL B N 1
ATOM 3394 C CA . VAL B 1 109 ? 15.484 -25.047 -6.168 1 95.81 109 VAL B CA 1
ATOM 3395 C C . VAL B 1 109 ? 15.953 -23.609 -6.004 1 95.81 109 VAL B C 1
ATOM 3397 O O . VAL B 1 109 ? 17.094 -23.359 -5.629 1 95.81 109 VAL B O 1
ATOM 3400 N N . LEU B 1 110 ? 15.117 -22.703 -6.426 1 95.88 110 LEU B N 1
ATOM 3401 C CA . LEU B 1 110 ? 15.297 -21.281 -6.168 1 95.88 110 LEU B CA 1
ATOM 3402 C C . LEU B 1 110 ? 14.297 -20.781 -5.125 1 95.88 110 LEU B C 1
ATOM 3404 O O . LEU B 1 110 ? 13.094 -20.75 -5.383 1 95.88 110 LEU B O 1
ATOM 3408 N N . ASP B 1 111 ? 14.773 -20.375 -4.008 1 90.69 111 ASP B N 1
ATOM 3409 C CA . ASP B 1 111 ? 13.875 -20.016 -2.914 1 90.69 111 ASP B CA 1
ATOM 3410 C C . ASP B 1 111 ? 14.523 -18.969 -2.004 1 90.69 111 ASP B C 1
ATOM 3412 O O . ASP B 1 111 ? 15.742 -18.812 -2.008 1 90.69 111 ASP B O 1
ATOM 3416 N N . HIS B 1 112 ? 13.688 -18.234 -1.347 1 87.62 112 HIS B N 1
ATOM 3417 C CA . HIS B 1 112 ? 14.234 -17.281 -0.378 1 87.62 112 HIS B CA 1
ATOM 3418 C C . HIS B 1 112 ? 13.812 -17.641 1.042 1 87.62 112 HIS B C 1
ATOM 3420 O O . HIS B 1 112 ? 14.312 -17.078 2.01 1 87.62 112 HIS B O 1
ATOM 3426 N N . HIS B 1 113 ? 13.023 -18.625 1.112 1 77.31 113 HIS B N 1
ATOM 3427 C CA . HIS B 1 113 ? 12.68 -19.141 2.43 1 77.31 113 HIS B CA 1
ATOM 3428 C C . HIS B 1 113 ? 13.773 -20.062 2.965 1 77.31 113 HIS B C 1
ATOM 3430 O O . HIS B 1 113 ? 14.156 -21.031 2.299 1 77.31 113 HIS B O 1
ATOM 3436 N N . ILE B 1 114 ? 14.211 -19.734 4.055 1 71.5 114 ILE B N 1
ATOM 3437 C CA . ILE B 1 114 ? 15.25 -20.609 4.598 1 71.5 114 ILE B CA 1
ATOM 3438 C C . ILE B 1 114 ? 14.641 -21.922 5.047 1 71.5 114 ILE B C 1
ATOM 3440 O O . ILE B 1 114 ? 13.719 -21.953 5.867 1 71.5 114 ILE B O 1
ATOM 3444 N N . ALA B 1 115 ? 15 -22.938 4.312 1 67.25 115 ALA B N 1
ATOM 3445 C CA . ALA B 1 115 ? 14.469 -24.266 4.629 1 67.25 115 ALA B CA 1
ATOM 3446 C C . ALA B 1 115 ? 15.445 -25.062 5.492 1 67.25 115 ALA B C 1
ATOM 3448 O O . ALA B 1 115 ? 16.656 -24.859 5.41 1 67.25 115 ALA B O 1
ATOM 3449 N N . ASN B 1 116 ? 14.828 -25.812 6.324 1 64.25 116 ASN B N 1
ATOM 3450 C CA . ASN B 1 116 ? 15.633 -26.672 7.191 1 64.25 116 ASN B CA 1
ATOM 3451 C C . ASN B 1 116 ? 16.344 -27.766 6.402 1 64.25 116 ASN B C 1
ATOM 3453 O O . ASN B 1 116 ? 17.5 -28.094 6.68 1 64.25 116 ASN B O 1
ATOM 3457 N N . LEU B 1 117 ? 15.609 -28.297 5.328 1 70.19 117 LEU B N 1
ATOM 3458 C CA . LEU B 1 117 ? 16.203 -29.375 4.531 1 70.19 117 LEU B CA 1
ATOM 3459 C C . LEU B 1 117 ? 16.203 -29.016 3.049 1 70.19 117 LEU B C 1
ATOM 3461 O O . LEU B 1 117 ? 15.148 -28.984 2.41 1 70.19 117 LEU B O 1
ATOM 3465 N N . PRO B 1 118 ? 17.422 -28.844 2.576 1 76.69 118 PRO B N 1
ATOM 3466 C CA . PRO B 1 118 ? 17.516 -28.516 1.153 1 76.69 118 PRO B CA 1
ATOM 3467 C C . PRO B 1 118 ? 17.062 -29.672 0.25 1 76.69 118 PRO B C 1
ATOM 3469 O O . PRO B 1 118 ? 17.359 -30.828 0.542 1 76.69 118 PRO B O 1
ATOM 3472 N N . TYR B 1 119 ? 16.359 -29.422 -0.697 1 85.06 119 TYR B N 1
ATOM 3473 C CA . TYR B 1 119 ? 15.883 -30.359 -1.715 1 85.06 119 TYR B CA 1
ATOM 3474 C C . TYR B 1 119 ? 16.469 -30.016 -3.078 1 85.06 119 TYR B C 1
ATOM 3476 O O . TYR B 1 119 ? 16.828 -28.875 -3.346 1 85.06 119 TYR B O 1
ATOM 3484 N N . GLY B 1 120 ? 16.766 -31.094 -3.852 1 90.5 120 GLY B N 1
ATOM 3485 C CA . GLY B 1 120 ? 17.219 -30.891 -5.219 1 90.5 120 GLY B CA 1
ATOM 3486 C C . GLY B 1 120 ? 18.703 -31.094 -5.391 1 90.5 120 GLY B C 1
ATOM 3487 O O . GLY B 1 120 ? 19.438 -31.219 -4.406 1 90.5 120 GLY B O 1
ATOM 3488 N N . ASP B 1 121 ? 19.172 -31.141 -6.605 1 94.25 121 ASP B N 1
ATOM 3489 C CA . ASP B 1 121 ? 20.578 -31.297 -6.945 1 94.25 121 ASP B CA 1
ATOM 3490 C C . ASP B 1 121 ? 21.344 -29.984 -6.734 1 94.25 121 ASP B C 1
ATOM 3492 O O . ASP B 1 121 ? 22.547 -30 -6.43 1 94.25 121 ASP B O 1
ATOM 3496 N N . LEU B 1 122 ? 20.688 -28.938 -6.914 1 94.69 122 LEU B N 1
ATOM 3497 C CA . LEU B 1 122 ? 21.203 -27.594 -6.652 1 94.69 122 LEU B CA 1
ATOM 3498 C C . LEU B 1 122 ? 20.188 -26.75 -5.902 1 94.69 122 LEU B C 1
ATOM 3500 O O . LEU B 1 122 ? 19.078 -26.531 -6.395 1 94.69 122 LEU B O 1
ATOM 3504 N N . TYR B 1 123 ? 20.547 -26.328 -4.75 1 92.44 123 TYR B N 1
ATOM 3505 C CA . TYR B 1 123 ? 19.672 -25.516 -3.896 1 92.44 123 TYR B CA 1
ATOM 3506 C C . TYR B 1 123 ? 20.234 -24.109 -3.721 1 92.44 123 TYR B C 1
ATOM 3508 O O . TYR B 1 123 ? 21.297 -23.938 -3.1 1 92.44 123 TYR B O 1
ATOM 3516 N N . ILE B 1 124 ? 19.594 -23.156 -4.219 1 93.06 124 ILE B N 1
ATOM 3517 C CA . ILE B 1 124 ? 20 -21.766 -4.141 1 93.06 124 ILE B CA 1
ATOM 3518 C C . ILE B 1 124 ? 19.016 -20.984 -3.281 1 93.06 124 ILE B C 1
ATOM 3520 O O . ILE B 1 124 ? 17.859 -20.797 -3.666 1 93.06 124 ILE B O 1
ATOM 3524 N N . CYS B 1 125 ? 19.484 -20.531 -2.154 1 86.5 125 CYS B N 1
ATOM 3525 C CA . CYS B 1 125 ? 18.641 -19.781 -1.215 1 86.5 125 CYS B CA 1
ATOM 3526 C C . CYS B 1 125 ? 19.375 -18.578 -0.66 1 86.5 125 CYS B C 1
ATOM 3528 O O . CYS B 1 125 ? 20.531 -18.688 -0.233 1 86.5 125 CYS B O 1
ATOM 3530 N N . GLU B 1 126 ? 18.781 -17.469 -0.827 1 88.12 126 GLU B N 1
ATOM 3531 C CA . GLU B 1 126 ? 19.297 -16.234 -0.254 1 88.12 126 GLU B CA 1
ATOM 3532 C C . GLU B 1 126 ? 18.266 -15.578 0.663 1 88.12 126 GLU B C 1
ATOM 3534 O O . GLU B 1 126 ? 17.062 -15.703 0.438 1 88.12 126 GLU B O 1
ATOM 3539 N N . ASP B 1 127 ? 18.797 -14.977 1.695 1 88.12 127 ASP B N 1
ATOM 3540 C CA . ASP B 1 127 ? 17.922 -14.195 2.568 1 88.12 127 ASP B CA 1
ATOM 3541 C C . ASP B 1 127 ? 17.562 -12.859 1.93 1 88.12 127 ASP B C 1
ATOM 3543 O O . ASP B 1 127 ? 18.266 -11.859 2.123 1 88.12 127 ASP B O 1
ATOM 3547 N N . CYS B 1 128 ? 16.641 -12.883 1.149 1 91.81 128 CYS B N 1
ATOM 3548 C CA . CYS B 1 128 ? 16.172 -11.688 0.471 1 91.81 128 CYS B CA 1
ATOM 3549 C C . CYS B 1 128 ? 14.648 -11.562 0.584 1 91.81 128 CYS B C 1
ATOM 3551 O O . CYS B 1 128 ? 13.984 -12.461 1.103 1 91.81 128 CYS B O 1
ATOM 3553 N N . SER B 1 129 ? 14.156 -10.484 0.151 1 93.19 129 SER B N 1
ATOM 3554 C CA . SER B 1 129 ? 12.766 -10.133 0.425 1 93.19 129 SER B CA 1
ATOM 3555 C C . SER B 1 129 ? 11.812 -10.977 -0.406 1 93.19 129 SER B C 1
ATOM 3557 O O . SER B 1 129 ? 10.656 -11.18 -0.021 1 93.19 129 SER B O 1
ATOM 3559 N N . ALA B 1 130 ? 12.297 -11.453 -1.541 1 95.69 130 ALA B N 1
ATOM 3560 C CA . ALA B 1 130 ? 11.461 -12.203 -2.469 1 95.69 130 ALA B CA 1
ATOM 3561 C C . ALA B 1 130 ? 12.312 -13.055 -3.41 1 95.69 130 ALA B C 1
ATOM 3563 O O . ALA B 1 130 ? 13.453 -12.703 -3.715 1 95.69 130 ALA B O 1
ATOM 3564 N N . THR B 1 131 ? 11.789 -14.125 -3.83 1 96.62 131 THR B N 1
ATOM 3565 C CA . THR B 1 131 ? 12.492 -14.992 -4.77 1 96.62 131 THR B CA 1
ATOM 3566 C C . THR B 1 131 ? 12.812 -14.25 -6.059 1 96.62 131 THR B C 1
ATOM 3568 O O . THR B 1 131 ? 13.844 -14.5 -6.684 1 96.62 131 THR B O 1
ATOM 3571 N N . GLY B 1 132 ? 11.984 -13.297 -6.406 1 97.88 132 GLY B N 1
ATOM 3572 C CA . GLY B 1 132 ? 12.203 -12.5 -7.605 1 97.88 132 GLY B CA 1
ATOM 3573 C C . GLY B 1 132 ? 13.555 -11.812 -7.621 1 97.88 132 GLY B C 1
ATOM 3574 O O . GLY B 1 132 ? 14.125 -11.57 -8.688 1 97.88 132 GLY B O 1
ATOM 3575 N N . MET B 1 133 ? 14.07 -11.469 -6.492 1 97.62 133 MET B N 1
ATOM 3576 C CA . MET B 1 133 ? 15.383 -10.828 -6.414 1 97.62 133 MET B CA 1
ATOM 3577 C C . MET B 1 133 ? 16.484 -11.805 -6.82 1 97.62 133 MET B C 1
ATOM 3579 O O . MET B 1 133 ? 17.453 -11.414 -7.484 1 97.62 133 MET B O 1
ATOM 3583 N N . LEU B 1 134 ? 16.359 -13.008 -6.387 1 96.88 134 LEU B N 1
ATOM 3584 C CA . LEU B 1 134 ? 17.281 -14.062 -6.801 1 96.88 134 LEU B CA 1
ATOM 3585 C C . LEU B 1 134 ? 17.188 -14.305 -8.305 1 96.88 134 LEU B C 1
ATOM 3587 O O . LEU B 1 134 ? 18.219 -14.422 -8.977 1 96.88 134 LEU B O 1
ATOM 3591 N N . VAL B 1 135 ? 16.031 -14.375 -8.844 1 98.25 135 VAL B N 1
ATOM 3592 C CA . VAL B 1 135 ? 15.789 -14.586 -10.273 1 98.25 135 VAL B CA 1
ATOM 3593 C C . VAL B 1 135 ? 16.391 -13.445 -11.078 1 98.25 135 VAL B C 1
ATOM 3595 O O . VAL B 1 135 ? 16.969 -13.664 -12.148 1 98.25 135 VAL B O 1
ATOM 3598 N N . TYR B 1 136 ? 16.266 -12.281 -10.547 1 98.38 136 TYR B N 1
ATOM 3599 C CA . TYR B 1 136 ? 16.891 -11.133 -11.203 1 98.38 136 TYR B CA 1
ATOM 3600 C C . TYR B 1 136 ? 18.391 -11.328 -11.367 1 98.38 136 TYR B C 1
ATOM 3602 O O . TYR B 1 136 ? 18.938 -11.102 -12.445 1 98.38 136 TYR B O 1
ATOM 3610 N N . LYS B 1 137 ? 19.016 -11.672 -10.305 1 97.75 137 LYS B N 1
ATOM 3611 C CA . LYS B 1 137 ? 20.453 -11.891 -10.328 1 97.75 137 LYS B CA 1
ATOM 3612 C C . LYS B 1 137 ? 20.844 -12.93 -11.375 1 97.75 137 LYS B C 1
ATOM 3614 O O . LYS B 1 137 ? 21.875 -12.789 -12.039 1 97.75 137 LYS B O 1
ATOM 3619 N N . ILE B 1 138 ? 20.078 -13.914 -11.469 1 97.75 138 ILE B N 1
ATOM 3620 C CA . ILE B 1 138 ? 20.328 -14.992 -12.43 1 97.75 138 ILE B CA 1
ATOM 3621 C C . ILE B 1 138 ? 20.172 -14.461 -13.852 1 97.75 138 ILE B C 1
ATOM 3623 O O . ILE B 1 138 ? 21.062 -14.625 -14.688 1 97.75 138 ILE B O 1
ATOM 3627 N N . ILE B 1 139 ? 19.078 -13.797 -14.148 1 98.38 139 ILE B N 1
ATOM 3628 C CA . ILE B 1 139 ? 18.75 -13.336 -15.492 1 98.38 139 ILE B CA 1
ATOM 3629 C C . ILE B 1 139 ? 19.781 -12.289 -15.938 1 98.38 139 ILE B C 1
ATOM 3631 O O . ILE B 1 139 ? 20.172 -12.258 -17.109 1 98.38 139 ILE B O 1
ATOM 3635 N N . GLU B 1 140 ? 20.141 -11.484 -14.992 1 97.06 140 GLU B N 1
ATOM 3636 C CA . GLU B 1 140 ? 21.109 -10.445 -15.312 1 97.06 140 GLU B CA 1
ATOM 3637 C C . GLU B 1 140 ? 22.391 -11.039 -15.898 1 97.06 140 GLU B C 1
ATOM 3639 O O . GLU B 1 140 ? 23.078 -10.398 -16.688 1 97.06 140 GLU B O 1
ATOM 3644 N N . LYS B 1 141 ? 22.688 -12.266 -15.641 1 96.75 141 LYS B N 1
ATOM 3645 C CA . LYS B 1 141 ? 23.906 -12.93 -16.094 1 96.75 141 LYS B CA 1
ATOM 3646 C C . LYS B 1 141 ? 23.703 -13.578 -17.453 1 96.75 141 LYS B C 1
ATOM 3648 O O . LYS B 1 141 ? 24.656 -13.844 -18.188 1 96.75 141 LYS B O 1
ATOM 3653 N N . ILE B 1 142 ? 22.5 -13.828 -17.812 1 96.62 142 ILE B N 1
ATOM 3654 C CA . ILE B 1 142 ? 22.328 -14.68 -18.984 1 96.62 142 ILE B CA 1
ATOM 3655 C C . ILE B 1 142 ? 21.484 -13.953 -20.031 1 96.62 142 ILE B C 1
ATOM 3657 O O . ILE B 1 142 ? 21.406 -14.391 -21.172 1 96.62 142 ILE B O 1
ATOM 3661 N N . ASP B 1 143 ? 20.812 -12.867 -19.594 1 95.75 143 ASP B N 1
ATOM 3662 C CA . ASP B 1 143 ? 19.875 -12.203 -20.484 1 95.75 143 ASP B CA 1
ATOM 3663 C C . ASP B 1 143 ? 19.734 -10.727 -20.125 1 95.75 143 ASP B C 1
ATOM 3665 O O . ASP B 1 143 ? 20.312 -10.258 -19.141 1 95.75 143 ASP B O 1
ATOM 3669 N N . LYS B 1 144 ? 19.078 -9.961 -21 1 97.19 144 LYS B N 1
ATOM 3670 C CA . LYS B 1 144 ? 18.688 -8.586 -20.688 1 97.19 144 LYS B CA 1
ATOM 3671 C C . LYS B 1 144 ? 17.344 -8.547 -19.953 1 97.19 144 LYS B C 1
ATOM 3673 O O . LYS B 1 144 ? 16.5 -9.422 -20.141 1 97.19 144 LYS B O 1
ATOM 3678 N N . ILE B 1 145 ? 17.156 -7.508 -19.234 1 98.31 145 ILE B N 1
ATOM 3679 C CA . ILE B 1 145 ? 15.898 -7.32 -18.516 1 98.31 145 ILE B CA 1
ATOM 3680 C C . ILE B 1 145 ? 14.922 -6.527 -19.391 1 98.31 145 ILE B C 1
ATOM 3682 O O . ILE B 1 145 ? 15.094 -5.32 -19.578 1 98.31 145 ILE B O 1
ATOM 3686 N N . THR B 1 146 ? 13.938 -7.199 -19.844 1 98.06 146 THR B N 1
ATOM 3687 C CA . THR B 1 146 ? 12.898 -6.547 -20.625 1 98.06 146 THR B CA 1
ATOM 3688 C C . THR B 1 146 ? 11.82 -5.961 -19.719 1 98.06 146 THR B C 1
ATOM 3690 O O . THR B 1 146 ? 11.766 -6.281 -18.531 1 98.06 146 THR B O 1
ATOM 3693 N N . PRO B 1 147 ? 10.945 -5.156 -20.25 1 98.06 147 PRO B N 1
ATOM 3694 C CA . PRO B 1 147 ? 9.852 -4.617 -19.438 1 98.06 147 PRO B CA 1
ATOM 3695 C C . PRO B 1 147 ? 8.953 -5.703 -18.844 1 98.06 147 PRO B C 1
ATOM 3697 O O . PRO B 1 147 ? 8.484 -5.582 -17.719 1 98.06 147 PRO B O 1
ATOM 3700 N N . THR B 1 148 ? 8.758 -6.723 -19.625 1 97.62 148 THR B N 1
ATOM 3701 C CA . THR B 1 148 ? 7.941 -7.836 -19.156 1 97.62 148 THR B CA 1
ATOM 3702 C C . THR B 1 148 ? 8.602 -8.539 -17.984 1 97.62 148 THR B C 1
ATOM 3704 O O . THR B 1 148 ? 7.957 -8.805 -16.969 1 97.62 148 THR B O 1
ATOM 3707 N N . ILE B 1 149 ? 9.875 -8.781 -18.141 1 98.44 149 ILE B N 1
ATOM 3708 C CA . ILE B 1 149 ? 10.641 -9.422 -17.078 1 98.44 149 ILE B CA 1
ATOM 3709 C C . ILE B 1 149 ? 10.672 -8.508 -15.852 1 98.44 149 ILE B C 1
ATOM 3711 O O . ILE B 1 149 ? 10.438 -8.953 -14.727 1 98.44 149 ILE B O 1
ATOM 3715 N N . ALA B 1 150 ? 10.898 -7.23 -16.094 1 98.75 150 ALA B N 1
ATOM 3716 C CA . ALA B 1 150 ? 10.953 -6.246 -15.023 1 98.75 150 ALA B CA 1
ATOM 3717 C C . ALA B 1 150 ? 9.625 -6.188 -14.266 1 98.75 150 ALA B C 1
ATOM 3719 O O . ALA B 1 150 ? 9.617 -6.156 -13.031 1 98.75 150 ALA B O 1
ATOM 3720 N N . THR B 1 151 ? 8.539 -6.23 -14.961 1 98.5 151 THR B N 1
ATOM 3721 C CA . THR B 1 151 ? 7.207 -6.168 -14.359 1 98.5 151 THR B CA 1
ATOM 3722 C C . THR B 1 151 ? 6.941 -7.406 -13.508 1 98.5 151 THR B C 1
ATOM 3724 O O . THR B 1 151 ? 6.422 -7.297 -12.391 1 98.5 151 THR B O 1
ATOM 3727 N N . ALA B 1 152 ? 7.309 -8.492 -14.023 1 98.5 152 ALA B N 1
ATOM 3728 C CA . ALA B 1 152 ? 7.098 -9.75 -13.312 1 98.5 152 ALA B CA 1
ATOM 3729 C C . ALA B 1 152 ? 7.898 -9.789 -12.016 1 98.5 152 ALA B C 1
ATOM 3731 O O . ALA B 1 152 ? 7.375 -10.18 -10.969 1 98.5 152 ALA B O 1
ATOM 3732 N N . ILE B 1 153 ? 9.141 -9.398 -12.094 1 98.75 153 ILE B N 1
ATOM 3733 C CA . ILE B 1 153 ? 9.977 -9.383 -10.898 1 98.75 153 ILE B CA 1
ATOM 3734 C C . ILE B 1 153 ? 9.461 -8.336 -9.922 1 98.75 153 ILE B C 1
ATOM 3736 O O . ILE B 1 153 ? 9.453 -8.562 -8.703 1 98.75 153 ILE B O 1
ATOM 3740 N N . TYR B 1 154 ? 9.055 -7.223 -10.398 1 98.62 154 TYR B N 1
ATOM 3741 C CA . TYR B 1 154 ? 8.469 -6.199 -9.547 1 98.62 154 TYR B CA 1
ATOM 3742 C C . TYR B 1 154 ? 7.25 -6.734 -8.805 1 98.62 154 TYR B C 1
ATOM 3744 O O . TYR B 1 154 ? 7.086 -6.488 -7.609 1 98.62 154 TYR B O 1
ATOM 3752 N N . LEU B 1 155 ? 6.418 -7.465 -9.508 1 98.12 155 LEU B N 1
ATOM 3753 C CA . LEU B 1 155 ? 5.27 -8.102 -8.875 1 98.12 155 LEU B CA 1
ATOM 3754 C C . LEU B 1 155 ? 5.719 -9.008 -7.73 1 98.12 155 LEU B C 1
ATOM 3756 O O . LEU B 1 155 ? 5.109 -9.016 -6.66 1 98.12 155 LEU B O 1
ATOM 3760 N N . SER B 1 156 ? 6.738 -9.766 -7.996 1 98 156 SER B N 1
ATOM 3761 C CA . SER B 1 156 ? 7.277 -10.664 -6.977 1 98 156 SER B CA 1
ATOM 3762 C C . SER B 1 156 ? 7.648 -9.898 -5.711 1 98 156 SER B C 1
ATOM 3764 O O . SER B 1 156 ? 7.234 -10.273 -4.609 1 98 156 SER B O 1
ATOM 3766 N N . ILE B 1 157 ? 8.32 -8.844 -5.887 1 97.81 157 ILE B N 1
ATOM 3767 C CA . ILE B 1 157 ? 8.797 -8.039 -4.766 1 97.81 157 ILE B CA 1
ATOM 3768 C C . ILE B 1 157 ? 7.609 -7.398 -4.051 1 97.81 157 ILE B C 1
ATOM 3770 O O . ILE B 1 157 ? 7.512 -7.461 -2.822 1 97.81 157 ILE B O 1
ATOM 3774 N N . ILE B 1 158 ? 6.711 -6.828 -4.781 1 97.31 158 ILE B N 1
ATOM 3775 C CA . ILE B 1 158 ? 5.559 -6.137 -4.215 1 97.31 158 ILE B CA 1
ATOM 3776 C C . ILE B 1 158 ? 4.699 -7.129 -3.432 1 97.31 158 ILE B C 1
ATOM 3778 O O . ILE B 1 158 ? 4.238 -6.82 -2.33 1 97.31 158 ILE B O 1
ATOM 3782 N N . ALA B 1 159 ? 4.547 -8.273 -3.979 1 93.62 159 ALA B N 1
ATOM 3783 C CA . ALA B 1 159 ? 3.719 -9.289 -3.334 1 93.62 159 ALA B CA 1
ATOM 3784 C C . ALA B 1 159 ? 4.312 -9.711 -1.993 1 93.62 159 ALA B C 1
ATOM 3786 O O . ALA B 1 159 ? 3.605 -9.766 -0.984 1 93.62 159 ALA B O 1
ATOM 3787 N N . ASP B 1 160 ? 5.547 -9.891 -1.943 1 92.56 160 ASP B N 1
ATOM 3788 C CA . ASP B 1 160 ? 6.156 -10.453 -0.741 1 92.56 160 ASP B CA 1
ATOM 3789 C C . ASP B 1 160 ? 6.465 -9.359 0.278 1 92.56 160 ASP B C 1
ATOM 3791 O O . ASP B 1 160 ? 6.703 -9.648 1.452 1 92.56 160 ASP B O 1
ATOM 3795 N N . THR B 1 161 ? 6.512 -8.125 -0.159 1 93.19 161 THR B N 1
ATOM 3796 C CA . THR B 1 161 ? 6.781 -7.031 0.769 1 93.19 161 THR B CA 1
ATOM 3797 C C . THR B 1 161 ? 5.496 -6.277 1.106 1 93.19 161 THR B C 1
ATOM 3799 O O . THR B 1 161 ? 5.523 -5.309 1.869 1 93.19 161 THR B O 1
ATOM 3802 N N . ASN B 1 162 ? 4.449 -6.703 0.496 1 89.69 162 ASN B N 1
ATOM 3803 C CA . ASN B 1 162 ? 3.195 -5.969 0.631 1 89.69 162 ASN B CA 1
ATOM 3804 C C . ASN B 1 162 ? 3.371 -4.496 0.277 1 89.69 162 ASN B C 1
ATOM 3806 O O . ASN B 1 162 ? 3.051 -3.617 1.08 1 89.69 162 ASN B O 1
ATOM 3810 N N . ASN B 1 163 ? 3.912 -4.379 -0.908 1 94.06 163 ASN B N 1
ATOM 3811 C CA . ASN B 1 163 ? 4.176 -3.035 -1.418 1 94.06 163 ASN B CA 1
ATOM 3812 C C . ASN B 1 163 ? 5.102 -2.254 -0.491 1 94.06 163 ASN B C 1
ATOM 3814 O O . ASN B 1 163 ? 4.809 -1.115 -0.125 1 94.06 163 ASN B O 1
ATOM 3818 N N . PHE B 1 164 ? 6.121 -2.84 0.005 1 95.19 164 PHE B N 1
ATOM 3819 C CA . PHE B 1 164 ? 7.242 -2.281 0.754 1 95.19 164 PHE B CA 1
ATOM 3820 C C . PHE B 1 164 ? 6.809 -1.887 2.162 1 95.19 164 PHE B C 1
ATOM 3822 O O . PHE B 1 164 ? 7.43 -1.03 2.791 1 95.19 164 PHE B O 1
ATOM 3829 N N . ARG B 1 165 ? 5.809 -2.486 2.623 1 89.19 165 ARG B N 1
ATOM 3830 C CA . ARG B 1 165 ? 5.309 -2.139 3.949 1 89.19 165 ARG B CA 1
ATOM 3831 C C . ARG B 1 165 ? 5.852 -3.096 5.008 1 89.19 165 ARG B C 1
ATOM 3833 O O . ARG B 1 165 ? 5.91 -2.752 6.188 1 89.19 165 ARG B O 1
ATOM 3840 N N . ASN B 1 166 ? 6.223 -4.25 4.566 1 84.75 166 ASN B N 1
ATOM 3841 C CA . ASN B 1 166 ? 6.672 -5.27 5.508 1 84.75 166 ASN B CA 1
ATOM 3842 C C . ASN B 1 166 ? 8.109 -5.027 5.953 1 84.75 166 ASN B C 1
ATOM 3844 O O . ASN B 1 166 ? 8.867 -4.328 5.273 1 84.75 166 ASN B O 1
ATOM 3848 N N . GLN B 1 167 ? 8.477 -5.641 6.996 1 81.56 167 GLN B N 1
ATOM 3849 C CA . GLN B 1 167 ? 9.789 -5.457 7.605 1 81.56 167 GLN B CA 1
ATOM 3850 C C . GLN B 1 167 ? 10.891 -6.039 6.723 1 81.56 167 GLN B C 1
ATOM 3852 O O . GLN B 1 167 ? 12.062 -5.664 6.852 1 81.56 167 GLN B O 1
ATOM 3857 N N . ASN B 1 168 ? 10.539 -6.914 5.883 1 88.38 168 ASN B N 1
ATOM 3858 C CA . ASN B 1 168 ? 11.547 -7.516 5.016 1 88.38 168 ASN B CA 1
ATOM 3859 C C . ASN B 1 168 ? 11.922 -6.578 3.869 1 88.38 168 ASN B C 1
ATOM 3861 O O . ASN B 1 168 ? 12.742 -6.934 3.02 1 88.38 168 ASN B O 1
ATOM 3865 N N . THR B 1 169 ? 11.305 -5.379 3.857 1 93.81 169 THR B N 1
ATOM 3866 C CA . THR B 1 169 ? 11.727 -4.359 2.902 1 93.81 169 THR B CA 1
ATOM 3867 C C . THR B 1 169 ? 13.078 -3.764 3.307 1 93.81 169 THR B C 1
ATOM 3869 O O . THR B 1 169 ? 13.219 -3.225 4.406 1 93.81 169 THR B O 1
ATOM 3872 N N . THR B 1 170 ? 14.016 -3.863 2.428 1 94.81 170 THR B N 1
ATOM 3873 C CA . THR B 1 170 ? 15.359 -3.355 2.693 1 94.81 170 THR B CA 1
ATOM 3874 C C . THR B 1 170 ? 15.75 -2.307 1.658 1 94.81 170 THR B C 1
ATOM 3876 O O . THR B 1 170 ? 15.039 -2.096 0.675 1 94.81 170 THR B O 1
ATOM 3879 N N . SER B 1 171 ? 16.906 -1.659 1.958 1 97.19 171 SER B N 1
ATOM 3880 C CA . SER B 1 171 ? 17.453 -0.726 0.983 1 97.19 171 SER B CA 1
ATOM 3881 C C . SER B 1 171 ? 17.719 -1.414 -0.353 1 97.19 171 SER B C 1
ATOM 3883 O O . SER B 1 171 ? 17.453 -0.843 -1.413 1 97.19 171 SER B O 1
ATOM 3885 N N . GLU B 1 172 ? 18.141 -2.623 -0.299 1 97 172 GLU B N 1
ATOM 3886 C CA . GLU B 1 172 ? 18.406 -3.395 -1.508 1 97 172 GLU B CA 1
ATOM 3887 C C . GLU B 1 172 ? 17.125 -3.67 -2.283 1 97 172 GLU B C 1
ATOM 3889 O O . GLU B 1 172 ? 17.125 -3.639 -3.516 1 97 172 GLU B O 1
ATOM 3894 N N . THR B 1 173 ? 16.078 -3.957 -1.545 1 97.5 173 THR B N 1
ATOM 3895 C CA . THR B 1 173 ? 14.766 -4.199 -2.146 1 97.5 173 THR B CA 1
ATOM 3896 C C . THR B 1 173 ? 14.312 -2.992 -2.965 1 97.5 173 THR B C 1
ATOM 3898 O O . THR B 1 173 ? 13.914 -3.135 -4.121 1 97.5 173 THR B O 1
ATOM 3901 N N . LEU B 1 174 ? 14.43 -1.839 -2.332 1 98.38 174 LEU B N 1
ATOM 3902 C CA . LEU B 1 174 ? 14 -0.611 -2.99 1 98.38 174 LEU B CA 1
ATOM 3903 C C . LEU B 1 174 ? 14.938 -0.251 -4.137 1 98.38 174 LEU B C 1
ATOM 3905 O O . LEU B 1 174 ? 14.492 0.238 -5.18 1 98.38 174 LEU B O 1
ATOM 3909 N N . ALA B 1 175 ? 16.188 -0.475 -3.967 1 98.25 175 ALA B N 1
ATOM 3910 C CA . ALA B 1 175 ? 17.172 -0.205 -5.023 1 98.25 175 ALA B CA 1
ATOM 3911 C C . ALA B 1 175 ? 16.875 -1.043 -6.266 1 98.25 175 ALA B C 1
ATOM 3913 O O . ALA B 1 175 ? 16.875 -0.527 -7.387 1 98.25 175 ALA B O 1
ATOM 3914 N N . LEU B 1 176 ? 16.656 -2.301 -6.027 1 98.44 176 LEU B N 1
ATOM 3915 C CA . LEU B 1 176 ? 16.328 -3.158 -7.16 1 98.44 176 LEU B CA 1
ATOM 3916 C C . LEU B 1 176 ? 15.031 -2.707 -7.824 1 98.44 176 LEU B C 1
ATOM 3918 O O . LEU B 1 176 ? 14.93 -2.689 -9.055 1 98.44 176 LEU B O 1
ATOM 3922 N N . SER B 1 177 ? 14.062 -2.404 -7.012 1 98.62 177 SER B N 1
ATOM 3923 C CA . SER B 1 177 ? 12.781 -1.95 -7.555 1 98.62 177 SER B CA 1
ATOM 3924 C C . SER B 1 177 ? 12.961 -0.691 -8.398 1 98.62 177 SER B C 1
ATOM 3926 O O . SER B 1 177 ? 12.273 -0.516 -9.406 1 98.62 177 SER B O 1
ATOM 3928 N N . SER B 1 178 ? 13.852 0.177 -7.953 1 98.5 178 SER B N 1
ATOM 3929 C CA . SER B 1 178 ? 14.203 1.35 -8.75 1 98.5 178 SER B CA 1
ATOM 3930 C C . SER B 1 178 ? 14.742 0.949 -10.117 1 98.5 178 SER B C 1
ATOM 3932 O O . SER B 1 178 ? 14.32 1.496 -11.141 1 98.5 178 SER B O 1
ATOM 3934 N N . LYS B 1 179 ? 15.625 0.025 -10.141 1 98.38 179 LYS B N 1
ATOM 3935 C CA . LYS B 1 179 ? 16.188 -0.466 -11.398 1 98.38 179 LYS B CA 1
ATOM 3936 C C . LYS B 1 179 ? 15.109 -1.065 -12.289 1 98.38 179 LYS B C 1
ATOM 3938 O O . LYS B 1 179 ? 15.078 -0.813 -13.5 1 98.38 179 LYS B O 1
ATOM 3943 N N . LEU B 1 180 ? 14.289 -1.828 -11.695 1 98.69 180 LEU B N 1
ATOM 3944 C CA . LEU B 1 180 ? 13.227 -2.473 -12.461 1 98.69 180 LEU B CA 1
ATOM 3945 C C . LEU B 1 180 ? 12.336 -1.437 -13.141 1 98.69 180 LEU B C 1
ATOM 3947 O O . LEU B 1 180 ? 11.93 -1.615 -14.289 1 98.69 180 LEU B O 1
ATOM 3951 N N . LEU B 1 181 ? 12.039 -0.415 -12.414 1 98 181 LEU B N 1
ATOM 3952 C CA . LEU B 1 181 ? 11.25 0.654 -13.016 1 98 181 LEU B CA 1
ATOM 3953 C C . LEU B 1 181 ? 11.977 1.277 -14.195 1 98 181 LEU B C 1
ATOM 3955 O O . LEU B 1 181 ? 11.359 1.612 -15.211 1 98 181 LEU B O 1
ATOM 3959 N N . SER B 1 182 ? 13.258 1.429 -14.031 1 97.75 182 SER B N 1
ATOM 3960 C CA . SER B 1 182 ? 14.039 1.999 -15.125 1 97.75 182 SER B CA 1
ATOM 3961 C C . SER B 1 182 ? 14.047 1.08 -16.344 1 97.75 182 SER B C 1
ATOM 3963 O O . SER B 1 182 ? 14.258 1.534 -17.469 1 97.75 182 SER B O 1
ATOM 3965 N N . PHE B 1 183 ? 13.805 -0.206 -16.109 1 98.12 183 PHE B N 1
ATOM 3966 C CA . PHE B 1 183 ? 13.734 -1.176 -17.188 1 98.12 183 PHE B CA 1
ATOM 3967 C C . PHE B 1 183 ? 12.32 -1.255 -17.75 1 98.12 183 PHE B C 1
ATOM 3969 O O . PHE B 1 183 ? 12.062 -2.02 -18.688 1 98.12 183 PHE B O 1
ATOM 3976 N N . GLY B 1 184 ? 11.398 -0.523 -17.109 1 97.5 184 GLY B N 1
ATOM 3977 C CA . GLY B 1 184 ? 10.07 -0.435 -17.703 1 97.5 184 GLY B CA 1
ATOM 3978 C C . GLY B 1 184 ? 9.031 -1.236 -16.938 1 97.5 184 GLY B C 1
ATOM 3979 O O . GLY B 1 184 ? 7.969 -1.551 -17.469 1 97.5 184 GLY B O 1
ATOM 3980 N N . ALA B 1 185 ? 9.312 -1.595 -15.734 1 97.94 185 ALA B N 1
ATOM 3981 C CA . ALA B 1 185 ? 8.281 -2.26 -14.938 1 97.94 185 ALA B CA 1
ATOM 3982 C C . ALA B 1 185 ? 7.008 -1.424 -14.875 1 97.94 185 ALA B C 1
ATOM 3984 O O . ALA B 1 185 ? 7.066 -0.202 -14.719 1 97.94 185 ALA B O 1
ATOM 3985 N N . ASN B 1 186 ? 5.926 -2.084 -15 1 96.12 186 ASN B N 1
ATOM 3986 C CA . ASN B 1 186 ? 4.633 -1.413 -15.062 1 96.12 186 ASN B CA 1
ATOM 3987 C C . ASN B 1 186 ? 3.922 -1.443 -13.711 1 96.12 186 ASN B C 1
ATOM 3989 O O . ASN B 1 186 ? 3.295 -2.443 -13.359 1 96.12 186 ASN B O 1
ATOM 3993 N N . ILE B 1 187 ? 3.9 -0.337 -13.047 1 94.12 187 ILE B N 1
ATOM 3994 C CA . ILE B 1 187 ? 3.346 -0.217 -11.703 1 94.12 187 ILE B CA 1
ATOM 3995 C C . ILE B 1 187 ? 1.839 -0.462 -11.742 1 94.12 187 ILE B C 1
ATOM 3997 O O . ILE B 1 187 ? 1.288 -1.126 -10.867 1 94.12 187 ILE B O 1
ATOM 4001 N N . GLU B 1 188 ? 1.17 0 -12.719 1 87.38 188 GLU B N 1
ATOM 4002 C CA . GLU B 1 188 ? -0.284 -0.092 -12.82 1 87.38 188 GLU B CA 1
ATOM 4003 C C . GLU B 1 188 ? -0.74 -1.544 -12.922 1 87.38 188 GLU B C 1
ATOM 4005 O O . GLU B 1 188 ? -1.737 -1.933 -12.312 1 87.38 188 GLU B O 1
ATOM 4010 N N . VAL B 1 189 ? -0.031 -2.299 -13.68 1 90.94 189 VAL B N 1
ATOM 4011 C CA . VAL B 1 189 ? -0.348 -3.713 -13.836 1 90.94 189 VAL B CA 1
ATOM 4012 C C . VAL B 1 189 ? -0.219 -4.426 -12.492 1 90.94 189 VAL B C 1
ATOM 4014 O O . VAL B 1 189 ? -1.105 -5.188 -12.094 1 90.94 189 VAL B O 1
ATOM 4017 N N . VAL B 1 190 ? 0.832 -4.121 -11.828 1 94.94 190 VAL B N 1
ATOM 4018 C CA . VAL B 1 190 ? 1.088 -4.773 -10.547 1 94.94 190 VAL B CA 1
ATOM 4019 C C . VAL B 1 190 ? 0.047 -4.328 -9.523 1 94.94 190 VAL B C 1
ATOM 4021 O O . VAL B 1 190 ? -0.484 -5.148 -8.773 1 94.94 190 VAL B O 1
ATOM 4024 N N . ASN B 1 191 ? -0.285 -3.059 -9.508 1 90.06 191 ASN B N 1
ATOM 4025 C CA . ASN B 1 191 ? -1.316 -2.545 -8.609 1 90.06 191 ASN B CA 1
ATOM 4026 C C . ASN B 1 191 ? -2.65 -3.254 -8.828 1 90.06 191 ASN B C 1
ATOM 4028 O O . ASN B 1 191 ? -3.338 -3.602 -7.863 1 90.06 191 ASN B O 1
ATOM 4032 N N . SER B 1 192 ? -3.002 -3.379 -10.047 1 85.56 192 SER B N 1
ATOM 4033 C CA . SER B 1 192 ? -4.277 -4.012 -10.367 1 85.56 192 SER B CA 1
ATOM 4034 C C . SER B 1 192 ? -4.328 -5.449 -9.852 1 85.56 192 SER B C 1
ATOM 4036 O O . SER B 1 192 ? -5.375 -5.91 -9.398 1 85.56 192 SER B O 1
ATOM 4038 N N . ILE B 1 193 ? -3.223 -6.125 -9.906 1 89.69 193 ILE B N 1
ATOM 4039 C CA . ILE B 1 193 ? -3.141 -7.504 -9.438 1 89.69 193 ILE B CA 1
ATOM 4040 C C . ILE B 1 193 ? -3.254 -7.535 -7.918 1 89.69 193 ILE B C 1
ATOM 4042 O O . ILE B 1 193 ? -3.963 -8.375 -7.359 1 89.69 193 ILE B O 1
ATOM 4046 N N . MET B 1 194 ? -2.621 -6.59 -7.332 1 88.31 194 MET B N 1
ATOM 4047 C CA . MET B 1 194 ? -2.508 -6.605 -5.879 1 88.31 194 MET B CA 1
ATOM 4048 C C . MET B 1 194 ? -3.787 -6.086 -5.227 1 88.31 194 MET B C 1
ATOM 4050 O O . MET B 1 194 ? -4.148 -6.516 -4.129 1 88.31 194 MET B O 1
ATOM 4054 N N . ASP B 1 195 ? -4.406 -5.195 -5.82 1 82.44 195 ASP B N 1
ATOM 4055 C CA . ASP B 1 195 ? -5.422 -4.43 -5.102 1 82.44 195 ASP B CA 1
ATOM 4056 C C . ASP B 1 195 ? -6.828 -4.883 -5.488 1 82.44 195 ASP B C 1
ATOM 4058 O O . ASP B 1 195 ? -7.801 -4.543 -4.812 1 82.44 195 ASP B O 1
ATOM 4062 N N . ASP B 1 196 ? -6.934 -5.648 -6.457 1 82 196 ASP B N 1
ATOM 4063 C CA . ASP B 1 196 ? -8.266 -6.082 -6.875 1 82 196 ASP B CA 1
ATOM 4064 C C . ASP B 1 196 ? -8.953 -6.883 -5.773 1 82 196 ASP B C 1
ATOM 4066 O O . ASP B 1 196 ? -8.344 -7.77 -5.172 1 82 196 ASP B O 1
ATOM 4070 N N . LYS B 1 197 ? -10.117 -6.469 -5.465 1 87.5 197 LYS B N 1
ATOM 4071 C CA . LYS B 1 197 ? -10.961 -7.141 -4.477 1 87.5 197 LYS B CA 1
ATOM 4072 C C . LYS B 1 197 ? -12.281 -7.598 -5.098 1 87.5 197 LYS B C 1
ATOM 4074 O O . LYS B 1 197 ? -12.852 -6.898 -5.934 1 87.5 197 LYS B O 1
ATOM 4079 N N . SER B 1 198 ? -12.703 -8.75 -4.75 1 88.06 198 SER B N 1
ATOM 4080 C CA . SER B 1 198 ? -13.984 -9.242 -5.262 1 88.06 198 SER B CA 1
ATOM 4081 C C . SER B 1 198 ? -15.148 -8.469 -4.656 1 88.06 198 SER B C 1
ATOM 4083 O O . SER B 1 198 ? -15.023 -7.879 -3.582 1 88.06 198 SER B O 1
ATOM 4085 N N . LEU B 1 199 ? -16.203 -8.5 -5.41 1 91.44 199 LEU B N 1
ATOM 4086 C CA . LEU B 1 199 ? -17.422 -7.906 -4.867 1 91.44 199 LEU B CA 1
ATOM 4087 C C . LEU B 1 199 ? -17.844 -8.625 -3.59 1 91.44 199 LEU B C 1
ATOM 4089 O O . LEU B 1 199 ? -18.344 -7.992 -2.652 1 91.44 199 LEU B O 1
ATOM 4093 N N . ALA B 1 200 ? -17.688 -9.914 -3.594 1 92.31 200 ALA B N 1
ATOM 4094 C CA . ALA B 1 200 ? -18.016 -10.711 -2.416 1 92.31 200 ALA B CA 1
ATOM 4095 C C . ALA B 1 200 ? -17.203 -10.266 -1.204 1 92.31 200 ALA B C 1
ATOM 4097 O O . ALA B 1 200 ? -17.734 -10.156 -0.098 1 92.31 200 ALA B O 1
ATOM 4098 N N . TYR B 1 201 ? -15.992 -10 -1.423 1 93.19 201 TYR B N 1
ATOM 4099 C CA . TYR B 1 201 ? -15.125 -9.5 -0.361 1 93.19 201 TYR B CA 1
ATOM 4100 C C . TYR B 1 201 ? -15.609 -8.148 0.153 1 93.19 201 TYR B C 1
ATOM 4102 O O . TYR B 1 201 ? -15.68 -7.93 1.364 1 93.19 201 TYR B O 1
ATOM 4110 N N . MET B 1 202 ? -15.938 -7.277 -0.723 1 93.88 202 MET B N 1
ATOM 4111 C CA . MET B 1 202 ? -16.438 -5.957 -0.349 1 93.88 202 MET B CA 1
ATOM 4112 C C . MET B 1 202 ? -17.75 -6.066 0.43 1 93.88 202 MET B C 1
ATOM 4114 O O . MET B 1 202 ? -17.953 -5.355 1.414 1 93.88 202 MET B O 1
ATOM 4118 N N . LYS B 1 203 ? -18.531 -6.926 -0.003 1 94 203 LYS B N 1
ATOM 4119 C CA . LYS B 1 203 ? -19.797 -7.141 0.688 1 94 203 LYS B CA 1
ATOM 4120 C C . LYS B 1 203 ? -19.578 -7.723 2.08 1 94 203 LYS B C 1
ATOM 4122 O O . LYS B 1 203 ? -20.297 -7.387 3.023 1 94 203 LYS B O 1
ATOM 4127 N N . LEU B 1 204 ? -18.625 -8.578 2.154 1 95.62 204 LEU B N 1
ATOM 4128 C CA . LEU B 1 204 ? -18.281 -9.117 3.465 1 95.62 204 LEU B CA 1
ATOM 4129 C C . LEU B 1 204 ? -17.859 -8.008 4.418 1 95.62 204 LEU B C 1
ATOM 4131 O O . LEU B 1 204 ? -18.297 -7.977 5.57 1 95.62 204 LEU B O 1
ATOM 4135 N N . ILE B 1 205 ? -17.031 -7.152 3.961 1 95.5 205 ILE B N 1
ATOM 4136 C CA . ILE B 1 205 ? -16.609 -6 4.746 1 95.5 205 ILE B CA 1
ATOM 4137 C C . ILE B 1 205 ? -17.828 -5.191 5.176 1 95.5 205 ILE B C 1
ATOM 4139 O O . ILE B 1 205 ? -17.969 -4.84 6.352 1 95.5 205 ILE B O 1
ATOM 4143 N N . GLY B 1 206 ? -18.703 -5.039 4.305 1 94.12 206 GLY B N 1
ATOM 4144 C CA . GLY B 1 206 ? -19.938 -4.316 4.582 1 94.12 206 GLY B CA 1
ATOM 4145 C C . GLY B 1 206 ? -20.797 -4.984 5.629 1 94.12 206 GLY B C 1
ATOM 4146 O O . GLY B 1 206 ? -21.5 -4.312 6.387 1 94.12 206 GLY B O 1
ATOM 4147 N N . LEU B 1 207 ? -20.703 -6.203 5.656 1 94.81 207 LEU B N 1
ATOM 4148 C CA . LEU B 1 207 ? -21.547 -6.961 6.566 1 94.81 207 LEU B CA 1
ATOM 4149 C C . LEU B 1 207 ? -20.922 -7.066 7.949 1 94.81 207 LEU B C 1
ATOM 4151 O O . LEU B 1 207 ? -21.594 -7.41 8.922 1 94.81 207 LEU B O 1
ATOM 4155 N N . THR B 1 208 ? -19.641 -6.746 8.023 1 96.38 208 THR B N 1
ATOM 4156 C CA . THR B 1 208 ? -18.984 -7.188 9.25 1 96.38 208 THR B CA 1
ATOM 4157 C C . THR B 1 208 ? -18.328 -6.008 9.969 1 96.38 208 THR B C 1
ATOM 4159 O O . THR B 1 208 ? -18.25 -5.992 11.203 1 96.38 208 THR B O 1
ATOM 4162 N N . PHE B 1 209 ? -17.922 -4.984 9.312 1 96.25 209 PHE B N 1
ATOM 4163 C CA . PHE B 1 209 ? -17.062 -3.98 9.914 1 96.25 209 PHE B CA 1
ATOM 4164 C C . PHE B 1 209 ? -17.828 -3.105 10.891 1 96.25 209 PHE B C 1
ATOM 4166 O O . PHE B 1 209 ? -17.234 -2.457 11.758 1 96.25 209 PHE B O 1
ATOM 4173 N N . LYS B 1 210 ? -19.125 -3.01 10.742 1 92.88 210 LYS B N 1
ATOM 4174 C CA . LYS B 1 210 ? -19.922 -2.271 11.727 1 92.88 210 LYS B CA 1
ATOM 4175 C C . LYS B 1 210 ? -19.828 -2.914 13.102 1 92.88 210 LYS B C 1
ATOM 4177 O O . LYS B 1 210 ? -20.141 -2.277 14.109 1 92.88 210 LYS B O 1
ATOM 4182 N N . ASP B 1 211 ? -19.328 -4.121 13.133 1 94.94 211 ASP B N 1
ATOM 4183 C CA . ASP B 1 211 ? -19.281 -4.887 14.375 1 94.94 211 ASP B CA 1
ATOM 4184 C C . ASP B 1 211 ? -17.891 -4.844 15 1 94.94 211 ASP B C 1
ATOM 4186 O O . ASP B 1 211 ? -17.656 -5.496 16.016 1 94.94 211 ASP B O 1
ATOM 4190 N N . ILE B 1 212 ? -17.047 -4.141 14.438 1 96.75 212 ILE B N 1
ATOM 4191 C CA . ILE B 1 212 ? -15.711 -4.02 15.008 1 96.75 212 ILE B CA 1
ATOM 4192 C C . ILE B 1 212 ? -15.805 -3.418 16.406 1 96.75 212 ILE B C 1
ATOM 4194 O O . ILE B 1 212 ? -16.516 -2.438 16.625 1 96.75 212 ILE B O 1
ATOM 4198 N N . GLU B 1 213 ? -15.102 -4.051 17.297 1 96.38 213 GLU B N 1
ATOM 4199 C CA . GLU B 1 213 ? -15.023 -3.551 18.672 1 96.38 213 GLU B CA 1
ATOM 4200 C C . GLU B 1 213 ? -13.609 -3.1 19.016 1 96.38 213 GLU B C 1
ATOM 4202 O O . GLU B 1 213 ? -12.633 -3.701 18.562 1 96.38 213 GLU B O 1
ATOM 4207 N N . TYR B 1 214 ? -13.594 -2.037 19.797 1 96.19 214 TYR B N 1
ATOM 4208 C CA . TYR B 1 214 ? -12.312 -1.5 20.25 1 96.19 214 TYR B CA 1
ATOM 4209 C C . TYR B 1 214 ? -12.344 -1.236 21.75 1 96.19 214 TYR B C 1
ATOM 4211 O O . TYR B 1 214 ? -13.203 -0.507 22.25 1 96.19 214 TYR B O 1
ATOM 4219 N N . ASP B 1 215 ? -11.422 -1.909 22.391 1 96.25 215 ASP B N 1
ATOM 4220 C CA . ASP B 1 215 ? -11.195 -1.657 23.812 1 96.25 215 ASP B CA 1
ATOM 4221 C C . ASP B 1 215 ? -10.047 -0.672 24.016 1 96.25 215 ASP B C 1
ATOM 4223 O O . ASP B 1 215 ? -8.875 -1.049 23.938 1 96.25 215 ASP B O 1
ATOM 4227 N N . ALA B 1 216 ? -10.344 0.521 24.391 1 93.56 216 ALA B N 1
ATOM 4228 C CA . ALA B 1 216 ? -9.359 1.597 24.484 1 93.56 216 ALA B CA 1
ATOM 4229 C C . ALA B 1 216 ? -8.422 1.38 25.672 1 93.56 216 ALA B C 1
ATOM 4231 O O . ALA B 1 216 ? -7.258 1.786 25.625 1 93.56 216 ALA B O 1
ATOM 4232 N N . ASN B 1 217 ? -8.93 0.763 26.688 1 94.94 217 ASN B N 1
ATOM 4233 C CA . ASN B 1 217 ? -8.117 0.551 27.875 1 94.94 217 ASN B CA 1
ATOM 4234 C C . ASN B 1 217 ? -6.98 -0.431 27.609 1 94.94 217 ASN B C 1
ATOM 4236 O O . ASN B 1 217 ? -5.879 -0.26 28.125 1 94.94 217 ASN B O 1
ATOM 4240 N N . TYR B 1 218 ? -7.262 -1.379 26.812 1 96.56 218 TYR B N 1
ATOM 4241 C CA . TYR B 1 218 ? -6.266 -2.42 26.578 1 96.56 218 TYR B CA 1
ATOM 4242 C C . TYR B 1 218 ? -5.711 -2.336 25.172 1 96.56 218 TYR B C 1
ATOM 4244 O O . TYR B 1 218 ? -4.805 -3.088 24.812 1 96.56 218 TYR B O 1
ATOM 4252 N N . LYS B 1 219 ? -6.32 -1.428 24.359 1 95.5 219 LYS B N 1
ATOM 4253 C CA . LYS B 1 219 ? -5.914 -1.213 22.969 1 95.5 219 LYS B CA 1
ATOM 4254 C C . LYS B 1 219 ? -6.066 -2.49 22.141 1 95.5 219 LYS B C 1
ATOM 4256 O O . LYS B 1 219 ? -5.145 -2.891 21.438 1 95.5 219 LYS B O 1
ATOM 4261 N N . ILE B 1 220 ? -7.199 -3.098 22.344 1 97.75 220 ILE B N 1
ATOM 4262 C CA . ILE B 1 220 ? -7.523 -4.332 21.641 1 97.75 220 ILE B CA 1
ATOM 4263 C C . ILE B 1 220 ? -8.688 -4.086 20.672 1 97.75 220 ILE B C 1
ATOM 4265 O O . ILE B 1 220 ? -9.742 -3.588 21.078 1 97.75 220 ILE B O 1
ATOM 4269 N N . THR B 1 221 ? -8.461 -4.387 19.438 1 97.62 221 THR B N 1
ATOM 4270 C CA . THR B 1 221 ? -9.516 -4.438 18.438 1 97.62 221 THR B CA 1
ATOM 4271 C C . THR B 1 221 ? -9.859 -5.883 18.078 1 97.62 221 THR B C 1
ATOM 4273 O O . THR B 1 221 ? -8.977 -6.734 18 1 97.62 221 THR B O 1
ATOM 4276 N N . TYR B 1 222 ? -11.156 -6.129 17.938 1 98.12 222 TYR B N 1
ATOM 4277 C CA . TYR B 1 222 ? -11.469 -7.473 17.453 1 98.12 222 TYR B CA 1
ATOM 4278 C C . TYR B 1 222 ? -12.742 -7.461 16.609 1 98.12 222 TYR B C 1
ATOM 4280 O O . TYR B 1 222 ? -13.547 -6.527 16.703 1 98.12 222 TYR B O 1
ATOM 4288 N N . LEU B 1 223 ? -12.875 -8.438 15.789 1 98.19 223 LEU B N 1
ATOM 4289 C CA . LEU B 1 223 ? -14.008 -8.656 14.898 1 98.19 223 LEU B CA 1
ATOM 4290 C C . LEU B 1 223 ? -14.398 -10.133 14.867 1 98.19 223 LEU B C 1
ATOM 4292 O O . LEU B 1 223 ? -13.531 -11.008 14.82 1 98.19 223 LEU B O 1
ATOM 4296 N N . VAL B 1 224 ? -15.711 -10.32 15 1 97.88 224 VAL B N 1
ATOM 4297 C CA . VAL B 1 224 ? -16.266 -11.672 14.938 1 97.88 224 VAL B CA 1
ATOM 4298 C C . VAL B 1 224 ? -17.016 -11.852 13.625 1 97.88 224 VAL B C 1
ATOM 4300 O O . VAL B 1 224 ? -17.891 -11.055 13.289 1 97.88 224 VAL B O 1
ATOM 4303 N N . ILE B 1 225 ? -16.672 -12.875 12.953 1 97.62 225 ILE B N 1
ATOM 4304 C CA . ILE B 1 225 ? -17.359 -13.188 11.695 1 97.62 225 ILE B CA 1
ATOM 4305 C C . ILE B 1 225 ? -18.094 -14.516 11.828 1 97.62 225 ILE B C 1
ATOM 4307 O O . ILE B 1 225 ? -17.484 -15.57 12.008 1 97.62 225 ILE B O 1
ATOM 4311 N N . THR B 1 226 ? -19.391 -14.461 11.656 1 96.44 226 THR B N 1
ATOM 4312 C CA . THR B 1 226 ? -20.203 -15.656 11.773 1 96.44 226 THR B CA 1
ATOM 4313 C C . THR B 1 226 ? -20.328 -16.359 10.422 1 96.44 226 THR B C 1
ATOM 4315 O O . THR B 1 226 ? -20.078 -15.758 9.375 1 96.44 226 THR B O 1
ATOM 4318 N N . ARG B 1 227 ? -20.734 -17.547 10.492 1 95.19 227 ARG B N 1
ATOM 4319 C CA . ARG B 1 227 ? -20.938 -18.344 9.281 1 95.19 227 ARG B CA 1
ATOM 4320 C C . ARG B 1 227 ? -22.031 -17.719 8.406 1 95.19 227 ARG B C 1
ATOM 4322 O O . ARG B 1 227 ? -21.938 -17.75 7.18 1 95.19 227 ARG B O 1
ATOM 4329 N N . ASP B 1 228 ? -23 -17.203 9 1 95.69 228 ASP B N 1
ATOM 4330 C CA . ASP B 1 228 ? -24.109 -16.609 8.273 1 95.69 228 ASP B CA 1
ATOM 4331 C C . ASP B 1 228 ? -23.641 -15.422 7.43 1 95.69 228 ASP B C 1
ATOM 4333 O O . ASP B 1 228 ? -24.047 -15.281 6.273 1 95.69 228 ASP B O 1
ATOM 4337 N N . LYS B 1 229 ? -22.844 -14.633 7.984 1 95.19 229 LYS B N 1
ATOM 4338 C CA . LYS B 1 229 ? -22.344 -13.469 7.262 1 95.19 229 LYS B CA 1
ATOM 4339 C C . LYS B 1 229 ? -21.438 -13.875 6.113 1 95.19 229 LYS B C 1
ATOM 4341 O O . LYS B 1 229 ? -21.438 -13.258 5.051 1 95.19 229 LYS B O 1
ATOM 4346 N N . ILE B 1 230 ? -20.641 -14.906 6.379 1 95.38 230 ILE B N 1
ATOM 4347 C CA . ILE B 1 230 ? -19.766 -15.422 5.332 1 95.38 230 ILE B CA 1
ATOM 4348 C C . ILE B 1 230 ? -20.609 -15.93 4.16 1 95.38 230 ILE B C 1
ATOM 4350 O O . ILE B 1 230 ? -20.359 -15.562 3.01 1 95.38 230 ILE B O 1
ATOM 4354 N N . LYS B 1 231 ? -21.562 -16.641 4.473 1 95.12 231 LYS B N 1
ATOM 4355 C CA . LYS B 1 231 ? -22.453 -17.203 3.451 1 95.12 231 LYS B CA 1
ATOM 4356 C C . LYS B 1 231 ? -23.172 -16.094 2.697 1 95.12 231 LYS B C 1
ATOM 4358 O O . LYS B 1 231 ? -23.281 -16.141 1.471 1 95.12 231 LYS B O 1
ATOM 4363 N N . ALA B 1 232 ? -23.641 -15.172 3.402 1 94.69 232 ALA B N 1
ATOM 4364 C CA . ALA B 1 232 ? -24.391 -14.07 2.805 1 94.69 232 ALA B CA 1
ATOM 4365 C C . ALA B 1 232 ? -23.531 -13.266 1.842 1 94.69 232 ALA B C 1
ATOM 4367 O O . ALA B 1 232 ? -24.016 -12.734 0.846 1 94.69 232 ALA B O 1
ATOM 4368 N N . SER B 1 233 ? -22.297 -13.141 2.096 1 94 233 SER B N 1
ATOM 4369 C CA . SER B 1 233 ? -21.406 -12.328 1.275 1 94 233 SER B CA 1
ATOM 4370 C C . SER B 1 233 ? -20.953 -13.094 0.039 1 94 233 SER B C 1
ATOM 4372 O O . SER B 1 233 ? -20.625 -12.484 -0.983 1 94 233 SER B O 1
ATOM 4374 N N . GLY B 1 234 ? -20.766 -14.391 0.211 1 93.88 234 GLY B N 1
ATOM 4375 C CA . GLY B 1 234 ? -20.219 -15.219 -0.851 1 93.88 234 GLY B CA 1
ATOM 4376 C C . GLY B 1 234 ? -18.703 -15.164 -0.919 1 93.88 234 GLY B C 1
ATOM 4377 O O . GLY B 1 234 ? -18.109 -15.617 -1.9 1 93.88 234 GLY B O 1
ATOM 4378 N N . ALA B 1 235 ? -18.094 -14.688 0.075 1 92.25 235 ALA B N 1
ATOM 4379 C CA . ALA B 1 235 ? -16.6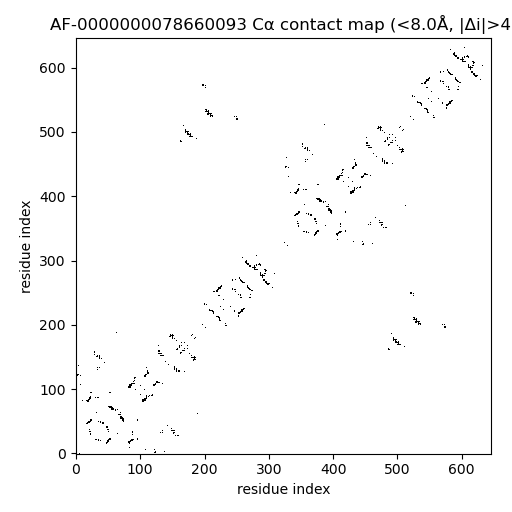41 -14.562 0.085 1 92.25 235 ALA B CA 1
ATOM 4380 C C . ALA B 1 235 ? -15.969 -15.922 0.316 1 92.25 235 ALA B C 1
ATOM 4382 O O . ALA B 1 235 ? -16.562 -16.812 0.933 1 92.25 235 ALA B O 1
ATOM 4383 N N . THR B 1 236 ? -14.75 -16.031 -0.174 1 88.25 236 THR B N 1
ATOM 4384 C CA . THR B 1 236 ? -13.969 -17.25 0.02 1 88.25 236 THR B CA 1
ATOM 4385 C C . THR B 1 236 ? -13.305 -17.25 1.396 1 88.25 236 THR B C 1
ATOM 4387 O O . THR B 1 236 ? -13.227 -16.219 2.055 1 88.25 236 THR B O 1
ATOM 4390 N N . GLY B 1 237 ? -12.859 -18.438 1.773 1 86.94 237 GLY B N 1
ATOM 4391 C CA . GLY B 1 237 ? -12.141 -18.562 3.031 1 86.94 237 GLY B CA 1
ATOM 4392 C C . GLY B 1 237 ? -10.906 -17.688 3.094 1 86.94 237 GLY B C 1
ATOM 4393 O O . GLY B 1 237 ? -10.617 -17.094 4.129 1 86.94 237 GLY B O 1
ATOM 4394 N N . GLU B 1 238 ? -10.266 -17.609 2.029 1 82.69 238 GLU B N 1
ATOM 4395 C CA . GLU B 1 238 ? -9.062 -16.781 1.957 1 82.69 238 GLU B CA 1
ATOM 4396 C C . GLU B 1 238 ? -9.398 -15.312 2.15 1 82.69 238 GLU B C 1
ATOM 4398 O O . GLU B 1 238 ? -8.672 -14.594 2.848 1 82.69 238 GLU B O 1
ATOM 4403 N N . GLU B 1 239 ? -10.398 -14.922 1.556 1 87.75 239 GLU B N 1
ATOM 4404 C CA . GLU B 1 239 ? -10.828 -13.531 1.681 1 87.75 239 GLU B CA 1
ATOM 4405 C C . GLU B 1 239 ? -11.242 -13.211 3.115 1 87.75 239 GLU B C 1
ATOM 4407 O O . GLU B 1 239 ? -10.906 -12.141 3.635 1 87.75 239 GLU B O 1
ATOM 4412 N N . VAL B 1 240 ? -11.898 -14.172 3.652 1 92.94 240 VAL B N 1
ATOM 4413 C CA . VAL B 1 240 ? -12.328 -13.984 5.035 1 92.94 240 VAL B CA 1
ATOM 4414 C C . VAL B 1 240 ? -11.109 -13.812 5.938 1 92.94 240 VAL B C 1
ATOM 4416 O O . VAL B 1 240 ? -11.055 -12.883 6.746 1 92.94 240 VAL B O 1
ATOM 4419 N N . SER B 1 241 ? -10.164 -14.641 5.746 1 89.75 241 SER B N 1
ATOM 4420 C CA . SER B 1 241 ? -8.961 -14.625 6.57 1 89.75 241 SER B CA 1
ATOM 4421 C C . SER B 1 241 ? -8.164 -13.344 6.359 1 89.75 241 SER B C 1
ATOM 4423 O O . SER B 1 241 ? -7.453 -12.898 7.262 1 89.75 241 SER B O 1
ATOM 4425 N N . SER B 1 242 ? -8.305 -12.742 5.246 1 88 242 SER B N 1
ATOM 4426 C CA . SER B 1 242 ? -7.512 -11.562 4.906 1 88 242 SER B CA 1
ATOM 4427 C C . SER B 1 242 ? -8.047 -10.312 5.59 1 88 242 SER B C 1
ATOM 4429 O O . SER B 1 242 ? -7.379 -9.281 5.621 1 88 242 SER B O 1
ATOM 4431 N N . LEU B 1 243 ? -9.164 -10.367 6.195 1 93.25 243 LEU B N 1
ATOM 4432 C CA . LEU B 1 243 ? -9.789 -9.211 6.82 1 93.25 243 LEU B CA 1
ATOM 4433 C C . LEU B 1 243 ? -8.93 -8.68 7.969 1 93.25 243 LEU B C 1
ATOM 4435 O O . LEU B 1 243 ? -8.992 -7.496 8.297 1 93.25 243 LEU B O 1
ATOM 4439 N N . ILE B 1 244 ? -8.133 -9.594 8.555 1 93.12 244 ILE B N 1
ATOM 4440 C CA . ILE B 1 244 ? -7.277 -9.203 9.672 1 93.12 244 ILE B CA 1
ATOM 4441 C C . ILE B 1 244 ? -6.336 -8.086 9.242 1 93.12 244 ILE B C 1
ATOM 4443 O O . ILE B 1 244 ? -5.996 -7.207 10.039 1 93.12 244 ILE B O 1
ATOM 4447 N N . ASP B 1 245 ? -6.07 -8.047 7.992 1 86.25 245 ASP B N 1
ATOM 4448 C CA . ASP B 1 245 ? -5.125 -7.07 7.461 1 86.25 245 ASP B CA 1
ATOM 4449 C C . ASP B 1 245 ? -5.789 -5.703 7.293 1 86.25 245 ASP B C 1
ATOM 4451 O O . ASP B 1 245 ? -5.102 -4.688 7.156 1 86.25 245 ASP B O 1
ATOM 4455 N N . GLN B 1 246 ? -6.992 -5.668 7.277 1 88.44 246 GLN B N 1
ATOM 4456 C CA . GLN B 1 246 ? -7.727 -4.406 7.23 1 88.44 246 GLN B CA 1
ATOM 4457 C C . GLN B 1 246 ? -7.992 -3.869 8.633 1 88.44 246 GLN B C 1
ATOM 4459 O O . GLN B 1 246 ? -7.809 -2.678 8.891 1 88.44 246 GLN B O 1
ATOM 4464 N N . ILE B 1 247 ? -8.344 -4.727 9.508 1 93.25 247 ILE B N 1
ATOM 4465 C CA . ILE B 1 247 ? -8.852 -4.25 10.789 1 93.25 247 ILE B CA 1
ATOM 4466 C C . ILE B 1 247 ? -7.68 -3.963 11.727 1 93.25 247 ILE B C 1
ATOM 4468 O O . ILE B 1 247 ? -7.844 -3.283 12.742 1 93.25 247 ILE B O 1
ATOM 4472 N N . ARG B 1 248 ? -6.559 -4.438 11.391 1 89.69 248 ARG B N 1
ATOM 4473 C CA . ARG B 1 248 ? -5.398 -4.203 12.242 1 89.69 248 ARG B CA 1
ATOM 4474 C C . ARG B 1 248 ? -5.035 -2.723 12.273 1 89.69 248 ARG B C 1
ATOM 4476 O O . ARG B 1 248 ? -4.266 -2.285 13.133 1 89.69 248 ARG B O 1
ATOM 4483 N N . TRP B 1 249 ? -5.621 -1.978 11.391 1 86 249 TRP B N 1
ATOM 4484 C CA . TRP B 1 249 ? -5.203 -0.587 11.242 1 86 249 TRP B CA 1
ATOM 4485 C C 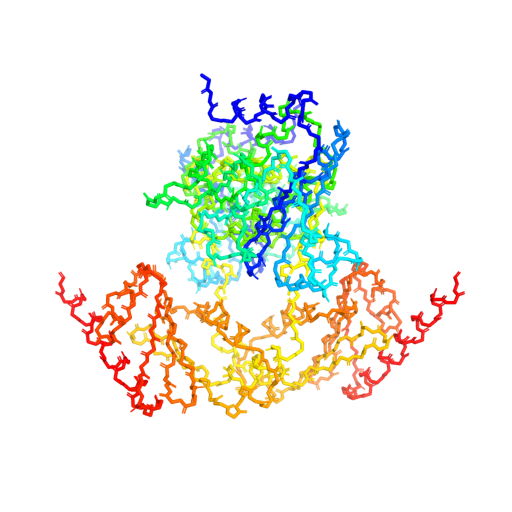. TRP B 1 249 ? -6.164 0.351 11.969 1 86 249 TRP B C 1
ATOM 4487 O O . TRP B 1 249 ? -6.148 1.563 11.734 1 86 249 TRP B O 1
ATOM 4497 N N . VAL B 1 250 ? -6.965 -0.246 12.766 1 89.62 250 VAL B N 1
ATOM 4498 C CA . VAL B 1 250 ? -7.766 0.612 13.625 1 89.62 250 VAL B CA 1
ATOM 4499 C C . VAL B 1 250 ? -6.852 1.468 14.5 1 89.62 250 VAL B C 1
ATOM 4501 O O . VAL B 1 250 ? -5.957 0.946 15.172 1 89.62 250 VAL B O 1
ATOM 4504 N N . LYS B 1 251 ? -7.156 2.709 14.477 1 86.69 251 LYS B N 1
ATOM 4505 C CA . LYS B 1 251 ? -6.316 3.682 15.172 1 86.69 251 LYS B CA 1
ATOM 4506 C C . LYS B 1 251 ? -6.176 3.332 16.641 1 86.69 251 LYS B C 1
ATOM 4508 O O . LYS B 1 251 ? -7.152 2.943 17.297 1 86.69 251 LYS B O 1
ATOM 4513 N N . ASP B 1 252 ? -4.938 3.453 17.188 1 86.06 252 ASP B N 1
ATOM 4514 C CA . ASP B 1 252 ? -4.582 3.336 18.609 1 86.06 252 ASP B CA 1
ATOM 4515 C C . ASP B 1 252 ? -4.648 1.884 19.078 1 86.06 252 ASP B C 1
ATOM 4517 O O . ASP B 1 252 ? -4.449 1.596 20.25 1 86.06 252 ASP B O 1
ATOM 4521 N N . SER B 1 253 ? -4.906 1.009 18.141 1 91.12 253 SER B N 1
ATOM 4522 C CA . SER B 1 253 ? -4.941 -0.408 18.5 1 91.12 253 SER B CA 1
ATOM 4523 C C . SER B 1 253 ? -3.535 -0.999 18.547 1 91.12 253 SER B C 1
ATOM 4525 O O . SER B 1 253 ? -2.688 -0.665 17.703 1 91.12 253 SER B O 1
ATOM 4527 N N . ASP B 1 254 ? -3.332 -1.861 19.5 1 92.5 254 ASP B N 1
ATOM 4528 C CA . ASP B 1 254 ? -2.094 -2.633 19.547 1 92.5 254 ASP B CA 1
ATOM 4529 C C . ASP B 1 254 ? -2.328 -4.074 19.109 1 92.5 254 ASP B C 1
ATOM 4531 O O . ASP B 1 254 ? -1.664 -4.562 18.188 1 92.5 254 ASP B O 1
ATOM 4535 N N . ILE B 1 255 ? -3.299 -4.641 19.688 1 96.38 255 ILE B N 1
ATOM 4536 C CA . ILE B 1 255 ? -3.637 -6.023 19.391 1 96.38 255 ILE B CA 1
ATOM 4537 C C . ILE B 1 255 ? -4.93 -6.07 18.578 1 96.38 255 ILE B C 1
ATOM 4539 O O . ILE B 1 255 ? -5.891 -5.363 18.891 1 96.38 255 ILE B O 1
ATOM 4543 N N . THR B 1 256 ? -4.914 -6.887 17.547 1 97.31 256 THR B N 1
ATOM 4544 C CA . THR B 1 256 ? -6.117 -7.113 16.75 1 97.31 256 THR B CA 1
ATOM 4545 C C . THR B 1 256 ? -6.398 -8.609 16.609 1 97.31 256 THR B C 1
ATOM 4547 O O . THR B 1 256 ? -5.5 -9.391 16.297 1 97.31 256 THR B O 1
ATOM 4550 N N . PHE B 1 257 ? -7.66 -8.953 16.875 1 98.19 257 PHE B N 1
ATOM 4551 C CA . PHE B 1 257 ? -8.094 -10.336 16.703 1 98.19 257 PHE B CA 1
ATOM 4552 C C . PHE B 1 257 ? -9.195 -10.422 15.648 1 98.19 257 PHE B C 1
ATOM 4554 O O . PHE B 1 257 ? -10.094 -9.578 15.609 1 98.19 257 PHE B O 1
ATOM 4561 N N . LEU B 1 258 ? -9.094 -11.414 14.867 1 98.31 258 LEU B N 1
ATOM 4562 C CA . LEU B 1 258 ? -10.18 -11.844 14 1 98.31 258 LEU B CA 1
ATOM 4563 C C . LEU B 1 258 ? -10.664 -13.242 14.375 1 98.31 258 LEU B C 1
ATOM 4565 O O . LEU B 1 258 ? -9.883 -14.195 14.375 1 98.31 258 LEU B O 1
ATOM 4569 N N . PHE B 1 259 ? -11.914 -13.32 14.773 1 98.31 259 PHE B N 1
ATOM 4570 C CA . PHE B 1 259 ? -12.547 -14.594 15.094 1 98.31 259 PHE B CA 1
ATOM 4571 C C . PHE B 1 259 ? -13.461 -15.047 13.961 1 98.31 259 PHE B C 1
ATOM 4573 O O . PHE B 1 259 ? -14.398 -14.336 13.594 1 98.31 259 PHE B O 1
ATOM 4580 N N . ILE B 1 260 ? -13.219 -16.219 13.477 1 97.75 260 ILE B N 1
ATOM 4581 C CA . ILE B 1 260 ? -14 -16.75 12.367 1 97.75 260 ILE B CA 1
ATOM 4582 C C . ILE B 1 260 ? -14.711 -18.031 12.797 1 97.75 260 ILE B C 1
ATOM 4584 O O . ILE B 1 260 ? -14.062 -19 13.172 1 97.75 260 ILE B O 1
ATOM 4588 N N . GLU B 1 261 ? -15.992 -17.984 12.664 1 96.44 261 GLU B N 1
ATOM 4589 C CA . GLU B 1 261 ? -16.797 -19.156 13.008 1 96.44 261 GLU B CA 1
ATOM 4590 C C . GLU B 1 261 ? -16.75 -20.203 11.898 1 96.44 261 GLU B C 1
ATOM 4592 O O . GLU B 1 261 ? -17.047 -19.906 10.742 1 96.44 261 GLU B O 1
ATOM 4597 N N . GLY B 1 262 ? -16.312 -21.391 12.234 1 93 262 GLY B N 1
ATOM 4598 C CA . GLY B 1 262 ? -16.359 -22.531 11.328 1 93 262 GLY B CA 1
ATOM 4599 C C . GLY B 1 262 ? -17.5 -23.484 11.648 1 93 262 GLY B C 1
ATOM 4600 O O . GLY B 1 262 ? -18.406 -23.156 12.398 1 93 262 GLY B O 1
ATOM 4601 N N . ILE B 1 263 ? -17.5 -24.578 10.969 1 89.88 263 ILE B N 1
ATOM 4602 C CA . ILE B 1 263 ? -18.547 -25.562 11.18 1 89.88 263 ILE B CA 1
ATOM 4603 C C . ILE B 1 263 ? -18.422 -26.156 12.578 1 89.88 263 ILE B C 1
ATOM 4605 O O . ILE B 1 263 ? -19.406 -26.188 13.328 1 89.88 263 ILE B O 1
ATOM 4609 N N . SER B 1 264 ? -17.156 -26.547 12.969 1 91.44 264 SER B N 1
ATOM 4610 C CA . SER B 1 264 ? -16.969 -27.156 14.281 1 91.44 264 SER B CA 1
ATOM 4611 C C . SER B 1 264 ? -15.766 -26.562 15 1 91.44 264 SER B C 1
ATOM 4613 O O . SER B 1 264 ? -15.148 -27.219 15.844 1 91.44 264 SER B O 1
ATOM 4615 N N . ASN B 1 265 ? -15.43 -25.453 14.555 1 94.31 265 ASN B N 1
ATOM 4616 C CA . ASN B 1 265 ? -14.266 -24.812 15.164 1 94.31 265 ASN B CA 1
ATOM 4617 C C . ASN B 1 265 ? -14.352 -23.281 15.055 1 94.31 265 ASN B C 1
ATOM 4619 O O . ASN B 1 265 ? -15.258 -22.75 14.414 1 94.31 265 ASN B O 1
ATOM 4623 N N . VAL B 1 266 ? -13.547 -22.656 15.852 1 96.69 266 VAL B N 1
ATOM 4624 C CA . VAL B 1 266 ? -13.328 -21.219 15.75 1 96.69 266 VAL B CA 1
ATOM 4625 C C . VAL B 1 266 ? -11.875 -20.938 15.383 1 96.69 266 VAL B C 1
ATOM 4627 O O . VAL B 1 266 ? -10.961 -21.344 16.109 1 96.69 266 VAL B O 1
ATOM 4630 N N . ARG B 1 267 ? -11.695 -20.312 14.266 1 96.88 267 ARG B N 1
ATOM 4631 C CA . ARG B 1 267 ? -10.352 -19.906 13.859 1 96.88 267 ARG B CA 1
ATOM 4632 C C . ARG B 1 267 ? -10.047 -18.484 14.359 1 96.88 267 ARG B C 1
ATOM 4634 O O . ARG B 1 267 ? -10.914 -17.609 14.305 1 96.88 267 ARG B O 1
ATOM 4641 N N . ILE B 1 268 ? -8.828 -18.297 14.828 1 97.62 268 ILE B N 1
ATOM 4642 C CA . ILE B 1 268 ? -8.398 -17 15.352 1 97.62 268 ILE B CA 1
ATOM 4643 C C . ILE B 1 268 ? -7.152 -16.531 14.602 1 97.62 268 ILE B C 1
ATOM 4645 O O . ILE B 1 268 ? -6.215 -17.312 14.398 1 97.62 268 ILE B O 1
ATOM 4649 N N . SER B 1 269 ? -7.148 -15.352 14.148 1 96.69 269 SER B N 1
ATOM 4650 C CA . SER B 1 269 ? -5.961 -14.648 13.672 1 96.69 269 SER B CA 1
ATOM 4651 C C . SER B 1 269 ? -5.656 -13.43 14.523 1 96.69 269 SER B C 1
ATOM 4653 O O . SER B 1 269 ? -6.566 -12.719 14.953 1 96.69 269 SER B O 1
ATOM 4655 N N . ALA B 1 270 ? -4.398 -13.203 14.758 1 96.5 270 ALA B N 1
ATOM 4656 C CA . ALA B 1 270 ? -4.008 -12.07 15.594 1 96.5 270 ALA B CA 1
ATOM 4657 C C . ALA B 1 270 ? -2.846 -11.297 14.961 1 96.5 270 ALA B C 1
ATOM 4659 O O . ALA B 1 270 ? -1.975 -11.891 14.32 1 96.5 270 ALA B O 1
ATOM 4660 N N . ARG B 1 271 ? -2.904 -10.023 15.094 1 91.56 271 ARG B N 1
ATOM 4661 C CA . ARG B 1 271 ? -1.827 -9.102 14.75 1 91.56 271 ARG B CA 1
ATOM 4662 C C . ARG B 1 271 ? -1.558 -8.125 15.883 1 91.56 271 ARG B C 1
ATOM 4664 O O . ARG B 1 271 ? -2.439 -7.859 16.703 1 91.56 271 ARG B O 1
ATOM 4671 N N . SER B 1 272 ? -0.337 -7.668 15.953 1 91.69 272 SER B N 1
ATOM 4672 C CA . SER B 1 272 ? -0.021 -6.648 16.953 1 91.69 272 SER B CA 1
ATOM 4673 C C . SER B 1 272 ? 1.126 -5.758 16.484 1 91.69 272 SER B C 1
ATOM 4675 O O . SER B 1 272 ? 1.865 -6.117 15.57 1 91.69 272 SER B O 1
ATOM 4677 N N . ASN B 1 273 ? 1.162 -4.613 17.109 1 82.12 273 ASN B N 1
ATOM 4678 C CA . ASN B 1 273 ? 2.291 -3.721 16.859 1 82.12 273 ASN B CA 1
ATOM 4679 C C . ASN B 1 273 ? 3.42 -3.965 17.859 1 82.12 273 ASN B C 1
ATOM 4681 O O . ASN B 1 273 ? 4.598 -3.928 17.5 1 82.12 273 ASN B O 1
ATOM 4685 N N . LYS B 1 274 ? 3.125 -4.223 19.094 1 83.31 274 LYS B N 1
ATOM 4686 C CA . LYS B 1 274 ? 4.137 -4.336 20.141 1 83.31 274 LYS B CA 1
ATOM 4687 C C . LYS B 1 274 ? 3.988 -5.645 20.906 1 83.31 274 LYS B C 1
ATOM 4689 O O . LYS B 1 274 ? 4.961 -6.383 21.094 1 83.31 274 LYS B O 1
ATOM 4694 N N . THR B 1 275 ? 2.783 -5.926 21.312 1 92.12 275 THR B N 1
ATOM 4695 C CA . THR B 1 275 ? 2.516 -7.062 22.188 1 92.12 275 THR B CA 1
ATOM 4696 C C . THR B 1 275 ? 2.746 -8.375 21.438 1 92.12 275 THR B C 1
ATOM 4698 O O . THR B 1 275 ? 2.266 -8.555 20.312 1 92.12 275 THR B O 1
ATOM 4701 N N . PRO B 1 276 ? 3.459 -9.258 22 1 93.62 276 PRO B N 1
ATOM 4702 C CA . PRO B 1 276 ? 3.654 -10.562 21.344 1 93.62 276 PRO B CA 1
ATOM 4703 C C . PRO B 1 276 ? 2.391 -11.414 21.359 1 93.62 276 PRO B C 1
ATOM 4705 O O . PRO B 1 276 ? 2.162 -12.188 22.297 1 93.62 276 PRO B O 1
ATOM 4708 N N . VAL B 1 277 ? 1.712 -11.422 20.328 1 95.44 277 VAL B N 1
ATOM 4709 C CA . VAL B 1 277 ? 0.426 -12.109 20.266 1 95.44 277 VAL B CA 1
ATOM 4710 C C . VAL B 1 277 ? 0.649 -13.609 20.141 1 95.44 277 VAL B C 1
ATOM 4712 O O . VAL B 1 277 ? -0.247 -14.406 20.438 1 95.44 277 VAL B O 1
ATOM 4715 N N . ASN B 1 278 ? 1.819 -14.016 19.625 1 92.69 278 ASN B N 1
ATOM 4716 C CA . ASN B 1 278 ? 2.109 -15.445 19.578 1 92.69 278 ASN B CA 1
ATOM 4717 C C . ASN B 1 278 ? 2.137 -16.062 20.969 1 92.69 278 ASN B C 1
ATOM 4719 O O . ASN B 1 278 ? 1.681 -17.188 21.156 1 92.69 278 ASN B O 1
ATOM 4723 N N . ASP B 1 279 ? 2.611 -15.352 21.938 1 94.31 279 ASP B N 1
ATOM 4724 C CA . ASP B 1 279 ? 2.607 -15.82 23.328 1 94.31 279 ASP B CA 1
ATOM 4725 C C . ASP B 1 279 ? 1.181 -15.969 23.844 1 94.31 279 ASP B C 1
ATOM 4727 O O . ASP B 1 279 ? 0.891 -16.891 24.609 1 94.31 279 ASP B O 1
ATOM 4731 N N . ILE B 1 280 ? 0.376 -15.164 23.469 1 96.19 280 ILE B N 1
ATOM 4732 C CA . ILE B 1 280 ? -1.015 -15.188 23.906 1 96.19 280 ILE B CA 1
ATOM 4733 C C . ILE B 1 280 ? -1.718 -16.406 23.312 1 96.19 280 ILE B C 1
ATOM 4735 O O . ILE B 1 280 ? -2.332 -17.188 24.031 1 96.19 280 ILE B O 1
ATOM 4739 N N . LEU B 1 281 ? -1.601 -16.578 22.047 1 96.75 281 LEU B N 1
ATOM 4740 C CA . LEU B 1 281 ? -2.375 -17.609 21.359 1 96.75 281 LEU B CA 1
ATOM 4741 C C . LEU B 1 281 ? -1.784 -18.984 21.625 1 96.75 281 LEU B C 1
ATOM 4743 O O . LEU B 1 281 ? -2.445 -20 21.391 1 96.75 281 LEU B O 1
ATOM 4747 N N . LYS B 1 282 ? -0.543 -19.078 22.031 1 95.81 282 LYS B N 1
ATOM 4748 C CA . LYS B 1 282 ? 0.037 -20.344 22.453 1 95.81 282 LYS B CA 1
ATOM 4749 C C . LYS B 1 282 ? -0.812 -21 23.547 1 95.81 282 LYS B C 1
ATOM 4751 O O . LYS B 1 282 ? -0.913 -22.234 23.609 1 95.81 282 LYS B O 1
ATOM 4756 N N . ASN B 1 283 ? -1.347 -20.25 24.375 1 95.25 283 ASN B N 1
ATOM 4757 C CA . ASN B 1 283 ? -2.188 -20.75 25.453 1 95.25 283 ASN B CA 1
ATOM 4758 C C . ASN B 1 283 ? -3.48 -21.359 24.922 1 95.25 283 ASN B C 1
ATOM 4760 O O . ASN B 1 283 ? -4.211 -22.016 25.672 1 95.25 283 ASN B O 1
ATOM 4764 N N . PHE B 1 284 ? -3.699 -21.203 23.703 1 96.06 284 PHE B N 1
ATOM 4765 C CA . PHE B 1 284 ? -4.902 -21.75 23.094 1 96.06 284 PHE B CA 1
ATOM 4766 C C . PHE B 1 284 ? -4.551 -22.734 21.984 1 96.06 284 PHE B C 1
ATOM 4768 O O . PHE B 1 284 ? -5.379 -23.031 21.125 1 96.06 284 PHE B O 1
ATOM 4775 N N . GLY B 1 285 ? -3.285 -23.125 21.969 1 93.69 285 GLY B N 1
ATOM 4776 C CA . GLY B 1 285 ? -2.846 -24.141 21.031 1 93.69 285 GLY B CA 1
ATOM 4777 C C . GLY B 1 285 ? -2.381 -23.562 19.703 1 93.69 285 GLY B C 1
ATOM 4778 O O . GLY B 1 285 ? -2.277 -24.281 18.703 1 93.69 285 GLY B O 1
ATOM 4779 N N . GLY B 1 286 ? -2.207 -22.234 19.719 1 93.25 286 GLY B N 1
ATOM 4780 C CA . GLY B 1 286 ? -1.779 -21.594 18.5 1 93.25 286 GLY B CA 1
ATOM 4781 C C . GLY B 1 286 ? -0.301 -21.25 18.484 1 93.25 286 GLY B C 1
ATOM 4782 O O . GLY B 1 286 ? 0.496 -21.906 19.156 1 93.25 286 GLY B O 1
ATOM 4783 N N . GLY B 1 287 ? 0.022 -20.438 17.516 1 86.62 287 GLY B N 1
ATOM 4784 C CA . GLY B 1 287 ? 1.39 -19.984 17.344 1 86.62 287 GLY B CA 1
ATOM 4785 C C . GLY B 1 287 ? 1.579 -19.125 16.109 1 86.62 287 GLY B C 1
ATOM 4786 O O . GLY B 1 287 ? 0.605 -18.656 15.523 1 86.62 287 GLY B O 1
ATOM 4787 N N . GLY B 1 288 ? 2.83 -18.859 15.852 1 83.12 288 GLY B N 1
ATOM 4788 C CA . GLY B 1 288 ? 3.209 -18 14.75 1 83.12 288 GLY B CA 1
ATOM 4789 C C . GLY B 1 288 ? 4.34 -17.047 15.094 1 83.12 288 GLY B C 1
ATOM 4790 O O . GLY B 1 288 ? 5.18 -17.359 15.945 1 83.12 288 GLY B O 1
ATOM 4791 N N . HIS B 1 289 ? 4.348 -15.953 14.445 1 79.25 289 HIS B N 1
ATOM 4792 C CA . HIS B 1 289 ? 5.363 -14.945 14.719 1 79.25 289 HIS B CA 1
ATOM 4793 C C . HIS B 1 289 ? 4.945 -14.039 15.875 1 79.25 289 HIS B C 1
ATOM 4795 O O . HIS B 1 289 ? 3.789 -14.062 16.297 1 79.25 289 HIS B O 1
ATOM 4801 N N . ARG B 1 290 ? 5.918 -13.297 16.281 1 83.94 290 ARG B N 1
ATOM 4802 C CA . ARG B 1 290 ? 5.715 -12.461 17.453 1 83.94 290 ARG B CA 1
ATOM 4803 C C . ARG B 1 290 ? 4.477 -11.578 17.281 1 83.94 290 ARG B C 1
ATOM 4805 O O . ARG B 1 290 ? 3.645 -11.508 18.188 1 83.94 290 ARG B O 1
ATOM 4812 N N . ASN B 1 291 ? 4.258 -10.969 16.125 1 88.25 291 ASN B N 1
ATOM 4813 C CA . ASN B 1 291 ? 3.188 -9.992 15.953 1 88.25 291 ASN B CA 1
ATOM 4814 C C . ASN B 1 291 ? 2.137 -10.484 14.961 1 88.25 291 ASN B C 1
ATOM 4816 O O . ASN B 1 291 ? 1.33 -9.695 14.461 1 88.25 291 ASN B O 1
ATOM 4820 N N . ALA B 1 292 ? 2.223 -11.727 14.578 1 87.31 292 ALA B N 1
ATOM 4821 C CA . ALA B 1 292 ? 1.28 -12.383 13.672 1 87.31 292 ALA B CA 1
ATOM 4822 C C . ALA B 1 292 ? 1.114 -13.859 14.023 1 87.31 292 ALA B C 1
ATOM 4824 O O . ALA B 1 292 ? 2.006 -14.664 13.766 1 87.31 292 ALA B O 1
ATOM 4825 N N . ALA B 1 293 ? -0.024 -14.156 14.555 1 90.69 293 ALA B N 1
ATOM 4826 C CA . ALA B 1 293 ? -0.236 -15.516 15.039 1 90.69 293 ALA B CA 1
ATOM 4827 C C . ALA B 1 293 ? -1.67 -15.977 14.781 1 90.69 293 ALA B C 1
ATOM 4829 O O . ALA B 1 293 ? -2.525 -15.172 14.406 1 90.69 293 ALA B O 1
ATOM 4830 N N . GLY B 1 294 ? -1.878 -17.312 14.867 1 93.81 294 GLY B N 1
ATOM 4831 C CA . GLY B 1 294 ? -3.203 -17.875 14.68 1 93.81 294 GLY B CA 1
ATOM 4832 C C . GLY B 1 294 ? -3.393 -19.188 15.398 1 93.81 294 GLY B C 1
ATOM 4833 O O . GLY B 1 294 ? -2.428 -19.797 15.883 1 93.81 294 GLY B O 1
ATOM 4834 N N . CYS B 1 295 ? -4.633 -19.578 15.555 1 94.06 295 CYS B N 1
ATOM 4835 C CA . CYS B 1 295 ? -4.988 -20.875 16.109 1 94.06 295 CYS B CA 1
ATOM 4836 C C . CYS B 1 295 ? -6.422 -21.25 15.75 1 94.06 295 CYS B C 1
ATOM 4838 O O . CYS B 1 295 ? -7.172 -20.422 15.227 1 94.06 295 CYS B O 1
ATOM 4840 N N . ALA B 1 296 ? -6.699 -22.484 15.891 1 95.25 296 ALA B N 1
ATOM 4841 C CA . ALA B 1 296 ? -8.047 -23.031 15.727 1 95.25 296 ALA B CA 1
ATOM 4842 C C . ALA B 1 296 ? -8.484 -23.812 16.969 1 95.25 296 ALA B C 1
ATOM 4844 O O . ALA B 1 296 ? -7.75 -24.672 17.453 1 95.25 296 ALA B O 1
ATOM 4845 N N . ILE B 1 297 ? -9.602 -23.422 17.484 1 95.12 297 ILE B N 1
ATOM 4846 C CA . ILE B 1 297 ? -10.141 -24.094 18.656 1 95.12 297 ILE B CA 1
ATOM 4847 C C . ILE B 1 297 ? -11.352 -24.938 18.266 1 95.12 297 ILE B C 1
ATOM 4849 O O . ILE B 1 297 ? -12.344 -24.422 17.766 1 95.12 297 ILE B O 1
ATOM 4853 N N . ASN B 1 298 ? -11.258 -26.172 18.547 1 94.06 298 ASN B N 1
ATOM 4854 C CA . ASN B 1 298 ? -12.312 -27.094 18.141 1 94.06 298 ASN B CA 1
ATOM 4855 C C . ASN B 1 298 ? -13.367 -27.234 19.234 1 94.06 298 ASN B C 1
ATOM 4857 O O . ASN B 1 298 ? -13.062 -27.125 20.422 1 94.06 298 ASN B O 1
ATOM 4861 N N . GLY B 1 299 ? -14.562 -27.453 18.844 1 88.88 299 GLY B N 1
ATOM 4862 C CA . GLY B 1 299 ? -15.648 -27.859 19.719 1 88.88 299 GLY B CA 1
ATOM 4863 C C . GLY B 1 299 ? -16.078 -26.766 20.672 1 88.88 299 GLY B C 1
ATOM 4864 O O . GLY B 1 299 ? -16.531 -27.031 21.781 1 88.88 299 GLY B O 1
ATOM 4865 N N . ALA B 1 300 ? -15.922 -25.547 20.312 1 87.31 300 ALA B N 1
ATOM 4866 C CA . ALA B 1 300 ? -16.297 -24.438 21.188 1 87.31 300 ALA B CA 1
ATOM 4867 C C . ALA B 1 300 ? -17.188 -23.438 20.453 1 87.31 300 ALA B C 1
ATOM 4869 O O . ALA B 1 300 ? -17.094 -23.297 19.219 1 87.31 300 ALA B O 1
ATOM 4870 N N . PHE B 1 301 ? -18.062 -22.828 21.297 1 92.25 301 PHE B N 1
ATOM 4871 C CA . PHE B 1 301 ? -18.875 -21.75 20.766 1 92.25 301 PHE B CA 1
ATOM 4872 C C . PHE B 1 301 ? -18.062 -20.484 20.609 1 92.25 301 PHE B C 1
ATOM 4874 O O . PHE B 1 301 ? -17.234 -20.156 21.469 1 92.25 301 PHE B O 1
ATOM 4881 N N . ILE B 1 302 ? -18.375 -19.75 19.578 1 94.88 302 ILE B N 1
ATOM 4882 C CA . ILE B 1 302 ? -17.562 -18.594 19.219 1 94.88 302 ILE B CA 1
ATOM 4883 C C . ILE B 1 302 ? -17.594 -17.562 20.328 1 94.88 302 ILE B C 1
ATOM 4885 O O . ILE B 1 302 ? -16.578 -16.938 20.641 1 94.88 302 ILE B O 1
ATOM 4889 N N . HIS B 1 303 ? -18.703 -17.359 20.984 1 95.12 303 HIS B N 1
ATOM 4890 C CA . HIS B 1 303 ? -18.812 -16.359 22.031 1 95.12 303 HIS B CA 1
ATOM 4891 C C . HIS B 1 303 ? -17.938 -16.719 23.234 1 95.12 303 HIS B C 1
ATOM 4893 O O . HIS B 1 303 ? -17.359 -15.828 23.859 1 95.12 303 HIS B O 1
ATOM 4899 N N . THR B 1 304 ? -17.812 -17.969 23.469 1 95.94 304 THR B N 1
ATOM 4900 C CA . THR B 1 304 ? -16.953 -18.422 24.562 1 95.94 304 THR B CA 1
ATOM 4901 C C . THR B 1 304 ? -15.484 -18.203 24.219 1 95.94 304 THR B C 1
ATOM 4903 O O . THR B 1 304 ? -14.711 -17.766 25.078 1 95.94 304 THR B O 1
ATOM 4906 N N . VAL B 1 305 ? -15.195 -18.562 23.062 1 96.88 305 VAL B N 1
ATOM 4907 C CA . VAL B 1 305 ? -13.812 -18.406 22.609 1 96.88 305 VAL B CA 1
ATOM 4908 C C . VAL B 1 305 ? -13.406 -16.938 22.672 1 96.88 305 VAL B C 1
ATOM 4910 O O . VAL B 1 305 ? -12.328 -16.609 23.172 1 96.88 305 VAL B O 1
ATOM 4913 N N . VAL B 1 306 ? -14.266 -16.062 22.219 1 97.69 306 VAL B N 1
ATOM 4914 C CA . VAL B 1 306 ? -14.008 -14.633 22.219 1 97.69 306 VAL B CA 1
ATOM 4915 C C . VAL B 1 306 ? -13.781 -14.156 23.656 1 97.69 306 VAL B C 1
ATOM 4917 O O . VAL B 1 306 ? -12.797 -13.461 23.938 1 97.69 306 VAL B O 1
ATOM 4920 N N . TYR B 1 307 ? -14.648 -14.562 24.484 1 97.19 307 TYR B N 1
ATOM 4921 C CA . TYR B 1 307 ? -14.555 -14.18 25.891 1 97.19 307 TYR B CA 1
ATOM 4922 C C . TYR B 1 307 ? -13.234 -14.641 26.484 1 97.19 307 TYR B C 1
ATOM 4924 O O . TYR B 1 307 ? -12.531 -13.859 27.141 1 97.19 307 TYR B O 1
ATOM 4932 N N . ASP B 1 308 ? -12.875 -15.859 26.281 1 97.19 308 ASP B N 1
ATOM 4933 C CA . ASP B 1 308 ? -11.688 -16.453 26.891 1 97.19 308 ASP B CA 1
ATOM 4934 C C . ASP B 1 308 ? -10.414 -15.797 26.359 1 97.19 308 ASP B C 1
ATOM 4936 O O . ASP B 1 308 ? -9.5 -15.508 27.141 1 97.19 308 ASP B O 1
ATOM 4940 N N . VAL B 1 309 ? -10.352 -15.609 25.109 1 97.75 309 VAL B N 1
ATOM 4941 C CA . VAL B 1 309 ? -9.156 -15.047 24.5 1 97.75 309 VAL B CA 1
ATOM 4942 C C . VAL B 1 309 ? -8.969 -13.602 24.969 1 97.75 309 VAL B C 1
ATOM 4944 O O . VAL B 1 309 ? -7.859 -13.195 25.312 1 97.75 309 VAL B O 1
ATOM 4947 N N . LEU B 1 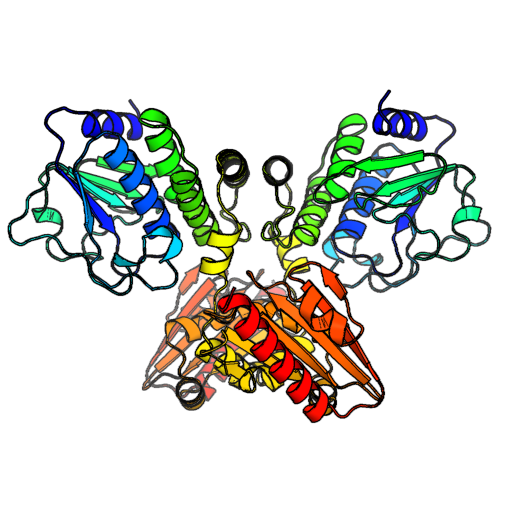310 ? -10.07 -12.859 24.969 1 97.94 310 LEU B N 1
ATOM 4948 C CA . LEU B 1 310 ? -9.984 -11.469 25.391 1 97.94 310 LEU B CA 1
ATOM 4949 C C . LEU B 1 310 ? -9.625 -11.367 26.859 1 97.94 310 LEU B C 1
ATOM 4951 O O . LEU B 1 310 ? -8.797 -10.539 27.25 1 97.94 310 LEU B O 1
ATOM 4955 N N . LYS B 1 311 ? -10.203 -12.203 27.625 1 97.56 311 LYS B N 1
ATOM 4956 C CA . LYS B 1 311 ? -9.906 -12.219 29.047 1 97.56 311 LYS B CA 1
ATOM 4957 C C . LYS B 1 311 ? -8.438 -12.539 29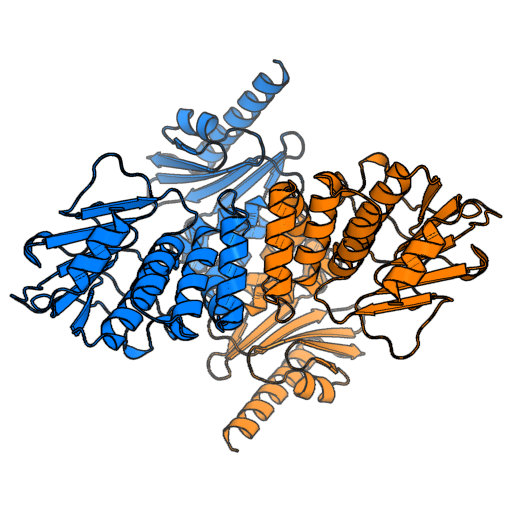.312 1 97.56 311 LYS B C 1
ATOM 4959 O O . LYS B 1 311 ? -7.777 -11.852 30.094 1 97.56 311 LYS B O 1
ATOM 4964 N N . TYR B 1 312 ? -8.031 -13.523 28.672 1 97.56 312 TYR B N 1
ATOM 4965 C CA . TYR B 1 312 ? -6.629 -13.898 28.828 1 97.56 312 TYR B CA 1
ATOM 4966 C C . TYR B 1 312 ? -5.711 -12.773 28.359 1 97.56 312 TYR B C 1
ATOM 4968 O O . TYR B 1 312 ? -4.691 -12.492 29 1 97.56 312 TYR B O 1
ATOM 4976 N N . SER B 1 313 ? -6.016 -12.148 27.266 1 97.62 313 SER B N 1
ATOM 4977 C CA . SER B 1 313 ? -5.203 -11.078 26.703 1 97.62 313 SER B CA 1
ATOM 4978 C C . SER B 1 313 ? -5.105 -9.898 27.672 1 97.62 313 SER B C 1
ATOM 4980 O O . SER B 1 313 ? -4.031 -9.32 27.844 1 97.62 313 SER B O 1
ATOM 4982 N N . LYS B 1 314 ? -6.211 -9.562 28.219 1 97.12 314 LYS B N 1
ATOM 4983 C CA . LYS B 1 314 ? -6.23 -8.469 29.188 1 97.12 314 LYS B CA 1
ATOM 4984 C C . LYS B 1 314 ? -5.371 -8.805 30.391 1 97.12 314 LYS B C 1
ATOM 4986 O O . LYS B 1 314 ? -4.617 -7.953 30.875 1 97.12 314 LYS B O 1
ATOM 4991 N N . GLY B 1 315 ? -5.438 -10.008 30.844 1 96.31 315 GLY B N 1
ATOM 4992 C CA . GLY B 1 315 ? -4.578 -10.453 31.922 1 96.31 315 GLY B CA 1
ATOM 4993 C C . GLY B 1 315 ? -3.104 -10.414 31.578 1 96.31 315 GLY B C 1
ATOM 4994 O O . GLY B 1 315 ? -2.275 -10.023 32.406 1 96.31 315 GLY B O 1
ATOM 4995 N N . TYR B 1 316 ? -2.865 -10.867 30.406 1 95.88 316 TYR B N 1
ATOM 4996 C CA . TYR B 1 316 ? -1.493 -10.859 29.906 1 95.88 316 TYR B CA 1
ATOM 4997 C C . TYR B 1 316 ? -0.92 -9.445 29.922 1 95.88 316 TYR B C 1
ATOM 4999 O O . TYR B 1 316 ? 0.207 -9.227 30.375 1 95.88 316 TYR B O 1
ATOM 5007 N N . ILE B 1 317 ? -1.68 -8.5 29.438 1 94.81 317 ILE B N 1
ATOM 5008 C CA . ILE B 1 317 ? -1.255 -7.105 29.344 1 94.81 317 ILE B CA 1
ATOM 5009 C C . ILE B 1 317 ? -1.062 -6.535 30.75 1 94.81 317 ILE B C 1
ATOM 5011 O O . ILE B 1 317 ? -0.09 -5.82 31 1 94.81 317 ILE B O 1
ATOM 5015 N N . ASP B 1 318 ? -1.953 -6.848 31.547 1 94.25 318 ASP B N 1
ATOM 5016 C CA . ASP B 1 318 ? -1.87 -6.359 32.938 1 94.25 318 ASP B CA 1
ATOM 5017 C C . ASP B 1 318 ? -0.624 -6.895 33.625 1 94.25 318 ASP B C 1
ATOM 5019 O O . ASP B 1 318 ? -0.015 -6.199 34.438 1 94.25 318 ASP B O 1
ATOM 5023 N N . ASN B 1 319 ? -0.25 -8.039 33.312 1 90.75 319 ASN B N 1
ATOM 5024 C CA . ASN B 1 319 ? 0.915 -8.672 33.906 1 90.75 319 ASN B CA 1
ATOM 5025 C C . ASN B 1 319 ? 2.217 -8.078 33.375 1 90.75 319 ASN B C 1
ATOM 5027 O O . ASN B 1 319 ? 3.203 -7.98 34.125 1 90.75 319 ASN B O 1
ATOM 5031 N N . VAL B 1 320 ? 2.23 -7.762 32.094 1 85 320 VAL B N 1
ATOM 5032 C CA . VAL B 1 320 ? 3.426 -7.176 31.5 1 85 320 VAL B CA 1
ATOM 5033 C C . VAL B 1 320 ? 3.605 -5.746 32 1 85 320 VAL B C 1
ATOM 5035 O O . VAL B 1 320 ? 4.73 -5.289 32.219 1 85 320 VAL B O 1
ATOM 5038 N N . LYS B 1 321 ? 2.57 -4.969 32.094 1 73.25 321 LYS B N 1
ATOM 5039 C CA . LYS B 1 321 ? 2.641 -3.605 32.594 1 73.25 321 LYS B CA 1
ATOM 5040 C C . LYS B 1 321 ? 3.139 -3.59 34.062 1 73.25 321 LYS B C 1
ATOM 5042 O O . LYS B 1 321 ? 3.795 -2.637 34.469 1 73.25 321 LYS B O 1
ATOM 5047 N N . LYS B 1 322 ? 2.85 -4.457 34.844 1 66.12 322 LYS B N 1
ATOM 5048 C CA . LYS B 1 322 ? 3.301 -4.57 36.219 1 66.12 322 LYS B CA 1
ATOM 5049 C C . LYS B 1 322 ? 4.781 -4.93 36.281 1 66.12 322 LYS B C 1
ATOM 5051 O O . LYS B 1 322 ? 5.465 -4.59 37.25 1 66.12 322 LYS B O 1
ATOM 5056 N N . LYS B 1 323 ? 5.355 -5.402 35.375 1 56.62 323 LYS B N 1
ATOM 5057 C CA . LYS B 1 323 ? 6.781 -5.727 35.406 1 56.62 323 LYS B CA 1
ATOM 5058 C C . LYS B 1 323 ? 7.609 -4.578 34.812 1 56.62 323 LYS B C 1
ATOM 5060 O O . LYS B 1 323 ? 8.719 -4.316 35.312 1 56.62 323 LYS B O 1
#

pLDDT: mean 92.81, std 6.05, range [56.62, 98.75]

Nearest PDB structures (foldseek):
  5o4z-assembly1_A  TM=7.754E-01  e=5.863E-28  Thermotoga maritima
  8ioo-assembly1_A  TM=8.626E-01  e=3.829E-26  Deinococcus radiodurans
  5j21-assembly2_B  TM=8.780E-01  e=4.948E-23  Bacillus subtilis subsp. subtilis str. 168
  5izo-assembly2_B  TM=8.504E-01  e=2.145E-23  Bacillus subtilis subsp. subtilis str. 168
  3dev-assembly1_B  TM=8.759E-01  e=1.734E-22  Staphylococcus haemolyticus JCSC1435

Organism: NCBI:txid2884420

Secondary structure (DSSP, 8-state):
--HHHHHHHHHHSTT--EEEEE--SS--HHHHHHHHHHHHHHHHTT-EEEEEBSSPPPGGGHHHH-GGGTTS-B-PPTT--BSEEEEES---GGGSSTTGGGGBS-EEEEESS--SS--SSEEEE--SS-HHHHHHHHHHHHS---HHHHHHHHHHHHHHHTTTTSTT--HHHHHHHHHHHHTT--HHHHHHHHH-B-HHHHHHHHHHGGG-EEETTTTEEEEEE-HHHHHHHT--HHHHHHTHHHHTTBTT-SEEEEEEE-SSEEEEEEEESSS-HHHHHHTTT-EEETTEEEEEEES--HHHHHHHHHHHHHHHHHHHHH-/--HHHHHHHHHHSTT--EEEEE--SS--HHHHHHHHHHHHHHHHTT-EEEEEBSSPPPGGGHHHH-GGGTTS-B-PPTT--BSEEEEES---GGGSSTTGGGGBS-EEEEESS--SS--SSEEEE--SS-HHHHHHHHHHHHS---HHHHHHHHHHHHHHHTTTTSTT--HHHHHHHHHHHHTT--HHHHHHHHH-B-HHHHHHHHHHGGG-EEETTTTEEEEEE-HHHHHHHT--HHHHHHTHHHHTTBTT-SEEEEEEE-SSEEEEEEEESSS-HHHHHHTTT-EEETTEEEEEEES--HHHHHHHHHHHHHHHHHHHHH-

Foldseek 3Di:
DDLLVVVLVLLPDPVAAFEEEWEFADDDLQRLLLSLLLVVLSVVVVGHYFYFFAAFADCLCCVQNNNVRGPDGGHDDPPAAHAEYEYAADFDPVRGDPPSVRRYPFYEYQHADDDPDGHTPGYDYHPAQGSLVVSVVNSVVRHDQAQSSLQSSLLRNCGSCVNVVRPRRDPVSVVSNVVSVVNNHDPVSSCSSNPDDDQLLVQLCVQWVVPWDADLVLLEIETEDEPVSNVVSVDDPVSLVCCQVVRCVPPSHAKYWYWYDDPFKIKIWMFGDPAQCQVLCVVVVKHDGRGIIMDIHGRDDRVVVVVVSVVSSSVVSVVVVVD/DDLLVVVLVLLPDPPAAFEEEWEFADDDLQRLLLSLLLVVLSVVVVGHYFYFFAAFADCLCCVQNNNVRGPDGGHDDVPAAHAEYEYEADFDPVRGDPPSCRRYVFYEYQHADDDPDGDTPGYDYHPAQGSLVVSVVNSVVRHDQAQSSLQSSLLRNCGSCVNVVRPRRDPVSVVSNVVSVVNNHDPVSSCSSNPDDDQLLVQLCVQWVVPWDADLVLLEIETEDEPVSNVVSVDDPVSLVCCQVVRCVPPSHAKYWYWYDDPFKIKIWMFGDPAQCQVLCVVVVKHDDRGIIMDIGGRDDRVVVVVVSVVSSSVVSVVVVVD

Solvent-accessible surface area (backbone atoms only — not comparable to full-atom values): 33043 Å² total; per-residue (Å²): 131,52,66,62,53,54,49,54,53,52,62,65,33,85,85,40,40,42,34,36,40,38,36,42,48,75,65,47,44,27,36,48,14,26,49,50,26,50,48,53,50,42,43,72,73,68,36,45,74,45,73,32,26,55,38,56,36,60,63,67,45,22,89,78,70,32,73,90,49,32,72,33,62,30,72,78,59,88,86,53,71,29,55,32,29,37,30,37,58,46,64,62,70,83,46,33,46,82,69,55,71,70,34,28,93,37,34,34,24,40,22,30,67,87,64,94,65,88,39,63,78,41,66,40,70,48,95,51,57,25,35,12,59,57,48,47,59,52,40,65,74,77,42,83,73,41,35,67,36,21,28,23,27,45,30,1,41,32,51,57,16,59,54,64,63,37,85,62,47,42,35,65,54,30,38,49,49,12,50,26,39,71,40,46,28,48,59,65,63,42,47,53,47,70,51,47,34,50,65,28,44,42,23,34,43,10,72,40,35,58,60,53,42,74,41,79,91,76,16,36,30,38,38,72,43,50,54,66,55,40,61,73,26,62,41,50,71,65,55,60,64,49,46,51,74,60,58,53,28,35,55,84,42,37,36,23,40,33,39,37,46,52,95,62,27,27,39,38,41,36,37,31,79,75,56,52,42,15,67,59,37,40,79,57,74,25,35,68,41,56,40,41,20,38,34,64,40,68,79,51,57,59,69,57,52,51,50,51,53,51,52,49,49,53,50,50,51,55,54,58,72,72,104,130,54,65,63,52,53,51,53,53,53,63,67,33,85,85,42,40,43,34,36,41,37,36,42,51,76,64,48,45,26,36,49,15,27,50,49,27,52,48,53,50,44,44,73,73,67,37,46,74,46,74,32,25,56,38,56,35,61,62,67,45,23,88,76,70,32,72,88,49,32,71,34,62,30,71,79,59,87,86,54,72,28,55,31,31,35,31,38,58,46,64,61,71,84,46,35,44,82,70,54,73,71,35,28,90,36,32,34,23,40,23,31,66,88,64,95,66,86,39,65,78,41,65,41,68,48,94,52,58,25,37,12,60,58,48,46,60,54,40,65,74,76,44,81,73,42,34,67,36,20,29,23,27,45,30,1,40,31,52,58,16,59,56,63,62,38,85,65,49,42,36,66,54,31,38,50,48,13,50,25,39,71,39,47,28,47,60,64,63,42,46,53,47,70,52,45,33,50,66,29,46,43,23,33,44,11,71,41,34,58,59,54,41,74,39,78,91,77,16,36,31,38,36,73,42,50,54,65,54,42,61,73,28,63,42,50,72,68,56,58,65,49,46,52,74,60,60,53,28,36,56,83,43,36,37,25,39,32,40,38,44,52,95,62,27,28,38,38,41,36,39,30,78,74,57,51,42,15,68,58,37,39,79,56,74,25,34,70,41,54,41,40,20,38,34,64,39,69,79,52,57,60,71,56,51,52,52,51,52,52,52,50,49,54,51,52,50,54,54,57,70,73,104

Radius of gyration: 27.02 Å; Cα contacts (8 Å, |Δi|>4): 1351; chains: 2; bounding box: 64×81×69 Å